Protein AF-A0A1F5AUA2-F1 (afdb_monomer_lite)

Structure (mmCIF, N/CA/C/O backbone):
data_AF-A0A1F5AUA2-F1
#
_entry.id   AF-A0A1F5AUA2-F1
#
loop_
_atom_site.group_PDB
_atom_site.id
_atom_site.type_symbol
_atom_site.label_atom_id
_atom_site.label_alt_id
_atom_site.label_comp_id
_atom_site.label_asym_id
_atom_site.label_entity_id
_atom_site.label_seq_id
_atom_site.pdbx_PDB_ins_code
_atom_site.Cartn_x
_atom_site.Cartn_y
_atom_site.Cartn_z
_atom_site.occupancy
_atom_site.B_iso_or_equiv
_atom_site.auth_seq_id
_atom_site.auth_comp_id
_atom_site.auth_asym_id
_atom_site.auth_atom_id
_atom_site.pdbx_PDB_model_num
ATOM 1 N N . MET A 1 1 ? 42.251 37.501 -3.255 1.00 80.81 1 MET A N 1
ATOM 2 C CA . MET A 1 1 ? 42.251 37.998 -4.651 1.00 80.81 1 MET A CA 1
ATOM 3 C C . MET A 1 1 ? 41.923 39.483 -4.639 1.00 80.81 1 MET A C 1
ATOM 5 O O . MET A 1 1 ? 41.474 39.973 -3.613 1.00 80.81 1 MET A O 1
ATOM 9 N N . LEU A 1 2 ? 42.186 40.210 -5.724 1.00 88.56 2 LEU A N 1
ATOM 10 C CA . LEU A 1 2 ? 41.795 41.612 -5.883 1.00 88.56 2 LEU A CA 1
ATOM 11 C C . LEU A 1 2 ? 40.695 41.707 -6.937 1.00 88.56 2 LEU A C 1
ATOM 13 O O . LEU A 1 2 ? 40.944 41.380 -8.094 1.00 88.56 2 LEU A O 1
ATOM 17 N N . TRP A 1 3 ? 39.508 42.157 -6.540 1.00 92.81 3 TRP A N 1
ATOM 18 C CA . TRP A 1 3 ? 38.341 42.216 -7.418 1.00 92.81 3 TRP A CA 1
ATOM 19 C C . TRP A 1 3 ? 38.076 43.631 -7.929 1.00 92.81 3 TRP A C 1
ATOM 21 O O . TRP A 1 3 ? 38.153 44.607 -7.174 1.00 92.81 3 TRP A O 1
ATOM 31 N N . SER A 1 4 ? 37.754 43.749 -9.215 1.00 92.50 4 SER A N 1
ATOM 32 C CA . SER A 1 4 ? 37.324 45.004 -9.831 1.00 92.50 4 SER A CA 1
ATOM 33 C C . SER A 1 4 ? 36.180 44.798 -10.820 1.00 92.50 4 SER A C 1
ATOM 35 O O . SER A 1 4 ? 36.029 43.722 -11.394 1.00 92.50 4 SER A O 1
ATOM 37 N N . VAL A 1 5 ? 35.380 45.845 -11.024 1.00 92.25 5 VAL A N 1
ATOM 38 C CA . VAL A 1 5 ? 34.318 45.902 -12.039 1.00 92.25 5 VAL A CA 1
ATOM 39 C C . VAL A 1 5 ? 34.643 47.042 -12.996 1.00 92.25 5 VAL A C 1
ATOM 41 O O . VAL A 1 5 ? 34.848 48.172 -12.553 1.00 92.25 5 VAL A O 1
ATOM 44 N N . ASN A 1 6 ? 34.745 46.756 -14.295 1.00 91.94 6 ASN A N 1
ATOM 45 C CA . ASN A 1 6 ? 35.204 47.695 -15.327 1.00 91.94 6 ASN A CA 1
ATOM 46 C C . ASN A 1 6 ? 36.505 48.425 -14.932 1.00 91.94 6 ASN A C 1
ATOM 48 O O . ASN A 1 6 ? 36.668 49.618 -15.175 1.00 91.94 6 ASN A O 1
ATOM 52 N N . GLY A 1 7 ? 37.424 47.711 -14.272 1.00 88.31 7 GLY A N 1
ATOM 53 C CA . GLY A 1 7 ? 38.703 48.255 -13.804 1.00 88.31 7 GLY A CA 1
ATOM 54 C C . GLY A 1 7 ? 38.651 49.019 -12.472 1.00 88.31 7 GLY A C 1
ATOM 55 O O . GLY A 1 7 ? 39.705 49.369 -11.947 1.00 88.31 7 GLY A O 1
ATOM 56 N N . VAL A 1 8 ? 37.473 49.231 -11.872 1.00 92.31 8 VAL A N 1
ATOM 57 C CA . VAL A 1 8 ? 37.324 49.897 -10.565 1.00 92.31 8 VAL A CA 1
ATOM 58 C C . VAL A 1 8 ? 37.374 48.865 -9.439 1.00 92.31 8 VAL A C 1
ATOM 60 O O . VAL A 1 8 ? 36.506 47.994 -9.359 1.00 92.31 8 VAL A O 1
ATOM 63 N N . ARG A 1 9 ? 38.389 48.933 -8.565 1.00 91.25 9 ARG A N 1
ATOM 64 C CA . ARG A 1 9 ? 38.535 48.016 -7.415 1.00 91.25 9 ARG A CA 1
ATOM 65 C C . ARG A 1 9 ? 37.310 48.112 -6.499 1.00 91.25 9 ARG A C 1
ATOM 67 O O . ARG A 1 9 ? 36.939 49.212 -6.109 1.00 91.25 9 ARG A O 1
ATOM 74 N N . GLY A 1 10 ? 36.702 46.974 -6.166 1.00 89.94 10 GLY A N 1
ATOM 75 C CA . GLY A 1 10 ? 35.463 46.914 -5.376 1.00 89.94 10 GLY A CA 1
ATOM 76 C C . GLY A 1 10 ? 34.195 47.358 -6.124 1.00 89.94 10 GLY A C 1
ATOM 77 O O . GLY A 1 10 ? 33.097 47.243 -5.588 1.00 89.94 10 GLY A O 1
ATOM 78 N N . GLY A 1 11 ? 34.323 47.812 -7.375 1.00 92.38 11 GLY A N 1
ATOM 79 C CA . GLY A 1 11 ? 33.215 48.280 -8.205 1.00 92.38 11 GLY A CA 1
ATOM 80 C C . GLY A 1 11 ? 32.732 49.698 -7.877 1.00 92.38 11 GLY A C 1
ATOM 81 O O . GLY A 1 11 ? 33.409 50.470 -7.201 1.00 92.38 11 GLY A O 1
ATOM 82 N N . SER A 1 12 ? 31.564 50.071 -8.404 1.00 91.69 12 SER A N 1
ATOM 83 C CA . SER A 1 12 ? 30.929 51.373 -8.158 1.00 91.69 12 SER A CA 1
ATOM 84 C C . SER A 1 12 ? 29.406 51.256 -8.127 1.00 91.69 12 SER A C 1
ATOM 86 O O . SER A 1 12 ? 28.837 50.314 -8.667 1.00 91.69 12 SER A O 1
ATOM 88 N N . ALA A 1 13 ? 28.714 52.256 -7.578 1.00 86.69 13 ALA A N 1
ATOM 89 C CA . ALA A 1 13 ? 27.248 52.295 -7.608 1.00 86.69 13 ALA A CA 1
ATOM 90 C C . ALA A 1 13 ? 26.651 52.345 -9.035 1.00 86.69 13 ALA A C 1
ATOM 92 O O . ALA A 1 13 ? 25.474 52.058 -9.207 1.00 86.69 13 ALA A O 1
ATOM 93 N N . VAL A 1 14 ? 27.451 52.698 -10.052 1.00 86.50 14 VAL A N 1
ATOM 94 C CA . VAL A 1 14 ? 27.019 52.797 -11.459 1.00 86.50 14 VAL A CA 1
ATOM 95 C C . VAL A 1 14 ? 27.190 51.472 -12.203 1.00 86.50 14 VAL A C 1
ATOM 97 O O . VAL A 1 14 ? 26.359 51.125 -13.032 1.00 86.50 14 VAL A O 1
ATOM 100 N N . PHE A 1 15 ? 28.265 50.731 -11.924 1.00 88.38 15 PHE A N 1
ATOM 101 C CA . PHE A 1 15 ? 28.592 49.480 -12.623 1.00 88.38 15 PHE A CA 1
ATOM 102 C C . PHE A 1 15 ? 28.365 48.230 -11.764 1.00 88.38 15 PHE A C 1
ATOM 104 O O . PHE A 1 15 ? 28.582 47.120 -12.240 1.00 88.38 15 PHE A O 1
ATOM 111 N N . GLY A 1 16 ? 27.924 48.398 -10.519 1.00 88.81 16 GLY A N 1
ATOM 112 C CA . GLY A 1 16 ? 27.803 47.349 -9.511 1.00 88.81 16 GLY A CA 1
ATOM 113 C C . GLY A 1 16 ? 29.046 47.234 -8.629 1.00 88.81 16 GLY A C 1
ATOM 114 O O . GLY A 1 16 ? 30.152 47.624 -9.017 1.00 88.81 16 GLY A O 1
ATOM 115 N N . LEU A 1 17 ? 28.847 46.724 -7.417 1.00 93.69 17 LEU A N 1
ATOM 116 C CA . LEU A 1 17 ? 29.881 46.533 -6.397 1.00 93.69 17 LEU A CA 1
ATOM 117 C C . LEU A 1 17 ? 30.350 45.077 -6.395 1.00 93.69 17 LEU A C 1
ATOM 119 O O . LEU A 1 17 ? 29.574 44.187 -6.722 1.00 93.69 17 LEU A O 1
ATOM 123 N N . ILE A 1 18 ? 31.598 44.815 -6.014 1.00 94.38 18 ILE A N 1
ATOM 124 C CA . ILE A 1 18 ? 32.111 43.448 -5.854 1.00 94.38 18 ILE A CA 1
ATOM 125 C C . ILE A 1 18 ? 32.890 43.298 -4.548 1.00 94.38 18 ILE A C 1
ATOM 127 O O . ILE A 1 18 ? 33.755 44.119 -4.240 1.00 94.38 18 ILE A O 1
ATOM 131 N N . SER A 1 19 ? 32.569 42.264 -3.769 1.00 92.56 19 SER A N 1
ATOM 132 C CA . SER A 1 19 ? 33.233 41.987 -2.491 1.00 92.56 19 SER A CA 1
ATOM 133 C C . SER A 1 19 ? 34.636 41.391 -2.674 1.00 92.56 19 SER A C 1
ATOM 135 O O . SER A 1 19 ? 35.008 40.944 -3.760 1.00 92.56 19 SER A O 1
ATOM 137 N N . GLU A 1 20 ? 35.424 41.338 -1.595 1.00 89.19 20 GLU A N 1
ATOM 138 C CA . GLU A 1 20 ? 36.750 40.693 -1.603 1.00 89.19 20 GLU A CA 1
ATOM 139 C C . GLU A 1 20 ? 36.684 39.168 -1.833 1.00 89.19 20 GLU A C 1
ATOM 141 O O . GLU A 1 20 ? 37.652 38.577 -2.324 1.00 89.19 20 GLU A O 1
ATOM 146 N N . ASP A 1 21 ? 35.519 38.562 -1.583 1.00 89.31 21 ASP A N 1
ATOM 147 C CA . ASP A 1 21 ? 35.213 37.152 -1.859 1.00 89.31 21 ASP A CA 1
ATOM 148 C C . ASP A 1 21 ? 34.656 36.920 -3.278 1.00 89.31 21 ASP A C 1
ATOM 150 O O . ASP A 1 21 ? 34.401 35.782 -3.664 1.00 89.31 21 ASP A O 1
ATOM 154 N N . GLY A 1 22 ? 34.487 37.980 -4.081 1.00 88.12 22 GLY A N 1
ATOM 155 C CA . GLY A 1 22 ? 34.029 37.887 -5.472 1.00 88.12 22 GLY A CA 1
ATOM 156 C C . GLY A 1 22 ? 32.515 37.905 -5.667 1.00 88.12 22 GLY A C 1
ATOM 157 O O . GLY A 1 22 ? 32.034 37.545 -6.740 1.00 88.12 22 GLY A O 1
ATOM 158 N N . VAL A 1 23 ? 31.748 38.339 -4.665 1.00 91.81 23 VAL A N 1
ATOM 159 C CA . VAL A 1 23 ? 30.290 38.486 -4.781 1.00 91.81 23 VAL A CA 1
ATOM 160 C C . VAL A 1 23 ? 29.973 39.824 -5.443 1.00 91.81 23 VAL A C 1
ATOM 162 O O . VAL A 1 23 ? 30.232 40.876 -4.860 1.00 91.81 23 VAL A O 1
ATOM 165 N N . TYR A 1 24 ? 29.427 39.786 -6.659 1.00 92.00 24 TYR A N 1
ATOM 166 C CA . TYR A 1 24 ? 28.992 40.970 -7.404 1.00 92.00 24 TYR A CA 1
ATOM 167 C C . TYR A 1 24 ? 27.538 41.343 -7.071 1.00 92.00 24 TYR A C 1
ATOM 169 O O . TYR A 1 24 ? 26.657 40.486 -7.072 1.00 92.00 24 TYR A O 1
ATOM 177 N N . ILE A 1 25 ? 27.286 42.629 -6.831 1.00 89.88 25 ILE A N 1
ATOM 178 C CA . ILE A 1 25 ? 25.969 43.225 -6.594 1.00 89.88 25 ILE A CA 1
ATOM 179 C C . ILE A 1 25 ? 25.693 44.205 -7.736 1.00 89.88 25 ILE A C 1
ATOM 181 O O . ILE A 1 25 ? 26.402 45.205 -7.882 1.00 89.88 25 ILE A O 1
ATOM 185 N N . ALA A 1 26 ? 24.668 43.920 -8.542 1.00 87.31 26 ALA A N 1
ATOM 186 C CA . ALA A 1 26 ? 24.268 44.761 -9.668 1.00 87.31 26 ALA A CA 1
ATOM 187 C C . ALA A 1 26 ? 23.794 46.159 -9.206 1.00 87.31 26 ALA A C 1
ATOM 189 O O . ALA A 1 26 ? 23.254 46.297 -8.106 1.00 87.31 26 ALA A O 1
ATOM 190 N N . PRO A 1 27 ? 23.993 47.211 -10.020 1.00 86.62 27 PRO A N 1
ATOM 191 C CA . PRO A 1 27 ? 23.507 48.554 -9.712 1.00 86.62 27 PRO A CA 1
ATOM 192 C C . PRO A 1 27 ? 21.972 48.625 -9.787 1.00 86.62 27 PRO A C 1
ATOM 194 O O . PRO A 1 27 ? 21.338 47.864 -10.514 1.00 86.62 27 PRO A O 1
ATOM 197 N N . THR A 1 28 ? 21.366 49.579 -9.074 1.00 77.00 28 THR A N 1
ATOM 198 C CA . THR A 1 28 ? 19.902 49.787 -9.051 1.00 77.00 28 THR A CA 1
ATOM 199 C C . THR A 1 28 ? 19.350 50.458 -10.313 1.00 77.00 28 THR A C 1
ATOM 201 O O . THR A 1 28 ? 18.140 50.499 -10.511 1.00 77.00 28 THR A O 1
ATOM 204 N N . ILE A 1 29 ? 20.225 50.990 -11.170 1.00 78.19 29 ILE A N 1
ATOM 205 C CA . ILE A 1 29 ? 19.897 51.579 -12.471 1.00 78.19 29 ILE A CA 1
ATOM 206 C C . ILE A 1 29 ? 20.771 50.883 -13.509 1.00 78.19 29 ILE A C 1
ATOM 208 O O . ILE A 1 29 ? 21.979 50.766 -13.307 1.00 78.19 29 ILE A O 1
ATOM 212 N N . ILE A 1 30 ? 20.182 50.452 -14.627 1.00 79.38 30 ILE A N 1
ATOM 213 C CA . ILE A 1 30 ? 20.933 49.831 -15.723 1.00 79.38 30 ILE A CA 1
ATOM 214 C C . ILE A 1 30 ? 21.895 50.874 -16.318 1.00 79.38 30 ILE A C 1
ATOM 216 O O . ILE A 1 30 ? 21.435 51.907 -16.815 1.00 79.38 30 ILE A O 1
ATOM 220 N N . PRO A 1 31 ? 23.220 50.644 -16.291 1.00 79.62 31 PRO A N 1
ATOM 221 C CA . PRO A 1 31 ? 24.169 51.552 -16.920 1.00 79.62 31 PRO A CA 1
ATOM 222 C C . PRO A 1 31 ? 23.995 51.566 -18.445 1.00 79.62 31 PRO A C 1
ATOM 224 O O . PRO A 1 31 ? 23.599 50.574 -19.051 1.00 79.62 31 PRO A O 1
ATOM 227 N N . GLY A 1 32 ? 24.342 52.690 -19.088 1.00 76.06 32 GLY A N 1
ATOM 228 C CA . GLY A 1 32 ? 24.172 52.871 -20.541 1.00 76.06 32 GLY A CA 1
ATOM 229 C C . GLY A 1 32 ? 24.875 51.810 -21.403 1.00 76.06 32 GLY A C 1
ATOM 230 O O . GLY A 1 32 ? 24.438 51.544 -22.519 1.00 76.06 32 GLY A O 1
ATOM 231 N N . ALA A 1 33 ? 25.918 51.167 -20.868 1.00 80.56 33 ALA A N 1
ATOM 232 C CA . ALA A 1 33 ? 26.417 49.883 -21.347 1.00 80.56 33 ALA A CA 1
ATOM 233 C C . ALA A 1 33 ? 25.982 48.794 -20.359 1.00 80.56 33 ALA A C 1
ATOM 235 O O . ALA A 1 33 ? 26.507 48.716 -19.249 1.00 80.56 33 ALA A O 1
ATOM 236 N N . SER A 1 34 ? 25.045 47.942 -20.772 1.00 82.06 34 SER A N 1
ATOM 237 C CA . SER A 1 34 ? 24.467 46.896 -19.922 1.00 82.06 34 SER A CA 1
ATOM 238 C C . SER A 1 34 ? 25.418 45.736 -19.644 1.00 82.06 34 SER A C 1
ATOM 240 O O . SER A 1 34 ? 25.040 44.811 -18.949 1.00 82.06 34 SER A O 1
ATOM 242 N N . THR A 1 35 ? 26.645 45.740 -20.165 1.00 88.62 35 THR A N 1
ATOM 243 C CA . THR A 1 35 ? 27.643 44.704 -19.871 1.00 88.62 35 THR A CA 1
ATOM 244 C C . THR A 1 35 ? 28.830 45.310 -19.135 1.00 88.62 35 THR A C 1
ATOM 246 O O . THR A 1 35 ? 29.420 46.289 -19.591 1.00 88.62 35 THR A O 1
ATOM 249 N N . VAL A 1 36 ? 29.193 44.712 -18.002 1.00 91.62 36 VAL A N 1
ATOM 250 C CA . VAL A 1 36 ? 30.363 45.072 -17.196 1.00 91.62 36 VAL A CA 1
ATOM 251 C C . VAL A 1 36 ? 31.360 43.918 -17.170 1.00 91.62 36 VAL A C 1
ATOM 253 O O . VAL A 1 36 ? 30.991 42.756 -17.294 1.00 91.62 36 VAL A O 1
ATOM 256 N N . THR A 1 37 ? 32.643 44.223 -17.023 1.00 93.81 37 THR A N 1
ATOM 257 C CA . THR A 1 37 ? 33.722 43.234 -16.944 1.00 93.81 37 THR A CA 1
ATOM 258 C C . THR A 1 37 ? 34.199 43.123 -15.504 1.00 93.81 37 THR A C 1
ATOM 260 O O . THR A 1 37 ? 34.767 44.068 -14.960 1.00 93.81 37 THR A O 1
ATOM 263 N N . VAL A 1 38 ? 33.992 41.969 -14.884 1.00 94.31 38 VAL A N 1
ATOM 264 C CA . VAL A 1 38 ? 34.541 41.627 -13.573 1.00 94.31 38 VAL A CA 1
ATOM 265 C C . VAL A 1 38 ? 35.941 41.052 -13.760 1.00 94.31 38 VAL A C 1
ATOM 267 O O . VAL A 1 38 ? 36.136 40.155 -14.573 1.00 94.31 38 VAL A O 1
ATOM 270 N N . THR A 1 39 ? 36.922 41.559 -13.016 1.00 92.88 39 THR A N 1
ATOM 271 C CA . THR A 1 39 ? 38.310 41.076 -13.046 1.00 92.88 39 THR A CA 1
ATOM 272 C C . THR A 1 39 ? 38.721 40.566 -11.670 1.00 92.88 39 THR A C 1
ATOM 274 O O . THR A 1 39 ? 38.598 41.288 -10.680 1.00 92.88 39 THR A O 1
ATOM 277 N N . ALA A 1 40 ? 39.245 39.342 -11.618 1.00 92.25 40 ALA A N 1
ATOM 278 C CA . ALA A 1 40 ? 39.860 38.737 -10.443 1.00 92.25 40 ALA A CA 1
ATOM 279 C C . ALA A 1 40 ? 41.383 38.709 -10.623 1.00 92.25 40 ALA A C 1
ATOM 281 O O . ALA A 1 40 ? 41.903 37.946 -11.435 1.00 92.25 40 ALA A O 1
ATOM 282 N N . GLY A 1 41 ? 42.111 39.545 -9.886 1.00 89.75 41 GLY A N 1
ATOM 283 C CA . GLY A 1 41 ? 43.576 39.562 -9.869 1.00 89.75 41 GLY A CA 1
ATOM 284 C C . GLY A 1 41 ? 44.159 38.719 -8.732 1.00 89.75 41 GLY A C 1
ATOM 285 O O . GLY A 1 41 ? 43.653 38.738 -7.604 1.00 89.75 41 GLY A O 1
ATOM 286 N N . ALA A 1 42 ? 45.260 38.011 -8.985 1.00 85.62 42 ALA A N 1
ATOM 287 C CA . ALA A 1 42 ? 46.003 37.329 -7.930 1.00 85.62 42 ALA A CA 1
ATOM 288 C C . ALA A 1 42 ? 46.687 38.363 -7.017 1.00 85.62 42 ALA A C 1
ATOM 290 O O . ALA A 1 42 ? 47.490 39.181 -7.458 1.00 85.62 42 ALA A O 1
ATOM 291 N N . SER A 1 43 ? 46.397 38.322 -5.714 1.00 80.44 43 SER A N 1
ATOM 292 C CA . SER A 1 43 ? 46.939 39.283 -4.738 1.00 80.44 43 SER A CA 1
ATOM 293 C C . SER A 1 43 ? 48.459 39.178 -4.561 1.00 80.44 43 SER A C 1
ATOM 295 O O . SER A 1 43 ? 49.095 40.159 -4.190 1.00 80.44 43 SER A O 1
ATOM 297 N N . SER A 1 44 ? 49.040 38.011 -4.851 1.00 82.00 44 SER A N 1
ATOM 298 C CA . SER A 1 44 ? 50.484 37.748 -4.818 1.00 82.00 44 SER A CA 1
ATOM 299 C C . SER A 1 44 ? 51.206 38.057 -6.135 1.00 82.00 44 SER A C 1
ATOM 301 O O . SER A 1 44 ? 52.431 38.126 -6.145 1.00 82.00 44 SER A O 1
ATOM 303 N N . SER A 1 45 ? 50.476 38.239 -7.241 1.00 80.56 45 SER A N 1
ATOM 304 C CA . SER A 1 45 ? 51.038 38.565 -8.556 1.00 80.56 45 SER A CA 1
ATOM 305 C C . SER A 1 45 ? 50.015 39.358 -9.380 1.00 80.56 45 SER A C 1
ATOM 307 O O . SER A 1 45 ? 49.197 38.764 -10.086 1.00 80.56 45 SER A O 1
ATOM 309 N N . PRO A 1 46 ? 50.030 40.703 -9.300 1.00 66.94 46 PRO A N 1
ATOM 310 C CA . PRO A 1 46 ? 48.997 41.553 -9.902 1.00 66.94 46 PRO A CA 1
ATOM 311 C C . PRO A 1 46 ? 48.914 41.481 -11.435 1.00 66.94 46 PRO A C 1
ATOM 313 O O . PRO A 1 46 ? 47.963 41.992 -12.017 1.00 66.94 46 PRO A O 1
ATOM 316 N N . THR A 1 47 ? 49.904 40.867 -12.093 1.00 80.75 47 THR A N 1
ATOM 317 C CA . THR A 1 47 ? 49.926 40.634 -13.545 1.00 80.75 47 THR A CA 1
ATOM 318 C C . THR A 1 47 ? 49.140 39.391 -13.968 1.00 80.75 47 THR A C 1
ATOM 320 O O . THR A 1 47 ? 48.879 39.215 -15.155 1.00 80.75 47 THR A O 1
ATOM 323 N N . VAL A 1 48 ? 48.740 38.536 -13.021 1.00 84.69 48 VAL A N 1
ATOM 324 C CA . VAL A 1 48 ? 47.914 37.351 -13.273 1.00 84.69 48 VAL A CA 1
ATOM 325 C C . VAL A 1 48 ? 46.471 37.679 -12.904 1.00 84.69 48 VAL A C 1
ATOM 327 O O . VAL A 1 48 ? 46.168 37.953 -11.741 1.00 84.69 48 VAL A O 1
ATOM 330 N N . SER A 1 49 ? 45.571 37.654 -13.889 1.00 90.00 49 SER A N 1
ATOM 331 C CA . SER A 1 49 ? 44.144 37.908 -13.676 1.00 90.00 49 SER A CA 1
ATOM 332 C C . SER A 1 49 ? 43.254 37.029 -14.554 1.00 90.00 49 SER A C 1
ATOM 334 O O . SER A 1 49 ? 43.671 36.577 -15.619 1.00 90.00 49 SER A O 1
ATOM 336 N N . GLY A 1 50 ? 42.031 36.787 -14.087 1.00 91.88 50 GLY A N 1
ATOM 337 C CA . GLY A 1 50 ? 40.925 36.243 -14.874 1.00 91.88 50 GLY A CA 1
ATOM 338 C C . GLY A 1 50 ? 39.827 37.293 -15.023 1.00 91.88 50 GLY A C 1
ATOM 339 O O . GLY A 1 50 ? 39.658 38.136 -14.140 1.00 91.88 50 GLY A O 1
ATOM 340 N N . THR A 1 51 ? 39.081 37.259 -16.126 1.00 93.00 51 THR A N 1
ATOM 341 C CA . THR A 1 51 ? 37.963 38.184 -16.366 1.00 93.00 51 THR A CA 1
ATOM 342 C C . THR A 1 51 ? 36.680 37.429 -16.697 1.00 93.00 51 THR A C 1
ATOM 344 O O . THR A 1 51 ? 36.728 36.324 -17.235 1.00 93.00 51 THR A O 1
ATOM 347 N N . ALA A 1 52 ? 35.538 38.029 -16.365 1.00 92.44 52 ALA A N 1
ATOM 348 C CA . ALA A 1 52 ? 34.203 37.566 -16.724 1.00 92.44 52 ALA A CA 1
ATOM 349 C C . ALA A 1 52 ? 33.341 38.764 -17.142 1.00 92.44 52 ALA A C 1
ATOM 351 O O . ALA A 1 52 ? 33.418 39.829 -16.530 1.00 92.44 52 ALA A O 1
ATOM 352 N N . SER A 1 53 ? 32.511 38.604 -18.169 1.00 91.75 53 SER A N 1
ATOM 353 C CA . SER A 1 53 ? 31.524 39.618 -18.551 1.00 91.75 53 SER A CA 1
ATOM 354 C C . SER A 1 53 ? 30.188 39.333 -17.866 1.00 91.75 53 SER A C 1
ATOM 356 O O . SER A 1 53 ? 29.724 38.197 -17.863 1.00 91.75 53 SER A O 1
ATOM 358 N N . VAL A 1 54 ? 29.571 40.368 -17.299 1.00 88.19 54 VAL A N 1
ATOM 359 C CA . VAL A 1 54 ? 28.274 40.325 -16.616 1.00 88.19 54 VAL A CA 1
ATOM 360 C C . VAL A 1 54 ? 27.325 41.276 -17.333 1.00 88.19 54 VAL A C 1
ATOM 362 O O . VAL A 1 54 ? 27.594 42.475 -17.402 1.00 88.19 54 VAL A O 1
ATOM 365 N N . THR A 1 55 ? 26.219 40.760 -17.862 1.00 86.88 55 THR A N 1
ATOM 366 C CA . THR A 1 55 ? 25.163 41.580 -18.469 1.00 86.88 55 THR A CA 1
ATOM 367 C C . THR A 1 55 ? 24.078 41.884 -17.434 1.00 86.88 55 THR A C 1
ATOM 369 O O . THR A 1 55 ? 23.478 40.978 -16.869 1.00 86.88 55 THR A O 1
ATOM 372 N N . ILE A 1 56 ? 23.842 43.169 -17.180 1.00 83.19 56 ILE A N 1
ATOM 373 C CA . ILE A 1 56 ? 22.846 43.733 -16.271 1.00 83.19 56 ILE A CA 1
ATOM 374 C C . ILE A 1 56 ? 21.558 43.977 -17.062 1.00 83.19 56 ILE A C 1
ATOM 376 O O . ILE A 1 56 ? 21.556 44.700 -18.059 1.00 83.19 56 ILE A O 1
ATOM 380 N N . GLN A 1 57 ? 20.456 43.396 -16.604 1.00 73.75 57 GLN A N 1
ATOM 381 C CA . GLN A 1 57 ? 19.120 43.582 -17.171 1.00 73.75 57 GLN A CA 1
ATOM 382 C C . GLN A 1 57 ? 18.207 44.246 -16.133 1.00 73.75 57 GLN A C 1
ATOM 384 O O . GLN A 1 57 ? 18.518 44.229 -14.941 1.00 73.75 57 GLN A O 1
ATOM 389 N N . ALA A 1 58 ? 17.103 44.855 -16.580 1.00 67.94 58 ALA A N 1
ATOM 390 C CA . ALA A 1 58 ? 16.066 45.319 -15.660 1.00 67.94 58 ALA A CA 1
ATOM 391 C C . ALA A 1 58 ? 15.559 44.115 -14.861 1.00 67.94 58 ALA A C 1
ATOM 393 O O . ALA A 1 58 ? 15.305 43.065 -15.453 1.00 67.94 58 ALA A O 1
ATOM 394 N N . GLY A 1 59 ? 15.393 44.269 -13.547 1.00 63.53 59 GLY A N 1
ATOM 395 C CA . GLY A 1 59 ? 14.512 43.363 -12.817 1.00 63.53 59 GLY A CA 1
ATOM 396 C C . GLY A 1 59 ? 13.114 43.463 -13.425 1.00 63.53 59 GLY A C 1
ATOM 397 O O . GLY A 1 59 ? 12.693 44.547 -13.828 1.00 63.53 59 GLY A O 1
ATOM 398 N N . SER A 1 60 ? 12.429 42.338 -13.560 1.00 68.38 60 SER A N 1
ATOM 399 C CA . SER A 1 60 ? 11.038 42.342 -13.986 1.00 68.38 60 SER A CA 1
ATOM 400 C C . SER A 1 60 ? 10.167 42.906 -12.868 1.00 68.38 60 SER A C 1
ATOM 402 O O . SER A 1 60 ? 10.236 42.430 -11.737 1.00 68.38 60 SER A O 1
ATOM 404 N N . ASP A 1 61 ? 9.341 43.905 -13.182 1.00 80.38 61 ASP A N 1
ATOM 405 C CA . ASP A 1 61 ? 8.304 44.404 -12.267 1.00 80.38 61 ASP A CA 1
ATOM 406 C C . ASP A 1 61 ? 7.066 43.483 -12.259 1.00 80.38 61 ASP A C 1
ATOM 408 O O . ASP A 1 61 ? 6.052 43.797 -11.629 1.00 80.38 61 ASP A O 1
ATOM 412 N N . VAL A 1 62 ? 7.116 42.358 -12.990 1.00 89.12 62 VAL A N 1
ATOM 413 C CA . VAL A 1 62 ? 6.017 41.399 -13.066 1.00 89.12 62 VAL A CA 1
ATOM 414 C C . VAL A 1 62 ? 5.907 40.643 -11.751 1.00 89.12 62 VAL A C 1
ATOM 416 O O . VAL A 1 62 ? 6.829 39.954 -11.325 1.00 89.12 62 VAL A O 1
ATOM 419 N N . VAL A 1 63 ? 4.739 40.738 -11.128 1.00 91.44 63 VAL A N 1
ATOM 420 C CA . VAL A 1 63 ? 4.414 40.026 -9.890 1.00 91.44 63 VAL A CA 1
ATOM 421 C C . VAL A 1 63 ? 3.190 39.163 -10.142 1.00 91.44 63 VAL A C 1
ATOM 423 O O . VAL A 1 63 ? 2.215 39.626 -10.735 1.00 91.44 63 VAL A O 1
ATOM 426 N N . VAL A 1 64 ? 3.255 37.911 -9.695 1.00 93.56 64 VAL A N 1
ATOM 427 C CA . VAL A 1 64 ? 2.126 36.978 -9.672 1.00 93.56 64 VAL A CA 1
ATOM 428 C C . VAL A 1 64 ? 1.688 36.813 -8.226 1.00 93.56 64 VAL A C 1
ATOM 430 O O . VAL A 1 64 ? 2.533 36.681 -7.348 1.00 93.56 64 VAL A O 1
ATOM 433 N N . GLU A 1 65 ? 0.383 36.805 -7.983 1.00 94.88 65 GLU A N 1
ATOM 434 C CA . GLU A 1 65 ? -0.188 36.519 -6.666 1.00 94.88 65 GLU A CA 1
ATOM 435 C C . GLU A 1 65 ? -1.376 35.569 -6.818 1.00 94.88 65 GLU A C 1
ATOM 437 O O . GLU A 1 65 ? -2.319 35.857 -7.558 1.00 94.88 65 GLU A O 1
ATOM 442 N N . ILE A 1 66 ? -1.340 34.429 -6.128 1.00 94.12 66 ILE A N 1
ATOM 443 C CA . ILE A 1 66 ? -2.478 33.519 -5.987 1.00 94.12 66 ILE A CA 1
ATOM 444 C C . ILE A 1 66 ? -3.323 33.983 -4.800 1.00 94.12 66 ILE A C 1
ATOM 446 O O . ILE A 1 66 ? -2.819 34.188 -3.698 1.00 94.12 66 ILE A O 1
ATOM 450 N N . ALA A 1 67 ? -4.642 34.074 -4.986 1.00 89.12 67 ALA A N 1
ATOM 451 C CA . ALA A 1 67 ? -5.554 34.441 -3.905 1.00 89.12 67 ALA A CA 1
ATOM 452 C C . ALA A 1 67 ? -5.444 33.461 -2.715 1.00 89.12 67 ALA A C 1
ATOM 454 O O . ALA A 1 67 ? -5.821 32.291 -2.821 1.00 89.12 67 ALA A O 1
ATOM 455 N N . GLY A 1 68 ? -4.961 33.956 -1.570 1.00 73.31 68 GLY A N 1
ATOM 456 C CA . GLY A 1 68 ? -4.722 33.143 -0.371 1.00 73.31 68 GLY A CA 1
ATOM 457 C C . GLY A 1 68 ? -3.416 32.344 -0.400 1.00 73.31 68 GLY A C 1
ATOM 458 O O . GLY A 1 68 ? -3.346 31.288 0.235 1.00 73.31 68 GLY A O 1
ATOM 459 N N . SER A 1 69 ? -2.405 32.814 -1.136 1.00 76.94 69 SER A N 1
ATOM 460 C CA . SER A 1 69 ? -1.064 32.227 -1.141 1.00 76.94 69 SER A CA 1
ATOM 461 C C . SER A 1 69 ? -0.475 32.112 0.272 1.00 76.94 69 SER A C 1
ATOM 463 O O . SER A 1 69 ? -0.832 32.841 1.201 1.00 76.94 69 SER A O 1
ATOM 465 N N . GLY A 1 70 ? 0.359 31.090 0.479 1.00 69.81 70 GLY A N 1
ATOM 466 C CA . GLY A 1 70 ? 0.891 30.721 1.798 1.00 69.81 70 GLY A CA 1
ATOM 467 C C . GLY A 1 70 ? -0.075 29.956 2.721 1.00 69.81 70 GLY A C 1
ATOM 468 O O . GLY A 1 70 ? 0.364 29.417 3.738 1.00 69.81 70 GLY A O 1
ATOM 469 N N . ALA A 1 71 ? -1.366 29.839 2.384 1.00 77.31 71 ALA A N 1
ATOM 470 C CA . ALA A 1 71 ? -2.296 28.983 3.123 1.00 77.31 71 ALA A CA 1
ATOM 471 C C . ALA A 1 71 ? -2.151 27.498 2.738 1.00 77.31 71 ALA A C 1
ATOM 473 O O . ALA A 1 71 ? -1.898 27.156 1.582 1.00 77.31 71 ALA A O 1
ATOM 474 N N . ARG A 1 72 ? -2.389 26.603 3.708 1.00 87.81 72 ARG A N 1
ATOM 475 C CA . ARG A 1 72 ? -2.566 25.160 3.466 1.00 87.81 72 ARG A CA 1
ATOM 476 C C . ARG A 1 72 ? -4.048 24.889 3.229 1.00 87.81 72 ARG A C 1
ATOM 478 O O . ARG A 1 72 ? -4.861 25.028 4.142 1.00 87.81 72 ARG A O 1
ATOM 485 N N . ILE A 1 73 ? -4.402 24.531 2.001 1.00 91.19 73 ILE A N 1
ATOM 486 C CA . ILE A 1 73 ? -5.789 24.398 1.553 1.00 91.19 73 ILE A CA 1
ATOM 487 C C . ILE A 1 73 ? -6.157 22.919 1.508 1.00 91.19 73 ILE A C 1
ATOM 489 O O . ILE A 1 73 ? -5.648 22.165 0.681 1.00 91.19 73 ILE A O 1
ATOM 493 N N . ALA A 1 74 ? -7.064 22.504 2.391 1.00 91.62 74 ALA A N 1
ATOM 494 C CA . ALA A 1 74 ? -7.608 21.154 2.371 1.00 91.62 74 ALA A CA 1
ATOM 495 C C . ALA A 1 74 ? -8.588 20.990 1.199 1.00 91.62 74 ALA A C 1
ATOM 497 O O . ALA A 1 74 ? -9.555 21.748 1.082 1.00 91.62 74 ALA A O 1
ATOM 498 N N . VAL A 1 75 ? -8.360 19.986 0.352 1.00 93.38 75 VAL A N 1
ATOM 499 C CA . VAL A 1 75 ? -9.260 19.630 -0.755 1.00 93.38 75 VAL A CA 1
ATOM 500 C C . VAL A 1 75 ? -9.630 18.155 -0.610 1.00 93.38 75 VAL A C 1
ATOM 502 O O . VAL A 1 75 ? -8.726 17.325 -0.538 1.00 93.38 75 VAL A O 1
ATOM 505 N N . PRO A 1 76 ? -10.923 17.793 -0.530 1.00 92.75 76 PRO A N 1
ATOM 506 C CA . PRO A 1 76 ? -11.317 16.392 -0.480 1.00 92.75 76 PRO A CA 1
ATOM 507 C C . PRO A 1 76 ? -10.781 15.614 -1.684 1.00 92.75 76 PRO A C 1
ATOM 509 O O . PRO A 1 76 ? -10.791 16.146 -2.794 1.00 92.75 76 PRO A O 1
ATOM 512 N N . THR A 1 77 ? -10.367 14.362 -1.493 1.00 92.00 77 THR A N 1
ATOM 513 C CA . THR A 1 77 ? -10.115 13.434 -2.613 1.00 92.00 77 THR A CA 1
ATOM 514 C C . THR A 1 77 ? -11.318 13.398 -3.560 1.00 92.00 77 THR A C 1
ATOM 516 O O . THR A 1 77 ? -12.458 13.527 -3.101 1.00 92.00 77 THR A O 1
ATOM 519 N N . PHE A 1 78 ? -11.075 13.264 -4.869 1.00 90.31 78 PHE A N 1
ATOM 520 C CA . PHE A 1 78 ? -12.075 13.426 -5.946 1.00 90.31 78 PHE A CA 1
ATOM 521 C C . PHE A 1 78 ? -12.760 14.814 -6.008 1.00 90.31 78 PHE A C 1
ATOM 523 O O . PHE A 1 78 ? -13.671 15.035 -6.807 1.00 90.31 78 PHE A O 1
ATOM 530 N N . GLY A 1 79 ? -12.399 15.751 -5.130 1.00 92.19 79 GLY A N 1
ATOM 531 C CA . GLY A 1 79 ? -12.948 17.102 -5.086 1.00 92.19 79 GLY A CA 1
ATOM 532 C C . GLY A 1 79 ? -12.177 18.072 -5.975 1.00 92.19 79 GLY A C 1
ATOM 533 O O . GLY A 1 79 ? -11.099 17.768 -6.480 1.00 92.19 79 GLY A O 1
ATOM 534 N N . SER A 1 80 ? -12.705 19.285 -6.129 1.00 93.88 80 SER A N 1
ATOM 535 C CA . SER A 1 80 ? -12.055 20.344 -6.904 1.00 93.88 80 SER A CA 1
ATOM 536 C C . SER A 1 80 ? -11.996 21.666 -6.146 1.00 93.88 80 SER A C 1
ATOM 538 O O . SER A 1 80 ? -12.880 21.974 -5.343 1.00 93.88 80 SER A O 1
ATOM 540 N N . ARG A 1 81 ? -10.988 22.486 -6.449 1.00 94.94 81 ARG A N 1
ATOM 541 C CA . ARG A 1 81 ? -10.816 23.842 -5.921 1.00 94.94 81 ARG A CA 1
ATOM 542 C C . ARG A 1 81 ? -10.431 24.794 -7.048 1.00 94.94 81 ARG A C 1
ATOM 544 O O . ARG A 1 81 ? -9.470 24.547 -7.766 1.00 94.94 81 ARG A O 1
ATOM 551 N N . ALA A 1 82 ? -11.161 25.898 -7.175 1.00 95.88 82 ALA A N 1
ATOM 552 C CA . ALA A 1 82 ? -10.768 26.986 -8.061 1.00 95.88 82 ALA A CA 1
ATOM 553 C C . ALA A 1 82 ? -9.696 27.860 -7.395 1.00 95.88 82 ALA A C 1
ATOM 555 O O . ALA A 1 82 ? -9.841 28.258 -6.234 1.00 95.88 82 ALA A O 1
ATOM 556 N N . PHE A 1 83 ? -8.652 28.157 -8.156 1.00 95.06 83 PHE A N 1
ATOM 557 C CA . PHE A 1 83 ? -7.617 29.133 -7.865 1.00 95.06 83 PHE A CA 1
ATOM 558 C C . PHE A 1 83 ? -7.716 30.281 -8.862 1.00 95.06 83 PHE A C 1
ATOM 560 O O . PHE A 1 83 ? -8.059 30.092 -10.027 1.00 95.06 83 PHE A O 1
ATOM 567 N N . SER A 1 84 ? -7.386 31.477 -8.395 1.00 94.38 84 SER A N 1
ATOM 568 C CA . SER A 1 84 ? -7.246 32.663 -9.229 1.00 94.38 84 SER A CA 1
ATOM 569 C C . SER A 1 84 ? -5.888 33.284 -8.954 1.00 94.38 84 SER A C 1
ATOM 571 O O . SER A 1 84 ? -5.516 33.428 -7.787 1.00 94.38 84 SER A O 1
ATOM 573 N N . ALA A 1 85 ? -5.186 33.661 -10.016 1.00 95.00 85 ALA A N 1
ATOM 574 C CA . ALA A 1 85 ? -3.944 34.410 -9.938 1.00 95.00 85 ALA A CA 1
ATOM 575 C C . ALA A 1 85 ? -4.138 35.794 -10.566 1.00 95.00 85 ALA A C 1
ATOM 577 O O . ALA A 1 85 ? -4.829 35.921 -11.579 1.00 95.00 85 ALA A O 1
ATOM 578 N N . SER A 1 86 ? -3.531 36.817 -9.974 1.00 94.50 86 SER A N 1
ATOM 579 C CA . SER A 1 86 ? -3.392 38.143 -10.576 1.00 94.50 86 SER A CA 1
ATOM 580 C C . SER A 1 86 ? -1.952 38.369 -11.010 1.00 94.50 86 SER A C 1
ATOM 582 O O . SER A 1 86 ? -1.030 38.053 -10.263 1.00 94.50 86 SER A O 1
ATOM 584 N N . VAL A 1 87 ? -1.773 38.941 -12.202 1.00 94.94 87 VAL A N 1
ATOM 585 C CA . VAL A 1 87 ? -0.474 39.386 -12.717 1.00 94.94 87 VAL A CA 1
ATOM 586 C C . VAL A 1 87 ? -0.473 40.912 -12.742 1.00 94.94 87 VAL A C 1
ATOM 588 O O . VAL A 1 87 ? -1.339 41.524 -13.369 1.00 94.94 87 VAL A O 1
ATOM 591 N N . THR A 1 88 ? 0.482 41.534 -12.059 1.00 93.06 88 THR A N 1
ATOM 592 C CA . THR A 1 88 ? 0.714 42.988 -12.095 1.00 93.06 88 THR A CA 1
ATOM 593 C C . THR A 1 88 ? 2.069 43.291 -12.723 1.00 93.06 88 THR A C 1
ATOM 595 O O . THR A 1 88 ? 2.910 42.405 -12.797 1.00 93.06 88 THR A O 1
ATOM 598 N N . GLY A 1 89 ? 2.292 44.521 -13.194 1.00 87.62 89 GLY A N 1
ATOM 599 C CA . GLY A 1 89 ? 3.551 44.904 -13.856 1.00 87.62 89 GLY A CA 1
ATOM 600 C C . GLY A 1 89 ? 3.648 44.512 -15.339 1.00 87.62 89 GLY A C 1
ATOM 601 O O . GLY A 1 89 ? 4.655 44.796 -15.978 1.00 87.62 89 GLY A O 1
ATOM 602 N N . SER A 1 90 ? 2.594 43.917 -15.914 1.00 87.38 90 SER A N 1
ATOM 603 C CA . SER A 1 90 ? 2.471 43.596 -17.344 1.00 87.38 90 SER A CA 1
ATOM 604 C C . SER A 1 90 ? 1.034 43.796 -17.844 1.00 87.38 90 SER A C 1
ATOM 606 O O . SER A 1 90 ? 0.086 43.760 -17.062 1.00 87.38 90 SER A O 1
ATOM 608 N N . ALA A 1 91 ? 0.870 44.001 -19.155 1.00 87.62 91 ALA A N 1
ATOM 609 C CA . ALA A 1 91 ? -0.432 43.970 -19.831 1.00 87.62 91 ALA A CA 1
ATOM 610 C C . ALA A 1 91 ? -0.876 42.540 -20.201 1.00 87.62 91 ALA A C 1
ATOM 612 O O . ALA A 1 91 ? -2.062 42.307 -20.435 1.00 87.62 91 ALA A O 1
ATOM 613 N N . ASP A 1 92 ? 0.064 41.593 -20.260 1.00 91.12 92 ASP A N 1
ATOM 614 C CA . ASP A 1 92 ? -0.236 40.170 -20.397 1.00 91.12 92 ASP A CA 1
ATOM 615 C C . ASP A 1 92 ? -0.532 39.583 -19.012 1.00 91.12 92 ASP A C 1
ATOM 617 O O . ASP A 1 92 ? 0.362 39.437 -18.177 1.00 91.12 92 ASP A O 1
ATOM 621 N N . ALA A 1 93 ? -1.812 39.289 -18.780 1.00 92.62 93 ALA A N 1
ATOM 622 C CA . ALA A 1 93 ? -2.325 38.727 -17.535 1.00 92.62 93 ALA A CA 1
ATOM 623 C C . ALA A 1 93 ? -2.442 37.193 -17.560 1.00 92.62 93 ALA A C 1
ATOM 625 O O . ALA A 1 93 ? -3.076 36.608 -16.679 1.00 92.62 93 ALA A O 1
ATOM 626 N N . SER A 1 94 ? -1.903 36.531 -18.588 1.00 94.56 94 SER A N 1
ATOM 627 C CA . SER A 1 94 ? -1.967 35.077 -18.695 1.00 94.56 94 SER A CA 1
ATOM 628 C C . SER A 1 94 ? -1.063 34.394 -17.667 1.00 94.56 94 SER A C 1
ATOM 630 O O . SER A 1 94 ? 0.005 34.892 -17.302 1.00 94.56 94 SER A O 1
ATOM 632 N N . VAL A 1 95 ? -1.497 33.221 -17.203 1.00 97.19 95 VAL A N 1
ATOM 633 C CA . VAL A 1 95 ? -0.704 32.352 -16.332 1.00 97.19 95 VAL A CA 1
ATOM 634 C C . VAL A 1 95 ? -0.707 30.923 -16.855 1.00 97.19 95 VAL A C 1
ATOM 636 O O . VAL A 1 95 ? -1.711 30.431 -17.373 1.00 97.19 95 VAL A O 1
ATOM 639 N N . THR A 1 96 ? 0.420 30.241 -16.684 1.00 97.75 96 THR A N 1
ATOM 640 C CA . THR A 1 96 ? 0.532 28.792 -16.840 1.00 97.75 96 THR A CA 1
ATOM 641 C C . THR A 1 96 ? 0.449 28.145 -15.467 1.00 97.75 96 THR A C 1
ATOM 643 O O . THR A 1 96 ? 1.215 28.486 -14.567 1.00 97.75 96 THR A O 1
ATOM 646 N N . TRP A 1 97 ? -0.473 27.199 -15.310 1.00 97.69 97 TRP A N 1
ATOM 647 C CA . TRP A 1 97 ? -0.656 26.467 -14.063 1.00 97.69 97 TRP A CA 1
ATOM 648 C C . TRP A 1 97 ? 0.141 25.166 -14.049 1.00 97.69 97 TRP A C 1
ATOM 650 O O . TRP A 1 97 ? 0.089 24.374 -14.996 1.00 97.69 97 TRP A O 1
ATOM 660 N N . GLN A 1 98 ? 0.829 24.919 -12.939 1.00 97.31 98 GLN A N 1
ATOM 661 C CA . GLN A 1 98 ? 1.534 23.672 -12.669 1.00 97.31 98 GLN A CA 1
ATOM 662 C C . GLN A 1 98 ? 1.062 23.048 -11.355 1.00 97.31 98 GLN A C 1
ATOM 664 O O . GLN A 1 98 ? 0.686 23.756 -10.422 1.00 97.31 98 GLN A O 1
ATOM 669 N N . VAL A 1 99 ? 1.123 21.719 -11.275 1.00 94.56 99 VAL A N 1
ATOM 670 C CA . VAL A 1 99 ? 1.003 20.960 -10.023 1.00 94.56 99 VAL A CA 1
ATOM 671 C C . VAL A 1 99 ? 2.295 20.179 -9.830 1.00 94.56 99 VAL A C 1
ATOM 673 O O . VAL A 1 99 ? 2.690 19.426 -10.720 1.00 94.56 99 VAL A O 1
ATOM 676 N N . ASN A 1 100 ? 2.969 20.369 -8.696 1.00 91.88 100 ASN A N 1
ATOM 677 C CA . ASN A 1 100 ? 4.280 19.781 -8.394 1.00 91.88 100 ASN A CA 1
ATOM 678 C C . ASN A 1 100 ? 5.299 19.966 -9.540 1.00 91.88 100 ASN A C 1
ATOM 680 O O . ASN A 1 100 ? 6.028 19.042 -9.895 1.00 91.88 100 ASN A O 1
ATOM 684 N N . GLY A 1 101 ? 5.317 21.155 -10.154 1.00 91.38 101 GLY A N 1
ATOM 685 C CA . GLY A 1 101 ? 6.219 21.493 -11.264 1.00 91.38 101 GLY A CA 1
ATOM 686 C C . GLY A 1 101 ? 5.825 20.920 -12.633 1.00 91.38 101 GLY A C 1
ATOM 687 O O . GLY A 1 101 ? 6.524 21.155 -13.616 1.00 91.38 101 GLY A O 1
ATOM 688 N N . VAL A 1 102 ? 4.710 20.188 -12.733 1.00 94.31 102 VAL A N 1
ATOM 689 C CA . VAL A 1 102 ? 4.192 19.651 -13.999 1.00 94.31 102 VAL A CA 1
ATOM 690 C C . VAL A 1 102 ? 3.053 20.534 -14.499 1.00 94.31 102 VAL A C 1
ATOM 692 O O . VAL A 1 102 ? 2.035 20.680 -13.821 1.00 94.31 102 VAL A O 1
ATOM 695 N N . THR A 1 103 ? 3.193 21.115 -15.694 1.00 95.81 103 THR A N 1
ATOM 696 C CA . THR A 1 103 ? 2.121 21.887 -16.348 1.00 95.81 103 THR A CA 1
ATOM 697 C C . THR A 1 103 ? 0.859 21.044 -16.498 1.00 95.81 103 THR A C 1
ATOM 699 O O . THR A 1 103 ? 0.901 19.959 -17.067 1.00 95.81 103 THR A O 1
ATOM 702 N N . GLY A 1 104 ? -0.263 21.536 -15.966 1.00 93.75 104 GLY A N 1
ATOM 703 C CA . GLY A 1 104 ? -1.534 20.802 -15.924 1.00 93.75 104 GLY A CA 1
ATOM 704 C C . GLY A 1 104 ? -1.613 19.679 -14.877 1.00 93.75 104 GLY A C 1
ATOM 705 O O . GLY A 1 104 ? -2.707 19.203 -14.586 1.00 93.75 104 GLY A O 1
ATOM 706 N N . GLY A 1 105 ? -0.495 19.307 -14.252 1.00 93.25 105 GLY A N 1
ATOM 707 C CA . GLY A 1 105 ? -0.409 18.303 -13.192 1.00 93.25 105 GLY A CA 1
ATOM 708 C C . GLY A 1 105 ? -0.341 16.850 -13.665 1.00 93.25 105 GLY A C 1
ATOM 709 O O . GLY A 1 105 ? 0.048 16.560 -14.793 1.00 93.25 105 GLY A O 1
ATOM 710 N N . SER A 1 106 ? -0.665 15.923 -12.762 1.00 87.75 106 SER A N 1
ATOM 711 C CA . SER A 1 106 ? -0.620 14.471 -12.996 1.00 87.75 106 SER A CA 1
ATOM 712 C C . SER A 1 106 ? -1.751 13.772 -12.245 1.00 87.75 106 SER A C 1
ATOM 714 O O . SER A 1 106 ? -2.286 14.325 -11.290 1.00 87.75 106 SER A O 1
ATOM 716 N N . SER A 1 107 ? -2.093 12.537 -12.605 1.00 83.19 107 SER A N 1
ATOM 717 C CA . SER A 1 107 ? -3.114 11.778 -11.871 1.00 83.19 107 SER A CA 1
ATOM 718 C C . SER A 1 107 ? -2.726 11.455 -10.426 1.00 83.19 107 SER A C 1
ATOM 720 O O . SER A 1 107 ? -3.600 11.370 -9.568 1.00 83.19 107 SER A O 1
ATOM 722 N N . VAL A 1 108 ? -1.426 11.358 -10.122 1.00 83.12 108 VAL A N 1
ATOM 723 C CA . VAL A 1 108 ? -0.931 11.100 -8.760 1.00 83.12 108 VAL A CA 1
ATOM 724 C C . VAL A 1 108 ? -1.075 12.330 -7.864 1.00 83.12 108 VAL A C 1
ATOM 726 O O . VAL A 1 108 ? -1.522 12.199 -6.735 1.00 83.12 108 VAL A O 1
ATOM 729 N N . ALA A 1 109 ? -0.711 13.527 -8.338 1.00 87.75 109 ALA A N 1
ATOM 730 C CA . ALA A 1 109 ? -0.751 14.756 -7.527 1.00 87.75 109 ALA A CA 1
ATOM 731 C C . ALA A 1 109 ? -2.041 15.585 -7.706 1.00 87.75 109 ALA A C 1
ATOM 733 O O . ALA A 1 109 ? -2.270 16.556 -6.980 1.00 87.75 109 ALA A O 1
ATOM 734 N N . GLY A 1 110 ? -2.886 15.217 -8.668 1.00 91.62 110 GLY A N 1
ATOM 735 C CA . GLY A 1 110 ? -4.022 16.005 -9.135 1.00 91.62 110 GLY A CA 1
ATOM 736 C C . GLY A 1 110 ? -3.687 16.856 -10.363 1.00 91.62 110 GLY A C 1
ATOM 737 O O . GLY A 1 110 ? -2.526 17.153 -10.665 1.00 91.62 110 GLY A O 1
ATOM 738 N N . THR A 1 111 ? -4.734 17.258 -11.078 1.00 94.38 111 THR A N 1
ATOM 739 C CA . THR A 1 111 ? -4.640 18.030 -12.325 1.00 94.38 111 THR A CA 1
ATOM 740 C C . THR A 1 111 ? -5.194 19.432 -12.145 1.00 94.38 111 THR A C 1
ATOM 742 O O . THR A 1 111 ? -6.141 19.627 -11.386 1.00 94.38 111 THR A O 1
ATOM 745 N N . ILE A 1 112 ? -4.675 20.405 -12.887 1.00 96.38 112 ILE A N 1
ATOM 746 C CA . ILE A 1 112 ? -5.184 21.777 -12.899 1.00 96.38 112 ILE A CA 1
ATOM 747 C C . ILE A 1 112 ? -5.473 22.239 -14.324 1.00 96.38 112 ILE A C 1
ATOM 749 O O . ILE A 1 112 ? -4.672 22.054 -15.238 1.00 96.38 112 ILE A O 1
ATOM 753 N N . THR A 1 113 ? -6.644 22.835 -14.526 1.00 97.44 113 THR A N 1
ATOM 754 C CA . THR A 1 113 ? -7.030 23.388 -15.830 1.00 97.44 113 THR A CA 1
ATOM 755 C C . THR A 1 113 ? -6.351 24.740 -16.083 1.00 97.44 113 THR A C 1
ATOM 757 O O . THR A 1 113 ? -5.994 25.432 -15.128 1.00 97.44 113 THR A O 1
ATOM 760 N N . PRO A 1 114 ? -6.250 25.204 -17.345 1.00 96.19 114 PRO A N 1
ATOM 761 C CA . PRO A 1 114 ? -5.790 26.564 -17.647 1.00 96.19 114 PRO A CA 1
ATOM 762 C C . PRO A 1 114 ? -6.611 27.669 -16.958 1.00 96.19 114 PRO A C 1
ATOM 764 O O . PRO A 1 114 ? -6.100 28.756 -16.716 1.00 96.19 114 PRO A O 1
ATOM 767 N N . ALA A 1 115 ? -7.868 27.384 -16.598 1.00 95.88 115 ALA A N 1
ATOM 768 C CA . ALA A 1 115 ? -8.738 28.288 -15.845 1.00 95.88 115 ALA A CA 1
ATOM 769 C C . ALA A 1 115 ? -8.468 28.294 -14.323 1.00 95.88 115 ALA A C 1
ATOM 771 O O . ALA A 1 115 ? -9.218 28.921 -13.581 1.00 95.88 115 ALA A O 1
ATOM 772 N N . GLY A 1 116 ? -7.446 27.579 -13.839 1.00 95.50 116 GLY A N 1
ATOM 773 C CA . GLY A 1 116 ? -7.089 27.520 -12.419 1.00 95.50 116 GLY A CA 1
ATOM 774 C C . GLY A 1 116 ? -7.957 26.576 -11.583 1.00 95.50 116 GLY A C 1
ATOM 775 O O . GLY A 1 116 ? -7.915 26.622 -10.358 1.00 95.50 116 GLY A O 1
ATOM 776 N N . VAL A 1 117 ? -8.755 25.700 -12.200 1.00 96.38 117 VAL A N 1
ATOM 777 C CA . VAL A 1 117 ? -9.530 24.690 -11.455 1.00 96.38 117 VAL A CA 1
ATOM 778 C C . VAL A 1 117 ? -8.664 23.460 -11.215 1.00 96.38 117 VAL A C 1
ATOM 780 O O . VAL A 1 117 ? -8.403 22.704 -12.151 1.00 96.38 117 VAL A O 1
ATOM 783 N N . TYR A 1 118 ? -8.224 23.276 -9.971 1.00 95.44 118 TYR A N 1
ATOM 784 C CA . TYR A 1 118 ? -7.530 22.082 -9.494 1.00 95.44 118 TYR A CA 1
ATOM 785 C C . TYR A 1 118 ? -8.537 20.976 -9.168 1.00 95.44 118 TYR A C 1
ATOM 787 O O . TYR A 1 118 ? -9.541 21.234 -8.505 1.00 95.44 118 TYR A O 1
ATOM 795 N N . SER A 1 119 ? -8.248 19.751 -9.593 1.00 94.00 119 SER A N 1
ATOM 796 C CA . SER A 1 119 ? -8.970 18.528 -9.235 1.00 94.00 119 SER A CA 1
ATOM 797 C C . SER A 1 119 ? -8.029 17.622 -8.448 1.00 94.00 119 SER A C 1
ATOM 799 O O . SER A 1 119 ? -6.958 17.259 -8.940 1.00 94.00 119 SER A O 1
ATOM 801 N N . ALA A 1 120 ? -8.417 17.301 -7.216 1.00 92.44 120 ALA A N 1
ATOM 802 C CA . ALA A 1 120 ? -7.647 16.450 -6.325 1.00 92.44 120 ALA A CA 1
ATOM 803 C C . ALA A 1 120 ? -7.607 15.003 -6.842 1.00 92.44 120 ALA A C 1
ATOM 805 O O . ALA A 1 120 ? -8.581 14.543 -7.445 1.00 92.44 120 ALA A O 1
ATOM 806 N N . PRO A 1 121 ? -6.515 14.268 -6.569 1.00 89.56 121 PRO A N 1
ATOM 807 C CA . PRO A 1 121 ? -6.429 12.851 -6.891 1.00 89.56 121 PRO A CA 1
ATOM 808 C C . PRO A 1 121 ? -7.460 12.026 -6.101 1.00 89.56 121 PRO A C 1
ATOM 810 O O . PRO A 1 121 ? -8.106 12.500 -5.157 1.00 89.56 121 PRO A O 1
ATOM 813 N N . HIS A 1 122 ? -7.612 10.765 -6.499 1.00 85.31 122 HIS A N 1
ATOM 814 C CA . HIS A 1 122 ? -8.536 9.817 -5.870 1.00 85.31 122 HIS A CA 1
ATOM 815 C C . HIS A 1 122 ? -8.097 9.378 -4.465 1.00 85.31 122 HIS A C 1
ATOM 817 O O . HIS A 1 122 ? -8.932 9.034 -3.632 1.00 85.31 122 HIS A O 1
ATOM 823 N N . SER A 1 123 ? -6.793 9.408 -4.194 1.00 88.44 123 SER A N 1
ATOM 824 C CA . SER A 1 123 ? -6.191 9.063 -2.910 1.00 88.44 123 SER A CA 1
ATOM 825 C C . SER A 1 123 ? -5.206 10.135 -2.476 1.00 88.44 123 SER A C 1
ATOM 827 O O . SER A 1 123 ? -4.701 10.905 -3.295 1.00 88.44 123 SER A O 1
ATOM 829 N N . VAL A 1 124 ? -4.896 10.177 -1.183 1.00 90.75 124 VAL A N 1
ATOM 830 C CA . VAL A 1 124 ? -3.834 11.059 -0.689 1.00 90.75 124 VAL A CA 1
ATOM 831 C C . VAL A 1 124 ? -2.493 10.571 -1.241 1.00 90.75 124 VAL A C 1
ATOM 833 O O . VAL A 1 124 ? -2.161 9.401 -1.039 1.00 90.75 124 VAL A O 1
ATOM 836 N N . PRO A 1 125 ? -1.713 11.426 -1.922 1.00 87.38 125 PRO A N 1
ATOM 837 C CA . PRO A 1 125 ? -0.408 11.030 -2.430 1.00 87.38 125 PRO A CA 1
ATOM 838 C C . PRO A 1 125 ? 0.542 10.771 -1.262 1.00 87.38 125 PRO A C 1
ATOM 840 O O . PRO A 1 125 ? 0.563 11.532 -0.292 1.00 87.38 125 PRO A O 1
ATOM 843 N N . VAL A 1 126 ? 1.319 9.694 -1.342 1.00 81.94 126 VAL A N 1
ATOM 844 C CA . VAL A 1 126 ? 2.237 9.278 -0.276 1.00 81.94 126 VAL A CA 1
ATOM 845 C C . VAL A 1 126 ? 3.653 9.158 -0.807 1.00 81.94 126 VAL A C 1
ATOM 847 O O . VAL A 1 126 ? 3.883 8.763 -1.950 1.00 81.94 126 VAL A O 1
ATOM 850 N N . SER A 1 127 ? 4.613 9.524 0.033 1.00 72.69 127 SER A N 1
ATOM 851 C CA . SER A 1 127 ? 6.024 9.479 -0.311 1.00 72.69 127 SER A CA 1
ATOM 852 C C . SER A 1 127 ? 6.509 8.033 -0.347 1.00 72.69 127 SER A C 1
ATOM 854 O O . SER A 1 127 ? 6.336 7.284 0.611 1.00 72.69 127 SER A O 1
ATOM 856 N N . THR A 1 128 ? 7.191 7.683 -1.434 1.00 67.25 128 THR A N 1
ATOM 857 C CA . THR A 1 128 ? 7.936 6.426 -1.600 1.00 67.25 128 THR A CA 1
ATOM 858 C C . THR A 1 128 ? 9.426 6.596 -1.280 1.00 67.25 128 THR A C 1
ATOM 860 O O . THR A 1 128 ? 10.233 5.698 -1.509 1.00 67.25 128 THR A O 1
ATOM 863 N N . LEU A 1 129 ? 9.837 7.766 -0.768 1.00 65.81 129 LEU A N 1
ATOM 864 C CA . LEU A 1 129 ? 11.230 8.008 -0.405 1.00 65.81 129 LEU A CA 1
ATOM 865 C C . LEU A 1 129 ? 11.589 7.252 0.887 1.00 65.81 129 LEU A C 1
ATOM 867 O O . LEU A 1 129 ? 10.834 7.344 1.854 1.00 65.81 129 LEU A O 1
ATOM 871 N N . PRO A 1 130 ? 12.775 6.615 0.975 1.00 52.38 130 PRO A N 1
ATOM 872 C CA . PRO A 1 130 ? 13.139 5.726 2.087 1.00 52.38 130 PRO A CA 1
ATOM 873 C C . PRO A 1 130 ? 13.028 6.316 3.502 1.00 52.38 130 PRO A C 1
ATOM 875 O O . PRO A 1 130 ? 12.833 5.567 4.455 1.00 52.38 130 PRO A O 1
ATOM 878 N N . ASN A 1 131 ? 13.167 7.639 3.654 1.00 54.25 131 ASN A N 1
ATOM 879 C CA . ASN A 1 131 ? 13.167 8.315 4.959 1.00 54.25 131 ASN A CA 1
ATOM 880 C C . ASN A 1 131 ? 11.810 8.932 5.343 1.00 54.25 131 ASN A C 1
ATOM 882 O O . ASN A 1 131 ? 11.625 9.282 6.502 1.00 54.25 131 ASN A O 1
ATOM 886 N N . ASN A 1 132 ? 10.879 9.055 4.391 1.00 56.22 132 ASN A N 1
ATOM 887 C CA . ASN A 1 132 ? 9.539 9.637 4.577 1.00 56.22 132 ASN A CA 1
ATOM 888 C C . ASN A 1 132 ? 8.462 8.664 4.074 1.00 56.22 132 ASN A C 1
ATOM 890 O O . ASN A 1 132 ? 7.421 9.062 3.553 1.00 56.22 132 ASN A O 1
ATOM 894 N N . ASP A 1 133 ? 8.781 7.378 4.124 1.00 55.41 133 ASP A N 1
ATOM 895 C CA . ASP A 1 133 ? 8.021 6.311 3.505 1.00 55.41 133 ASP A CA 1
ATOM 896 C C . ASP A 1 133 ? 6.608 6.222 4.104 1.00 55.41 133 ASP A C 1
ATOM 898 O O . ASP A 1 133 ? 6.442 6.058 5.314 1.00 55.41 133 ASP A O 1
ATOM 902 N N . GLY A 1 134 ? 5.584 6.309 3.252 1.00 57.56 134 GLY A N 1
ATOM 903 C CA . GLY A 1 134 ? 4.177 6.220 3.641 1.00 57.56 134 GLY A CA 1
ATOM 904 C C . GLY A 1 134 ? 3.688 7.419 4.449 1.00 57.56 134 GLY A C 1
ATOM 905 O O . GLY A 1 134 ? 2.703 7.301 5.173 1.00 57.56 134 GLY A O 1
ATOM 906 N N . GLN A 1 135 ? 4.357 8.569 4.343 1.00 68.06 135 GLN A N 1
ATOM 907 C CA . GLN A 1 135 ? 3.811 9.851 4.785 1.00 68.06 135 GLN A CA 1
ATOM 908 C C . GLN A 1 135 ? 3.096 10.553 3.631 1.00 68.06 135 GLN A C 1
ATOM 910 O O . GLN A 1 135 ? 3.560 10.509 2.491 1.00 68.06 135 GLN A O 1
ATOM 915 N N . ALA A 1 136 ? 1.982 11.224 3.929 1.00 75.88 136 ALA A N 1
ATOM 916 C CA . ALA A 1 136 ? 1.275 12.051 2.958 1.00 75.88 136 ALA A CA 1
ATOM 917 C C . ALA A 1 136 ? 2.184 13.177 2.438 1.00 75.88 136 ALA A C 1
ATOM 919 O O . ALA A 1 136 ? 2.818 13.881 3.227 1.00 75.88 136 ALA A O 1
ATOM 920 N N . THR A 1 137 ? 2.234 13.366 1.122 1.00 79.62 137 THR A N 1
ATOM 921 C CA . THR A 1 137 ? 2.981 14.463 0.495 1.00 79.62 137 THR A CA 1
ATOM 922 C C . THR A 1 137 ? 2.071 15.656 0.246 1.00 79.62 137 THR A C 1
ATOM 924 O O . THR A 1 137 ? 0.946 15.499 -0.231 1.00 79.62 137 THR A O 1
ATOM 927 N N . GLU A 1 138 ? 2.575 16.856 0.524 1.00 84.75 138 GLU A N 1
ATOM 928 C CA . GLU A 1 138 ? 1.913 18.093 0.115 1.00 84.75 138 GLU A CA 1
ATOM 929 C C . GLU A 1 138 ? 1.912 18.235 -1.413 1.00 84.75 138 GLU A C 1
ATOM 931 O O . GLU A 1 138 ? 2.849 17.818 -2.097 1.00 84.75 138 GLU A O 1
ATOM 936 N N . VAL A 1 139 ? 0.854 18.848 -1.942 1.00 91.00 139 VAL A N 1
ATOM 937 C CA . VAL A 1 139 ? 0.731 19.192 -3.357 1.00 91.00 139 VAL A CA 1
ATOM 938 C C . VAL A 1 139 ? 0.948 20.692 -3.509 1.00 91.00 139 VAL A C 1
ATOM 940 O O . VAL A 1 139 ? 0.330 21.487 -2.809 1.00 91.00 139 VAL A O 1
ATOM 943 N N . ILE A 1 140 ? 1.811 21.096 -4.431 1.00 92.00 140 ILE A N 1
ATOM 944 C CA . ILE A 1 140 ? 2.118 22.498 -4.708 1.00 92.00 140 ILE A CA 1
ATOM 945 C C . ILE A 1 140 ? 1.445 22.884 -6.020 1.00 92.00 140 ILE A C 1
ATOM 947 O O . ILE A 1 140 ? 1.731 22.297 -7.062 1.00 92.00 140 ILE A O 1
ATOM 951 N N . VAL A 1 141 ? 0.556 23.872 -5.968 1.00 94.75 141 VAL A N 1
ATOM 952 C CA . VAL A 1 141 ? -0.046 24.491 -7.152 1.00 94.75 141 VAL A CA 1
ATOM 953 C C . VAL A 1 141 ? 0.673 25.804 -7.419 1.00 94.75 141 VAL A C 1
ATOM 955 O O . VAL A 1 141 ? 0.676 26.678 -6.557 1.00 94.75 141 VAL A O 1
ATOM 958 N N . THR A 1 142 ? 1.252 25.950 -8.608 1.00 95.06 142 THR A N 1
ATOM 959 C CA . THR A 1 142 ? 2.049 27.122 -8.993 1.00 95.06 142 THR A CA 1
ATOM 960 C C . THR A 1 142 ? 1.414 27.825 -10.187 1.00 95.06 142 THR A C 1
ATOM 962 O O . THR A 1 142 ? 1.083 27.181 -11.185 1.00 95.06 142 THR A O 1
ATOM 965 N N . ALA A 1 143 ? 1.267 29.145 -10.093 1.00 96.56 143 ALA A N 1
ATOM 966 C CA . ALA A 1 143 ? 0.936 30.014 -11.216 1.00 96.56 143 ALA A CA 1
ATOM 967 C C . ALA A 1 143 ? 2.219 30.692 -11.704 1.00 96.56 143 ALA A C 1
ATOM 969 O O . ALA A 1 143 ? 2.900 31.350 -10.921 1.00 96.56 143 ALA A O 1
ATOM 970 N N . ILE A 1 144 ? 2.541 30.537 -12.987 1.00 95.94 144 ILE A N 1
ATOM 971 C CA . ILE A 1 144 ? 3.712 31.146 -13.633 1.00 95.94 144 ILE A CA 1
ATOM 972 C C . ILE A 1 144 ? 3.220 32.179 -14.641 1.00 95.94 144 ILE A C 1
ATOM 974 O O . ILE A 1 144 ? 2.348 31.859 -15.450 1.00 95.94 144 ILE A O 1
ATOM 978 N N . SER A 1 145 ? 3.757 33.398 -14.614 1.00 96.25 145 SER A N 1
ATOM 979 C CA . SER A 1 145 ? 3.353 34.451 -15.553 1.00 96.25 145 SER A CA 1
ATOM 980 C C . SER A 1 145 ? 3.709 34.090 -16.998 1.00 96.25 145 SER A C 1
ATOM 982 O O . SER A 1 145 ? 4.812 33.620 -17.282 1.00 96.25 145 SER A O 1
ATOM 984 N N . GLY A 1 146 ? 2.783 34.342 -17.928 1.00 92.75 146 GLY A N 1
ATOM 985 C CA . GLY A 1 146 ? 3.057 34.267 -19.366 1.00 92.75 146 GLY A CA 1
ATOM 986 C C . GLY A 1 146 ? 3.969 35.394 -19.862 1.00 92.75 146 GLY A C 1
ATOM 987 O O . GLY A 1 146 ? 4.725 35.196 -20.812 1.00 92.75 146 GLY A O 1
ATOM 988 N N . ALA A 1 147 ? 3.959 36.541 -19.173 1.00 90.81 147 ALA A N 1
ATOM 989 C CA . ALA A 1 147 ? 4.781 37.702 -19.506 1.00 90.81 147 ALA A CA 1
ATOM 990 C C . ALA A 1 147 ? 6.248 37.539 -19.077 1.00 90.81 147 ALA A C 1
ATOM 992 O O . ALA A 1 147 ? 7.153 38.021 -19.757 1.00 90.81 147 ALA A O 1
ATOM 993 N N . ASP A 1 148 ? 6.472 36.879 -17.939 1.00 89.94 148 ASP A N 1
ATOM 994 C CA . ASP A 1 148 ? 7.795 36.603 -17.383 1.00 89.94 148 ASP A CA 1
ATOM 995 C C . ASP A 1 148 ? 7.787 35.278 -16.601 1.00 89.94 148 ASP A C 1
ATOM 997 O O . ASP A 1 148 ? 7.326 35.241 -15.459 1.00 89.94 148 ASP A O 1
ATOM 1001 N N . PRO A 1 149 ? 8.349 34.195 -17.163 1.00 90.31 149 PRO A N 1
ATOM 1002 C CA . PRO A 1 149 ? 8.393 32.895 -16.499 1.00 90.31 149 PRO A CA 1
ATOM 1003 C C . PRO A 1 149 ? 9.205 32.847 -15.195 1.00 90.31 149 PRO A C 1
ATOM 1005 O O . PRO A 1 149 ? 9.139 31.841 -14.490 1.00 90.31 149 PRO A O 1
ATOM 1008 N N . SER A 1 150 ? 9.986 33.887 -14.871 1.00 86.56 150 SER A N 1
ATOM 1009 C CA . SER A 1 150 ? 10.668 33.999 -13.576 1.00 86.56 150 SER A CA 1
ATOM 1010 C C . SER A 1 150 ? 9.750 34.504 -12.453 1.00 86.56 150 SER A C 1
ATOM 1012 O O . SER A 1 150 ? 10.035 34.262 -11.279 1.00 86.56 150 SER A O 1
ATOM 1014 N N . ALA A 1 151 ? 8.617 35.124 -12.800 1.00 91.62 151 ALA A N 1
ATOM 1015 C CA . ALA A 1 151 ? 7.589 35.552 -11.861 1.00 91.62 151 ALA A CA 1
ATOM 1016 C C . ALA A 1 151 ? 6.556 34.433 -11.642 1.00 91.62 151 ALA A C 1
ATOM 1018 O O . ALA A 1 151 ? 5.857 34.002 -12.566 1.00 91.62 151 ALA A O 1
ATOM 1019 N N . SER A 1 152 ? 6.440 33.967 -10.398 1.00 94.00 152 SER A N 1
ATOM 1020 C CA . SER A 1 152 ? 5.481 32.931 -10.009 1.00 94.00 152 SER A CA 1
ATOM 1021 C C . SER A 1 152 ? 5.047 33.071 -8.553 1.00 94.00 152 SER A C 1
ATOM 1023 O O . SER A 1 152 ? 5.741 33.692 -7.750 1.00 94.00 152 SER A O 1
ATOM 1025 N N . ASP A 1 153 ? 3.911 32.464 -8.224 1.00 94.69 153 ASP A N 1
ATOM 1026 C CA . ASP A 1 153 ? 3.442 32.289 -6.849 1.00 94.69 153 ASP A CA 1
ATOM 1027 C C . ASP A 1 153 ? 2.874 30.876 -6.672 1.00 94.69 153 ASP A C 1
ATOM 1029 O O . ASP A 1 153 ? 2.523 30.206 -7.650 1.00 94.69 153 ASP A O 1
ATOM 1033 N N . SER A 1 154 ? 2.838 30.382 -5.435 1.00 93.38 154 SER A N 1
ATOM 1034 C CA . SER A 1 154 ? 2.445 29.009 -5.119 1.00 93.38 154 SER A CA 1
ATOM 1035 C C . SER A 1 154 ? 1.506 28.903 -3.918 1.00 93.38 154 SER A C 1
ATOM 1037 O O . SER A 1 154 ? 1.619 29.621 -2.925 1.00 93.38 154 SER A O 1
ATOM 1039 N N . ALA A 1 155 ? 0.600 27.929 -3.988 1.00 92.75 155 ALA A N 1
ATOM 1040 C CA . ALA A 1 155 ? -0.282 27.531 -2.899 1.00 92.75 155 ALA A CA 1
ATOM 1041 C C . ALA A 1 155 ? -0.054 26.060 -2.527 1.00 92.75 155 ALA A C 1
ATOM 1043 O O . ALA A 1 155 ? 0.175 25.215 -3.397 1.00 92.75 155 ALA A O 1
ATOM 1044 N N . ILE A 1 156 ? -0.156 25.751 -1.231 1.00 92.25 156 ILE A N 1
ATOM 1045 C CA . ILE A 1 156 ? -0.062 24.379 -0.728 1.00 92.25 156 ILE A CA 1
ATOM 1046 C C . ILE A 1 156 ? -1.467 23.789 -0.658 1.00 92.25 156 ILE A C 1
ATOM 1048 O O . ILE A 1 156 ? -2.331 24.264 0.082 1.00 92.25 156 ILE A O 1
ATOM 1052 N N . VAL A 1 157 ? -1.682 22.714 -1.403 1.00 92.75 157 VAL A N 1
ATOM 1053 C CA . VAL A 1 157 ? -2.877 21.881 -1.360 1.00 92.75 157 VAL A CA 1
ATOM 1054 C C . VAL A 1 157 ? -2.588 20.622 -0.556 1.00 92.75 157 VAL A C 1
ATOM 1056 O O . VAL A 1 157 ? -1.579 19.944 -0.745 1.00 92.75 157 VAL A O 1
ATOM 1059 N N . VAL A 1 158 ? -3.509 20.293 0.344 1.00 91.25 158 VAL A N 1
ATOM 1060 C CA . VAL A 1 158 ? -3.479 19.064 1.135 1.00 91.25 158 VAL A CA 1
ATOM 1061 C C . VAL A 1 158 ? -4.706 18.238 0.752 1.00 91.25 158 VAL A C 1
ATOM 1063 O O . VAL A 1 158 ? -5.810 18.544 1.218 1.00 91.25 158 VAL A O 1
ATOM 1066 N N . PRO A 1 159 ? -4.556 17.219 -0.113 1.00 92.44 159 PRO A N 1
ATOM 1067 C CA . PRO A 1 159 ? -5.617 16.253 -0.350 1.00 92.44 159 PRO A CA 1
ATOM 1068 C C . PRO A 1 159 ? -6.027 15.592 0.969 1.00 92.44 159 PRO A C 1
ATOM 1070 O O . PRO A 1 159 ? -5.174 15.110 1.715 1.00 92.44 159 PRO A O 1
ATOM 1073 N N . VAL A 1 160 ? -7.324 15.592 1.280 1.00 91.81 160 VAL A N 1
ATOM 1074 C CA . VAL A 1 160 ? -7.862 15.000 2.512 1.00 91.81 160 VAL A CA 1
ATOM 1075 C C . VAL A 1 160 ? -8.927 13.950 2.193 1.00 91.81 160 VAL A C 1
ATOM 1077 O O . VAL A 1 160 ? -9.885 14.246 1.477 1.00 91.81 160 VAL A O 1
ATOM 1080 N N . PRO A 1 161 ? -8.814 12.730 2.729 1.00 94.06 161 PRO A N 1
ATOM 1081 C CA . PRO A 1 161 ? -9.793 11.688 2.485 1.00 94.06 161 PRO A CA 1
ATOM 1082 C C . PRO A 1 161 ? -10.988 11.898 3.446 1.00 94.06 161 PRO A C 1
ATOM 1084 O O . PRO A 1 161 ? -10.789 12.310 4.600 1.00 94.06 161 PRO A O 1
ATOM 1087 N N . PRO A 1 162 ? -12.251 11.677 3.026 1.00 95.38 162 PRO A N 1
ATOM 1088 C CA . PRO A 1 162 ? -13.420 11.829 3.905 1.00 95.38 162 PRO A CA 1
ATOM 1089 C C . PRO A 1 162 ? -13.376 10.936 5.158 1.00 95.38 162 PRO A C 1
ATOM 1091 O O . PRO A 1 162 ? -14.036 11.236 6.152 1.00 95.38 162 PRO A O 1
ATOM 1094 N N . GLN A 1 163 ? -12.557 9.889 5.150 1.00 96.62 163 GLN A N 1
ATOM 1095 C CA . GLN A 1 163 ? -12.326 8.920 6.217 1.00 96.62 163 GLN A CA 1
ATOM 1096 C C . GLN A 1 163 ? -11.799 9.569 7.513 1.00 96.62 163 GLN A C 1
ATOM 1098 O O . GLN A 1 163 ? -12.010 9.025 8.594 1.00 96.62 163 GLN A O 1
ATOM 1103 N N . ARG A 1 164 ? -11.159 10.747 7.447 1.00 94.12 164 ARG A N 1
ATOM 1104 C CA . ARG A 1 164 ? -10.648 11.475 8.632 1.00 94.12 164 ARG A CA 1
ATOM 1105 C C . ARG A 1 164 ? -11.672 12.379 9.320 1.00 94.12 164 ARG A C 1
ATOM 1107 O O . ARG A 1 164 ? -11.370 13.001 10.334 1.00 94.12 164 ARG A O 1
ATOM 1114 N N . ARG A 1 165 ? -12.871 12.531 8.761 1.00 93.62 165 ARG A N 1
ATOM 1115 C CA . ARG A 1 165 ? -13.892 13.423 9.331 1.00 93.62 165 ARG A CA 1
ATOM 1116 C C . ARG A 1 165 ? -14.472 12.825 10.612 1.00 93.62 165 ARG A C 1
ATOM 1118 O O . ARG A 1 165 ? -14.540 11.610 10.753 1.00 93.62 165 ARG A O 1
ATOM 1125 N N . ALA A 1 166 ? -14.952 13.668 11.522 1.00 95.62 166 ALA A N 1
ATOM 1126 C CA . ALA A 1 166 ? -15.855 13.216 12.578 1.00 95.62 166 ALA A CA 1
ATOM 1127 C C . ALA A 1 166 ? -17.228 12.912 11.956 1.00 95.62 166 ALA A C 1
ATOM 1129 O O . ALA A 1 166 ? -17.783 13.775 11.271 1.00 95.62 166 ALA A O 1
ATOM 1130 N N . TYR A 1 167 ? -17.757 11.706 12.168 1.00 96.62 167 TYR A N 1
ATOM 1131 C CA . TYR A 1 167 ? -19.067 11.307 11.650 1.00 96.62 167 TYR A CA 1
ATOM 1132 C C . TYR A 1 167 ? -20.124 11.422 12.747 1.00 96.62 167 TYR A C 1
ATOM 1134 O O . TYR A 1 167 ? -19.830 11.298 13.934 1.00 96.62 167 TYR A O 1
ATOM 1142 N N . ALA A 1 168 ? -21.370 11.678 12.356 1.00 95.81 168 ALA A N 1
ATOM 1143 C CA . ALA A 1 168 ? -22.493 11.483 13.263 1.00 95.81 168 ALA A CA 1
ATOM 1144 C C . ALA A 1 168 ? -22.762 9.979 13.423 1.00 95.81 168 ALA A C 1
ATOM 1146 O O . ALA A 1 168 ? -22.483 9.198 12.518 1.00 95.81 168 ALA A O 1
ATOM 1147 N N . VAL A 1 169 ? -23.322 9.582 14.563 1.00 95.75 169 VAL A N 1
ATOM 1148 C CA . VAL A 1 169 ? -23.803 8.213 14.787 1.00 95.75 169 VAL A CA 1
ATOM 1149 C C . VAL A 1 169 ? -25.075 7.959 13.952 1.00 95.75 169 VAL A C 1
ATOM 1151 O O . VAL A 1 169 ? -25.959 8.822 13.961 1.00 95.75 169 VAL A O 1
ATOM 1154 N N . PRO A 1 170 ? -25.223 6.794 13.286 1.00 97.31 170 PRO A N 1
ATOM 1155 C CA . PRO A 1 170 ? -24.270 5.681 13.215 1.00 97.31 170 PRO A CA 1
ATOM 1156 C C . PRO A 1 170 ? -23.057 5.985 12.327 1.00 97.31 170 PRO A C 1
ATOM 1158 O O . PRO A 1 170 ? -23.184 6.490 11.216 1.00 97.31 170 PRO A O 1
ATOM 1161 N N . VAL A 1 171 ? -21.875 5.649 12.839 1.00 98.00 171 VAL A N 1
ATOM 1162 C CA . VAL A 1 171 ? -20.586 5.875 12.185 1.00 98.00 171 VAL A CA 1
ATOM 1163 C C . VAL A 1 171 ? -20.319 4.761 11.158 1.00 98.00 171 VAL A C 1
ATOM 1165 O O . VAL A 1 171 ? -20.423 3.585 11.521 1.00 98.00 171 VAL A O 1
ATOM 1168 N N . PRO A 1 172 ? -19.959 5.085 9.901 1.00 98.19 172 PRO A N 1
ATOM 1169 C CA . PRO A 1 172 ? -19.517 4.089 8.926 1.00 98.19 172 PRO A CA 1
ATOM 1170 C C . PRO A 1 172 ? -18.096 3.589 9.233 1.00 98.19 172 PRO A C 1
ATOM 1172 O O . PRO A 1 172 ? -17.327 4.225 9.950 1.00 98.19 172 PRO A O 1
ATOM 1175 N N . LEU A 1 173 ? -17.729 2.446 8.664 1.00 98.62 173 LEU A N 1
ATOM 1176 C CA . LEU A 1 173 ? -16.397 1.852 8.760 1.00 98.62 173 LEU A CA 1
ATOM 1177 C C . LEU A 1 173 ? -15.469 2.454 7.683 1.00 98.62 173 LEU A C 1
ATOM 1179 O O . LEU A 1 173 ? -15.873 3.272 6.855 1.00 98.62 173 LEU A O 1
ATOM 1183 N N . GLY A 1 174 ? -14.187 2.097 7.707 1.00 98.25 174 GLY A N 1
ATOM 1184 C CA . GLY A 1 174 ? -13.144 2.725 6.888 1.00 98.25 174 GLY A CA 1
ATOM 1185 C C . GLY A 1 174 ? -12.706 4.106 7.391 1.00 98.25 174 GLY A C 1
ATOM 1186 O O . GLY A 1 174 ? -11.860 4.745 6.773 1.00 98.25 174 GLY A O 1
ATOM 1187 N N . THR A 1 175 ? -13.257 4.590 8.508 1.00 98.25 175 THR A N 1
ATOM 1188 C CA . THR A 1 175 ? -12.918 5.897 9.092 1.00 98.25 175 THR A CA 1
ATOM 1189 C C . THR A 1 175 ? -11.722 5.823 10.040 1.00 98.25 175 THR A C 1
ATOM 1191 O O . THR A 1 175 ? -11.437 4.763 10.602 1.00 98.25 175 THR A O 1
ATOM 1194 N N . SER A 1 176 ? -11.087 6.971 10.307 1.00 98.00 176 SER A N 1
ATOM 1195 C CA . SER A 1 176 ? -10.115 7.111 11.399 1.00 98.00 176 SER A CA 1
ATOM 1196 C C . SER A 1 176 ? -10.744 6.718 12.732 1.00 98.00 176 SER A C 1
ATOM 1198 O O . SER A 1 176 ? -11.825 7.196 13.077 1.00 98.00 176 SER A O 1
ATOM 1200 N N . GLY A 1 177 ? -10.043 5.897 13.500 1.00 98.19 177 GLY A N 1
ATOM 1201 C CA . GLY A 1 177 ? -10.412 5.548 14.861 1.00 98.19 177 GLY A CA 1
ATOM 1202 C C . GLY A 1 177 ? -9.309 4.763 15.549 1.00 98.19 177 GLY A C 1
ATOM 1203 O O . GLY A 1 177 ? -8.274 4.443 14.966 1.00 98.19 177 GLY A O 1
ATOM 1204 N N . GLY A 1 178 ? -9.519 4.467 16.821 1.00 98.06 178 GLY A N 1
ATOM 1205 C CA . GLY A 1 178 ? -8.534 3.738 17.604 1.00 98.06 178 GLY A CA 1
ATOM 1206 C C . GLY A 1 178 ? -8.862 3.748 19.081 1.00 98.06 178 GLY A C 1
ATOM 1207 O O . GLY A 1 178 ? -9.917 4.229 19.507 1.00 98.06 178 GLY A O 1
ATOM 1208 N N . ASN A 1 179 ? -7.948 3.200 19.867 1.00 98.38 179 ASN A N 1
ATOM 1209 C CA . ASN A 1 179 ? -8.082 3.184 21.311 1.00 98.38 179 ASN A CA 1
ATOM 1210 C C . ASN A 1 179 ? -7.959 4.604 21.898 1.00 98.38 179 ASN A C 1
ATOM 1212 O O . ASN A 1 179 ? -7.005 5.330 21.622 1.00 98.38 179 ASN A O 1
ATOM 1216 N N . ALA A 1 180 ? -8.907 4.989 22.753 1.00 97.69 180 ALA A N 1
ATOM 1217 C CA . ALA A 1 180 ? -8.968 6.307 23.387 1.00 97.69 180 ALA A CA 1
ATOM 1218 C C . ALA A 1 180 ? -7.785 6.616 24.326 1.00 97.69 180 ALA A C 1
ATOM 1220 O O . ALA A 1 180 ? -7.649 7.750 24.785 1.00 97.69 180 ALA A O 1
ATOM 1221 N N . GLN A 1 181 ? -6.961 5.614 24.636 1.00 96.19 181 GLN A N 1
ATOM 1222 C CA . GLN A 1 181 ? -5.784 5.697 25.494 1.00 96.19 181 GLN A CA 1
ATOM 1223 C C . GLN A 1 181 ? -4.470 5.501 24.724 1.00 96.19 181 GLN A C 1
ATOM 1225 O O . GLN A 1 181 ? -3.432 5.287 25.357 1.00 96.19 181 GLN A O 1
ATOM 1230 N N . ASP A 1 182 ? -4.482 5.514 23.386 1.00 95.19 182 ASP A N 1
ATOM 1231 C CA . ASP A 1 182 ? -3.264 5.360 22.582 1.00 95.19 182 ASP A CA 1
ATOM 1232 C C . ASP A 1 182 ? -2.480 6.675 22.465 1.00 95.19 182 ASP A C 1
ATOM 1234 O O . ASP A 1 182 ? -2.340 7.289 21.403 1.00 95.19 182 ASP A O 1
ATOM 1238 N N . THR A 1 183 ? -2.013 7.139 23.622 1.00 93.62 183 THR A N 1
ATOM 1239 C CA . THR A 1 183 ? -1.204 8.344 23.778 1.00 93.62 183 THR A CA 1
ATOM 1240 C C . THR A 1 183 ? 0.074 8.034 24.539 1.00 93.62 183 THR A C 1
ATOM 1242 O O . THR A 1 183 ? 0.039 7.324 25.544 1.00 93.62 183 THR A O 1
ATOM 1245 N N . SER A 1 184 ? 1.174 8.657 24.134 1.00 91.44 184 SER A N 1
ATOM 1246 C CA . SER A 1 184 ? 2.454 8.620 24.840 1.00 91.44 184 SER A CA 1
ATOM 1247 C C . SER A 1 184 ? 2.959 10.034 25.090 1.00 91.44 184 SER A C 1
ATOM 1249 O O . SER A 1 184 ? 2.741 10.933 24.281 1.00 91.44 184 SER A O 1
ATOM 1251 N N . VAL A 1 185 ? 3.702 10.237 26.177 1.00 89.69 185 VAL A N 1
ATOM 1252 C CA . VAL A 1 185 ? 4.362 11.517 26.470 1.00 89.69 185 VAL A CA 1
ATOM 1253 C C . VAL A 1 185 ? 5.873 11.314 26.471 1.00 89.69 185 VAL A C 1
ATOM 1255 O O . VAL A 1 185 ? 6.378 10.411 27.136 1.00 89.69 185 VAL A O 1
ATOM 1258 N N . SER A 1 186 ? 6.602 12.159 25.740 1.00 87.06 186 SER A N 1
ATOM 1259 C CA . SER A 1 186 ? 8.063 12.263 25.832 1.00 87.06 186 SER A CA 1
ATOM 1260 C C . SER A 1 186 ? 8.455 13.726 26.009 1.00 87.06 186 SER A C 1
ATOM 1262 O O . SER A 1 186 ? 8.204 14.574 25.149 1.00 87.06 186 SER A O 1
ATOM 1264 N N . GLY A 1 187 ? 9.028 14.043 27.171 1.00 87.50 187 GLY A N 1
ATOM 1265 C CA . GLY A 1 187 ? 9.271 15.424 27.579 1.00 87.50 187 GLY A CA 1
ATOM 1266 C C . GLY A 1 187 ? 7.963 16.215 27.673 1.00 87.50 187 GLY A C 1
ATOM 1267 O O . GLY A 1 187 ? 7.091 15.880 28.467 1.00 87.50 187 GLY A O 1
ATOM 1268 N N . GLN A 1 188 ? 7.838 17.268 26.863 1.00 88.19 188 GLN A N 1
ATOM 1269 C CA . GLN A 1 188 ? 6.635 18.110 26.775 1.00 88.19 188 GLN A CA 1
ATOM 1270 C C . GLN A 1 188 ? 5.730 17.757 25.584 1.00 88.19 188 GLN A C 1
ATOM 1272 O O . GLN A 1 188 ? 4.685 18.380 25.404 1.00 88.19 188 GLN A O 1
ATOM 1277 N N . GLN A 1 189 ? 6.125 16.792 24.748 1.00 87.94 189 GLN A N 1
ATOM 1278 C CA . GLN A 1 189 ? 5.366 16.406 23.562 1.00 87.94 189 GLN A CA 1
ATOM 1279 C C . GLN A 1 189 ? 4.444 15.232 23.884 1.00 87.94 189 GLN A C 1
ATOM 1281 O O . GLN A 1 189 ? 4.872 14.234 24.467 1.00 87.94 189 GLN A O 1
ATOM 1286 N N . THR A 1 190 ? 3.177 15.367 23.490 1.00 91.44 190 THR A N 1
ATOM 1287 C CA . THR A 1 190 ? 2.199 14.275 23.502 1.00 91.44 190 THR A CA 1
ATOM 1288 C C . THR A 1 190 ? 2.074 13.728 22.090 1.00 91.44 190 THR A C 1
ATOM 1290 O O . THR A 1 190 ? 1.780 14.474 21.158 1.00 91.44 190 THR A O 1
ATOM 1293 N N . PHE A 1 191 ? 2.298 12.430 21.951 1.00 91.94 191 PHE A N 1
ATOM 1294 C CA . PHE A 1 191 ? 2.091 11.664 20.734 1.00 91.94 191 PHE A CA 1
ATOM 1295 C C . PHE A 1 191 ? 0.796 10.879 20.881 1.00 91.94 191 PHE A C 1
ATOM 1297 O O . PHE A 1 191 ? 0.498 10.376 21.964 1.00 91.94 191 PHE A O 1
ATOM 1304 N N . CYS A 1 192 ? 0.038 10.755 19.803 1.00 93.94 192 CYS A N 1
ATOM 1305 C CA . CYS A 1 192 ? -1.146 9.915 19.767 1.00 93.94 192 CYS A CA 1
ATOM 1306 C C . CYS A 1 192 ? -1.247 9.194 18.438 1.00 93.94 192 CYS A C 1
ATOM 1308 O O . CYS A 1 192 ? -0.820 9.717 17.406 1.00 93.94 192 CYS A O 1
ATOM 1310 N N . CYS A 1 193 ? -1.777 7.981 18.502 1.00 93.69 193 CYS A N 1
ATOM 1311 C CA . CYS A 1 193 ? -1.873 7.085 17.370 1.00 93.69 193 CYS A CA 1
ATOM 1312 C C . CYS A 1 193 ? -3.341 6.805 17.068 1.00 93.69 193 CYS A C 1
ATOM 1314 O O . CYS A 1 193 ? -4.223 6.897 17.925 1.00 93.69 193 CYS A O 1
ATOM 1316 N N . ALA A 1 194 ? -3.596 6.519 15.803 1.00 94.88 194 ALA A N 1
ATOM 1317 C CA . ALA A 1 194 ? -4.870 6.046 15.311 1.00 94.88 194 ALA A CA 1
ATOM 1318 C C . ALA A 1 194 ? -4.610 5.208 14.064 1.00 94.88 194 ALA A C 1
ATOM 1320 O O . ALA A 1 194 ? -3.540 5.284 13.456 1.00 94.88 194 ALA A O 1
ATOM 1321 N N . GLY A 1 195 ? -5.616 4.444 13.676 1.00 97.00 195 GLY A N 1
ATOM 1322 C CA . GLY A 1 195 ? -5.636 3.739 12.411 1.00 97.00 195 GLY A CA 1
ATOM 1323 C C . GLY A 1 195 ? -7.027 3.808 11.817 1.00 97.00 195 GLY A C 1
ATOM 1324 O O . GLY A 1 195 ? -7.748 4.797 11.962 1.00 97.00 195 GLY A O 1
ATOM 1325 N N . THR A 1 196 ? -7.420 2.730 11.162 1.00 98.69 196 THR A N 1
ATOM 1326 C CA . THR A 1 196 ? -8.714 2.609 10.505 1.00 98.69 196 THR A CA 1
ATOM 1327 C C . THR A 1 196 ? -9.612 1.645 11.274 1.00 98.69 196 THR A C 1
ATOM 1329 O O . THR A 1 196 ? -9.202 0.539 11.636 1.00 98.69 196 THR A O 1
ATOM 1332 N N . LEU A 1 197 ? -10.865 2.040 11.506 1.00 98.81 197 LEU A N 1
ATOM 1333 C CA . LEU A 1 197 ? -11.927 1.126 11.933 1.00 98.81 197 LEU A CA 1
ATOM 1334 C C . LEU A 1 197 ? -12.350 0.305 10.711 1.00 98.81 197 LEU A C 1
ATOM 1336 O O . LEU A 1 197 ? -13.123 0.778 9.887 1.00 98.81 197 LEU A O 1
ATOM 1340 N N . GLY A 1 198 ? -11.775 -0.884 10.550 1.00 98.62 198 GLY A N 1
ATOM 1341 C CA . GLY A 1 198 ? -11.727 -1.603 9.279 1.00 98.62 198 GLY A CA 1
ATOM 1342 C C . GLY A 1 198 ? -13.061 -2.063 8.730 1.00 98.62 198 GLY A C 1
ATOM 1343 O O . GLY A 1 198 ? -13.473 -1.655 7.649 1.00 98.62 198 GLY A O 1
ATOM 1344 N N . ALA A 1 199 ? -13.703 -2.964 9.463 1.00 98.81 199 ALA A N 1
ATOM 1345 C CA . ALA A 1 199 ? -14.929 -3.618 9.035 1.00 98.81 199 ALA A CA 1
ATOM 1346 C C . ALA A 1 199 ? -15.800 -3.979 10.231 1.00 98.81 199 ALA A C 1
ATOM 1348 O O . ALA A 1 199 ? -15.330 -4.049 11.368 1.00 98.81 199 ALA A O 1
ATOM 1349 N N . LEU A 1 200 ? -17.067 -4.256 9.954 1.00 98.75 200 LEU A N 1
ATOM 1350 C CA . LEU A 1 200 ? -17.979 -4.819 10.930 1.00 98.75 200 LEU A CA 1
ATOM 1351 C C . LEU A 1 200 ? -17.995 -6.342 10.787 1.00 98.75 200 LEU A C 1
ATOM 1353 O 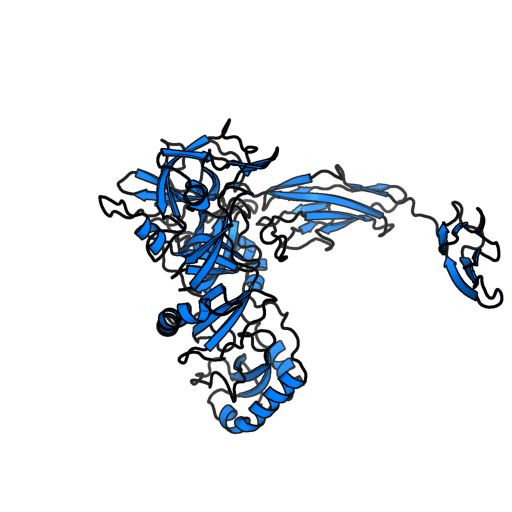O . LEU A 1 200 ? -18.120 -6.875 9.684 1.00 98.75 200 LEU A O 1
ATOM 1357 N N . VAL A 1 201 ? -17.884 -7.046 11.908 1.00 98.81 201 VAL A N 1
ATOM 1358 C CA . VAL A 1 201 ? -18.017 -8.503 11.965 1.00 98.81 201 VAL A CA 1
ATOM 1359 C C . VAL A 1 201 ? -19.070 -8.905 12.990 1.00 98.81 201 VAL A C 1
ATOM 1361 O O . VAL A 1 201 ? -19.249 -8.240 14.010 1.00 98.81 201 VAL A O 1
ATOM 1364 N N . SER A 1 202 ? -19.770 -10.008 12.734 1.00 98.25 202 SER A N 1
ATOM 1365 C CA . SER A 1 202 ? -20.724 -10.600 13.670 1.00 98.25 202 SER A CA 1
ATOM 1366 C C . SER A 1 202 ? -20.153 -11.870 14.282 1.00 98.25 202 SER A C 1
ATOM 1368 O O . SER A 1 202 ? -19.635 -12.722 13.563 1.00 98.25 202 SER A O 1
ATOM 1370 N N . ARG A 1 203 ? -20.268 -12.014 15.604 1.00 97.81 203 ARG A N 1
ATOM 1371 C CA . ARG A 1 203 ? -19.885 -13.225 16.341 1.00 97.81 203 ARG A CA 1
ATOM 1372 C C . ARG A 1 203 ? -20.873 -13.473 17.472 1.00 97.81 203 ARG A C 1
ATOM 1374 O O . ARG A 1 203 ? -21.087 -12.600 18.308 1.00 97.81 203 ARG A O 1
ATOM 1381 N N . GLY A 1 204 ? -21.499 -14.649 17.495 1.00 94.25 204 GLY A N 1
ATOM 1382 C CA . GLY A 1 204 ? -22.468 -15.004 18.541 1.00 94.25 204 GLY A CA 1
ATOM 1383 C C . GLY A 1 204 ? -23.670 -14.051 18.640 1.00 94.25 204 GLY A C 1
ATOM 1384 O O . GLY A 1 204 ? -24.210 -13.871 19.725 1.00 94.25 204 GLY A O 1
ATOM 1385 N N . GLY A 1 205 ? -24.062 -13.407 17.533 1.00 92.75 205 GLY A N 1
ATOM 1386 C CA . GLY A 1 205 ? -25.163 -12.435 17.490 1.00 92.75 205 GLY A CA 1
ATOM 1387 C C . GLY A 1 205 ? -24.791 -11.005 17.900 1.00 92.75 205 GLY A C 1
ATOM 1388 O O . GLY A 1 205 ? -25.635 -10.118 17.812 1.00 92.75 205 GLY A O 1
ATOM 1389 N N . PHE A 1 206 ? -23.541 -10.753 18.299 1.00 96.75 206 PHE A N 1
ATOM 1390 C CA . PHE A 1 206 ? -23.039 -9.412 18.596 1.00 96.75 206 PHE A CA 1
ATOM 1391 C C . PHE A 1 206 ? -22.221 -8.857 17.433 1.00 96.75 206 PHE A C 1
ATOM 1393 O O . PHE A 1 206 ? -21.578 -9.610 16.700 1.00 96.75 206 PHE A O 1
ATOM 1400 N N . LEU A 1 207 ? -22.245 -7.534 17.284 1.00 98.44 207 LEU A N 1
ATOM 1401 C CA . LEU A 1 207 ? -21.473 -6.806 16.283 1.00 98.44 207 LEU A CA 1
ATOM 1402 C C . LEU A 1 207 ? -20.179 -6.277 16.899 1.00 98.44 207 LEU A C 1
ATOM 1404 O O . LEU A 1 207 ? -20.179 -5.745 18.012 1.00 98.44 207 LEU A O 1
ATOM 1408 N N . TYR A 1 208 ? -19.090 -6.399 16.151 1.00 98.81 208 TYR A N 1
ATOM 1409 C CA . TYR A 1 208 ? -17.770 -5.936 16.545 1.00 98.81 208 TYR A CA 1
ATOM 1410 C C . TYR A 1 208 ? -17.121 -5.158 15.408 1.00 98.81 208 TYR A C 1
ATOM 1412 O O . TYR A 1 208 ? -17.200 -5.559 14.249 1.00 98.81 208 TYR A O 1
ATOM 1420 N N . ILE A 1 209 ? -16.422 -4.082 15.751 1.00 98.88 209 ILE A N 1
ATOM 1421 C CA . ILE A 1 209 ? -15.474 -3.437 14.851 1.00 98.88 209 ILE A CA 1
ATOM 1422 C C . ILE A 1 209 ? -14.205 -4.289 14.821 1.00 98.88 209 ILE A C 1
ATOM 1424 O O . ILE A 1 209 ? -13.616 -4.545 15.871 1.00 98.88 209 ILE A O 1
ATOM 1428 N N . LEU A 1 210 ? -13.787 -4.700 13.627 1.00 98.94 210 LEU A N 1
ATOM 1429 C CA . LEU A 1 210 ? -12.505 -5.338 13.345 1.00 98.94 210 LEU A CA 1
ATOM 1430 C C . LEU A 1 210 ? -11.478 -4.279 12.926 1.00 98.94 210 LEU A C 1
ATOM 1432 O O . LEU A 1 210 ? -11.753 -3.443 12.067 1.00 98.94 210 LEU A O 1
ATOM 1436 N N . SER A 1 211 ? -10.284 -4.342 13.508 1.00 98.88 211 SER A N 1
ATOM 1437 C CA . SER A 1 211 ? -9.102 -3.581 13.089 1.00 98.88 211 SER A CA 1
ATOM 1438 C C . SER A 1 211 ? -7.841 -4.303 13.590 1.00 98.88 211 SER A C 1
ATOM 1440 O O . SER A 1 211 ? -7.915 -5.451 14.032 1.00 98.88 211 SER A O 1
ATOM 1442 N N . ASN A 1 212 ? -6.671 -3.677 13.510 1.00 98.75 212 ASN A N 1
ATOM 1443 C CA . ASN A 1 212 ? -5.428 -4.269 13.989 1.00 98.75 212 ASN A CA 1
ATOM 1444 C C . ASN A 1 212 ? -5.311 -4.243 15.516 1.00 98.75 212 ASN A C 1
ATOM 1446 O O . ASN A 1 212 ? -5.870 -3.375 16.196 1.00 98.75 212 ASN A O 1
ATOM 1450 N N . ASN A 1 213 ? -4.499 -5.156 16.057 1.00 98.44 213 ASN A N 1
ATOM 1451 C CA . ASN A 1 213 ? -4.053 -5.074 17.445 1.00 98.44 213 ASN A CA 1
ATOM 1452 C C . ASN A 1 213 ? -3.348 -3.744 17.682 1.00 98.44 213 ASN A C 1
ATOM 1454 O O . ASN A 1 213 ? -3.678 -3.043 18.635 1.00 98.44 213 ASN A O 1
ATOM 1458 N N . HIS A 1 214 ? -2.418 -3.352 16.816 1.00 96.94 214 HIS A N 1
ATOM 1459 C CA . HIS A 1 214 ? -1.670 -2.127 17.073 1.00 96.94 214 HIS A CA 1
ATOM 1460 C C . HIS A 1 214 ? -2.527 -0.847 16.982 1.00 96.94 214 HIS A C 1
ATOM 1462 O O . HIS A 1 214 ? -2.067 0.198 17.425 1.00 96.94 214 HIS A O 1
ATOM 1468 N N . VAL A 1 215 ? -3.777 -0.939 16.500 1.00 98.00 215 VAL A N 1
ATOM 1469 C CA . VAL A 1 215 ? -4.755 0.165 16.441 1.00 98.00 215 VAL A CA 1
ATOM 1470 C C . VAL A 1 215 ? -5.739 0.147 17.622 1.00 98.00 215 VAL A C 1
ATOM 1472 O O . VAL A 1 215 ? -6.007 1.186 18.227 1.00 98.00 215 VAL A O 1
ATOM 1475 N N . LEU A 1 216 ? -6.302 -1.017 17.980 1.00 98.62 216 LEU A N 1
ATOM 1476 C CA . LEU A 1 216 ? -7.309 -1.116 19.058 1.00 98.62 216 LEU A CA 1
ATOM 1477 C C . LEU A 1 216 ? -6.726 -1.561 20.400 1.00 98.62 216 LEU A C 1
ATOM 1479 O O . LEU A 1 216 ? -7.271 -1.235 21.454 1.00 98.62 216 LEU A O 1
ATOM 1483 N N . ALA A 1 217 ? -5.628 -2.311 20.366 1.00 97.75 217 ALA A N 1
ATOM 1484 C CA . ALA A 1 217 ? -4.979 -2.918 21.521 1.00 97.75 217 ALA A CA 1
ATOM 1485 C C . ALA A 1 217 ? -3.602 -2.310 21.858 1.00 97.75 217 ALA A C 1
ATOM 1487 O O . ALA A 1 217 ? -2.885 -2.836 22.713 1.00 97.75 217 ALA A O 1
ATOM 1488 N N . ARG A 1 218 ? -3.245 -1.177 21.233 1.00 95.44 218 ARG A N 1
ATOM 1489 C CA . ARG A 1 218 ? -2.041 -0.378 21.532 1.00 95.44 218 ARG A CA 1
ATOM 1490 C C . ARG A 1 218 ? -0.741 -1.191 21.484 1.00 95.44 218 ARG A C 1
ATOM 1492 O O . ARG A 1 218 ? 0.135 -1.043 22.341 1.00 95.44 218 ARG A O 1
ATOM 1499 N N . SER A 1 219 ? -0.622 -2.086 20.505 1.00 94.62 219 SER A N 1
ATOM 1500 C CA . SER A 1 219 ? 0.515 -3.011 20.359 1.00 94.62 219 SER A CA 1
ATOM 1501 C C . SER A 1 219 ? 0.713 -3.886 21.605 1.00 94.62 219 SER A C 1
ATOM 1503 O O . SER A 1 219 ? 1.782 -3.879 22.221 1.00 94.62 219 SER A O 1
ATOM 1505 N N . ASP A 1 220 ? -0.336 -4.623 21.977 1.00 95.38 220 ASP A N 1
ATOM 1506 C CA . ASP A 1 220 ? -0.449 -5.507 23.153 1.00 95.38 220 ASP A CA 1
ATOM 1507 C C . ASP A 1 220 ? -0.554 -4.828 24.528 1.00 95.38 220 ASP A C 1
ATOM 1509 O O . ASP A 1 220 ? -0.481 -5.506 25.553 1.00 95.38 220 ASP A O 1
ATOM 1513 N N . GLN A 1 221 ? -0.697 -3.504 24.587 1.00 94.50 221 GLN A N 1
ATOM 1514 C CA . GLN A 1 221 ? -0.699 -2.764 25.856 1.00 94.50 221 GLN A CA 1
ATOM 1515 C C . GLN A 1 221 ? -2.100 -2.504 26.419 1.00 94.50 221 GLN A C 1
ATOM 1517 O O . GLN A 1 221 ? -2.219 -1.977 27.525 1.00 94.50 221 GLN A O 1
ATOM 1522 N N . ALA A 1 222 ? -3.163 -2.781 25.668 1.00 96.62 222 ALA A N 1
ATOM 1523 C CA . ALA A 1 222 ? -4.529 -2.511 26.107 1.00 96.62 222 ALA A CA 1
ATOM 1524 C C . ALA A 1 222 ? -5.153 -3.675 26.889 1.00 96.62 222 ALA A C 1
ATOM 1526 O O . ALA A 1 222 ? -4.758 -4.834 26.764 1.00 96.62 222 ALA A O 1
ATOM 1527 N N . SER A 1 223 ? -6.186 -3.351 27.657 1.00 97.44 223 SER A N 1
ATOM 1528 C CA . SER A 1 223 ? -7.054 -4.286 28.367 1.00 97.44 223 SER A CA 1
ATOM 1529 C C . SER A 1 223 ? -8.444 -4.340 27.733 1.00 97.44 223 SER A C 1
ATOM 1531 O O . SER A 1 223 ? -8.944 -3.350 27.195 1.00 97.44 223 SER A O 1
ATOM 1533 N N . ALA A 1 224 ? -9.108 -5.495 27.828 1.00 97.69 224 ALA A N 1
ATOM 1534 C CA . ALA A 1 224 ? -10.511 -5.605 27.436 1.00 97.69 224 ALA A CA 1
ATOM 1535 C C . ALA A 1 224 ? -11.375 -4.582 28.202 1.00 97.69 224 ALA A C 1
ATOM 1537 O O . ALA A 1 224 ? -11.159 -4.329 29.388 1.00 97.69 224 ALA A O 1
ATOM 1538 N N . GLY A 1 225 ? -12.352 -3.995 27.513 1.00 98.25 225 GLY A N 1
ATOM 1539 C CA . GLY A 1 225 ? -13.218 -2.931 28.017 1.00 98.25 225 GLY A CA 1
ATOM 1540 C C . GLY A 1 225 ? -12.733 -1.511 27.716 1.00 98.25 225 GLY A C 1
ATOM 1541 O O . GLY A 1 225 ? -13.507 -0.573 27.901 1.00 98.25 225 GLY A O 1
ATOM 1542 N N . GLU A 1 226 ? -11.503 -1.322 27.227 1.00 98.69 226 GLU A N 1
ATOM 1543 C CA . GLU A 1 226 ? -11.026 0.007 26.828 1.00 98.69 226 GLU A CA 1
ATOM 1544 C C . GLU A 1 226 ? -11.859 0.602 25.681 1.00 98.69 226 GLU A C 1
ATOM 1546 O O . GLU A 1 226 ? -12.318 -0.100 24.777 1.00 98.69 226 GLU A O 1
ATOM 1551 N N . ALA A 1 227 ? -12.071 1.917 25.741 1.00 98.56 227 ALA A N 1
ATOM 1552 C CA . ALA A 1 227 ? -12.901 2.656 24.799 1.00 98.56 227 ALA A CA 1
ATOM 1553 C C . ALA A 1 227 ? -12.231 2.789 23.426 1.00 98.56 227 ALA A C 1
ATOM 1555 O O . ALA A 1 227 ? -11.078 3.210 23.329 1.00 98.56 227 ALA A O 1
ATOM 1556 N N . ILE A 1 228 ? -12.993 2.515 22.369 1.00 98.81 228 ILE A N 1
ATOM 1557 C CA . ILE A 1 228 ? -12.621 2.783 20.980 1.00 98.81 228 ILE A CA 1
ATOM 1558 C C . ILE A 1 228 ? -13.432 3.974 20.480 1.00 98.81 228 ILE A C 1
ATOM 1560 O O . ILE A 1 228 ? -14.657 4.006 20.641 1.00 98.81 228 ILE A O 1
ATOM 1564 N N . VAL A 1 229 ? -12.750 4.952 19.885 1.00 98.62 229 VAL A N 1
ATOM 1565 C CA . VAL A 1 229 ? -13.336 6.249 19.528 1.00 98.62 229 VAL A CA 1
ATOM 1566 C C . VAL A 1 229 ? -13.251 6.573 18.041 1.00 98.62 229 VAL A C 1
ATOM 1568 O O . VAL A 1 229 ? -12.340 6.119 17.345 1.00 98.62 229 VAL A O 1
ATOM 1571 N N . GLN A 1 230 ? -14.210 7.380 17.579 1.00 98.38 230 GLN A N 1
ATOM 1572 C CA . GLN A 1 230 ? -14.247 7.978 16.247 1.00 98.38 230 GLN A CA 1
ATOM 1573 C C . GLN A 1 230 ? -14.535 9.492 16.347 1.00 98.38 230 GLN A C 1
ATOM 1575 O O . GLN A 1 230 ? -15.497 9.878 17.015 1.00 98.38 230 GLN A O 1
ATOM 1580 N N . PRO A 1 231 ? -13.750 10.368 15.694 1.00 97.88 231 PRO A N 1
ATOM 1581 C CA . PRO A 1 231 ? -12.524 10.053 14.961 1.00 97.88 231 PRO A CA 1
ATOM 1582 C C . PRO A 1 231 ? -11.394 9.606 15.907 1.00 97.88 231 PRO A C 1
ATOM 1584 O O . PRO A 1 231 ? -11.513 9.722 17.128 1.00 97.88 231 PRO A O 1
ATOM 1587 N N . GLY A 1 232 ? -10.309 9.075 15.343 1.00 96.56 232 GLY A N 1
ATOM 1588 C CA . GLY A 1 232 ? -9.126 8.679 16.100 1.00 96.56 232 GLY A CA 1
ATOM 1589 C C . GLY A 1 232 ? -8.380 9.864 16.718 1.00 96.56 232 GLY A C 1
ATOM 1590 O O . GLY A 1 232 ? -8.599 11.028 16.370 1.00 96.56 232 GLY A O 1
ATOM 1591 N N . LEU A 1 233 ? -7.461 9.561 17.638 1.00 95.94 233 LEU A N 1
ATOM 1592 C CA . LEU A 1 233 ? -6.783 10.577 18.446 1.00 95.94 233 LEU A CA 1
ATOM 1593 C C . LEU A 1 233 ? -5.920 11.550 17.628 1.00 95.94 233 LEU A C 1
ATOM 1595 O O . LEU A 1 233 ? -5.757 12.709 18.020 1.00 95.94 233 LEU A O 1
ATOM 1599 N N . THR A 1 234 ? -5.409 11.115 16.474 1.00 92.44 234 THR A N 1
ATOM 1600 C CA . THR A 1 234 ? -4.657 11.957 15.530 1.00 92.44 234 THR A CA 1
ATOM 1601 C C . THR A 1 234 ? -5.496 13.098 14.957 1.00 92.44 234 THR A C 1
ATOM 1603 O O . THR A 1 234 ? -4.980 14.189 14.722 1.00 92.44 234 THR A O 1
ATOM 1606 N N . GLU A 1 235 ? -6.801 12.890 14.790 1.00 93.56 235 GLU A N 1
ATOM 1607 C CA . GLU A 1 235 ? -7.748 13.895 14.300 1.00 93.56 235 GLU A CA 1
ATOM 1608 C C . GLU A 1 235 ? -8.347 14.735 15.439 1.00 93.56 235 GLU A C 1
ATOM 1610 O O . GLU A 1 235 ? -8.805 15.856 15.209 1.00 93.56 235 GLU A O 1
ATOM 1615 N N . SER A 1 236 ? -8.308 14.240 16.678 1.00 91.94 236 SER A N 1
ATOM 1616 C CA . SER A 1 236 ? -8.880 14.901 17.856 1.00 91.94 236 SER A CA 1
ATOM 1617 C C . SER A 1 236 ? -7.835 15.548 18.776 1.00 91.94 236 SER A C 1
ATOM 1619 O O . SER A 1 236 ? -8.091 15.787 19.958 1.00 91.94 236 SER A O 1
ATOM 1621 N N . ARG A 1 237 ? -6.653 15.881 18.236 1.00 91.44 237 ARG A N 1
ATOM 1622 C CA . ARG A 1 237 ? -5.554 16.559 18.959 1.00 91.44 237 ARG A CA 1
ATOM 1623 C C . ARG A 1 237 ? -5.135 15.807 20.228 1.00 91.44 237 ARG A C 1
ATOM 1625 O O . ARG A 1 237 ? -4.939 16.413 21.280 1.00 91.44 237 ARG A O 1
ATOM 1632 N N . CYS A 1 238 ? -5.026 14.486 20.121 1.00 93.94 238 CYS A N 1
ATOM 1633 C CA . CYS A 1 238 ? -4.669 13.582 21.211 1.00 93.94 238 CYS A CA 1
ATOM 1634 C C . CYS A 1 238 ? -5.633 13.624 22.411 1.00 93.94 238 CYS A C 1
ATOM 1636 O O . CYS A 1 238 ? -5.227 13.367 23.543 1.00 93.94 238 CYS A O 1
ATOM 1638 N N . SER A 1 239 ? -6.911 13.945 22.176 1.00 94.12 239 SER A N 1
ATOM 1639 C CA . SER A 1 239 ? -7.956 13.987 23.201 1.00 94.12 239 SER A CA 1
ATOM 1640 C C . SER A 1 239 ? -9.169 13.167 22.783 1.00 94.12 239 SER A C 1
ATOM 1642 O O . SER A 1 239 ? -9.667 13.304 21.671 1.00 94.12 239 SER A O 1
ATOM 1644 N N . SER A 1 240 ? -9.704 12.348 23.684 1.00 93.81 240 SER A N 1
ATOM 1645 C CA . SER A 1 240 ? -10.976 11.647 23.464 1.00 93.81 240 SER A CA 1
ATOM 1646 C C . SER A 1 240 ? -12.200 12.541 23.707 1.00 93.81 240 SER A C 1
ATOM 1648 O O . SER A 1 240 ? -13.329 12.153 23.404 1.00 93.81 240 SER A O 1
ATOM 1650 N N . SER A 1 241 ? -12.007 13.757 24.225 1.00 93.38 241 SER A N 1
ATOM 1651 C CA . SER A 1 241 ? -13.102 14.704 24.443 1.00 93.38 241 SER A CA 1
ATOM 1652 C C . SER A 1 241 ? -13.722 15.141 23.114 1.00 93.38 241 SER A C 1
ATOM 1654 O O . SER A 1 241 ? -13.020 15.608 22.219 1.00 93.38 241 SER A O 1
ATOM 1656 N N . GLY A 1 242 ? -15.044 15.000 22.991 1.00 89.75 242 GLY A N 1
ATOM 1657 C CA . GLY A 1 242 ? -15.783 15.333 21.767 1.00 89.75 242 GLY A CA 1
ATOM 1658 C C . GLY A 1 242 ? -15.716 14.268 20.667 1.00 89.75 242 GLY A C 1
ATOM 1659 O O . GLY A 1 242 ? -16.212 14.515 19.571 1.00 89.75 242 GLY A O 1
ATOM 1660 N N . THR A 1 243 ? -15.131 13.100 20.948 1.00 95.94 243 THR A N 1
ATOM 1661 C CA . THR A 1 243 ? -15.196 11.927 20.063 1.00 95.94 243 THR A CA 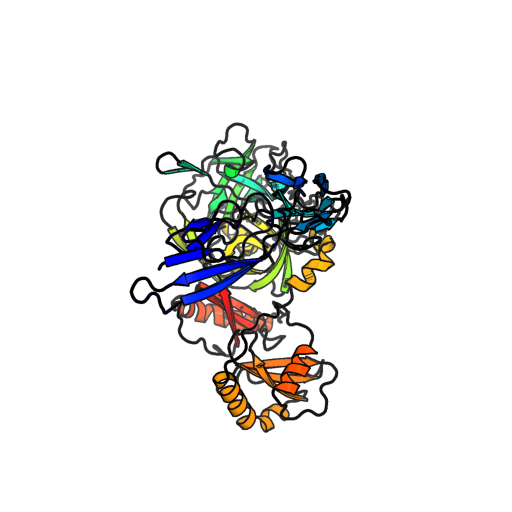1
ATOM 1662 C C . THR A 1 243 ? -16.419 11.064 20.385 1.00 95.94 243 THR A C 1
ATOM 1664 O O . THR A 1 243 ? -16.941 11.092 21.503 1.00 95.94 243 THR A O 1
ATOM 1667 N N . ASN A 1 244 ? -16.879 10.279 19.413 1.00 96.75 244 ASN A N 1
ATOM 1668 C CA . ASN A 1 244 ? -17.901 9.261 19.619 1.00 96.75 244 ASN A CA 1
ATOM 1669 C C . ASN A 1 244 ? -17.261 8.003 20.208 1.00 96.75 244 ASN A C 1
ATOM 1671 O O . ASN A 1 244 ? -16.326 7.459 19.620 1.00 96.75 244 ASN A O 1
ATOM 1675 N N . LEU A 1 245 ? -17.803 7.488 21.314 1.00 98.00 245 LEU A N 1
ATOM 1676 C CA . LEU A 1 245 ? -17.533 6.116 21.743 1.00 98.00 245 LEU A CA 1
ATOM 1677 C C . LEU A 1 245 ? -18.256 5.163 20.787 1.00 98.00 245 LEU A C 1
ATOM 1679 O O . LEU A 1 245 ? -19.485 5.109 20.792 1.00 98.00 245 LEU A O 1
ATOM 1683 N N . VAL A 1 246 ? -17.502 4.416 19.983 1.00 98.56 246 VAL A N 1
ATOM 1684 C CA . VAL A 1 246 ? -18.072 3.528 18.957 1.00 98.56 246 VAL A CA 1
ATOM 1685 C C . VAL A 1 246 ? -18.024 2.055 19.338 1.00 98.56 246 VAL A C 1
ATOM 1687 O O . VAL A 1 246 ? -18.874 1.285 18.896 1.00 98.56 246 VAL A O 1
ATOM 1690 N N . ALA A 1 247 ? -17.072 1.653 20.181 1.00 98.69 247 ALA A N 1
ATOM 1691 C CA . ALA A 1 247 ? -16.943 0.276 20.645 1.00 98.69 247 ALA A CA 1
ATOM 1692 C C . ALA A 1 247 ? -16.122 0.171 21.941 1.00 98.69 247 ALA A C 1
ATOM 1694 O O . ALA A 1 247 ? -15.476 1.132 22.362 1.00 98.69 247 ALA A O 1
ATOM 1695 N N . THR A 1 248 ? -16.110 -1.012 22.554 1.00 98.75 248 THR A N 1
ATOM 1696 C CA . THR A 1 248 ? -15.200 -1.371 23.654 1.00 98.75 248 THR A CA 1
ATOM 1697 C C . THR A 1 248 ? -14.368 -2.597 23.288 1.00 98.75 248 THR A C 1
ATOM 1699 O O . THR A 1 248 ? -14.894 -3.599 22.797 1.00 98.75 248 THR A O 1
ATOM 1702 N N . LEU A 1 249 ? -13.049 -2.533 23.496 1.00 98.88 249 LEU A N 1
ATOM 1703 C CA . LEU A 1 249 ? -12.123 -3.607 23.127 1.00 98.88 249 LEU A CA 1
ATOM 1704 C C . LEU A 1 249 ? -12.551 -4.936 23.762 1.00 98.88 249 LEU A C 1
ATOM 1706 O O . LEU A 1 249 ? -12.801 -5.001 24.962 1.00 98.88 249 LEU A O 1
ATOM 1710 N N . SER A 1 250 ? -12.635 -6.002 22.968 1.00 98.38 250 SER A N 1
ATOM 1711 C CA . SER A 1 250 ? -13.118 -7.311 23.429 1.00 98.38 250 SER A CA 1
ATOM 1712 C C . SER A 1 250 ? -12.043 -8.388 23.373 1.00 98.38 250 SER A C 1
ATOM 1714 O O . SER A 1 250 ? -11.880 -9.143 24.326 1.00 98.38 250 SER A O 1
ATOM 1716 N N . GLN A 1 251 ? -11.309 -8.470 22.263 1.00 98.38 251 GLN A N 1
ATOM 1717 C CA . GLN A 1 251 ? -10.285 -9.490 22.043 1.00 98.38 251 GLN A CA 1
ATOM 1718 C C . GLN A 1 251 ? -9.239 -8.972 21.064 1.00 98.38 251 GLN A C 1
ATOM 1720 O O . GLN A 1 251 ? -9.559 -8.213 20.154 1.00 98.38 251 GLN A O 1
ATOM 1725 N N . PHE A 1 252 ? -7.998 -9.413 21.227 1.00 98.19 252 PHE A N 1
ATOM 1726 C CA . PHE A 1 252 ? -6.914 -9.168 20.287 1.00 98.19 252 PHE A CA 1
ATOM 1727 C C . PHE A 1 252 ? -5.919 -10.322 20.316 1.00 98.19 252 PHE A C 1
ATOM 1729 O O . PHE A 1 252 ? -5.853 -11.068 21.294 1.00 98.19 252 PHE A O 1
ATOM 1736 N N . GLN A 1 253 ? -5.141 -10.454 19.247 1.00 97.56 253 GLN A N 1
ATOM 1737 C CA . GLN A 1 253 ? -4.036 -11.404 19.186 1.00 97.56 253 GLN A CA 1
ATOM 1738 C C . GLN A 1 253 ? -2.724 -10.742 19.554 1.00 97.56 253 GLN A C 1
ATOM 1740 O O . GLN A 1 253 ? -2.400 -9.688 19.015 1.00 97.56 253 GLN A O 1
ATOM 1745 N N . ASN A 1 254 ? -1.984 -11.352 20.482 1.00 96.44 254 ASN A N 1
ATOM 1746 C CA . ASN A 1 254 ? -0.741 -10.774 20.973 1.00 96.44 254 ASN A CA 1
ATOM 1747 C C . ASN A 1 254 ? 0.370 -10.863 19.912 1.00 96.44 254 ASN A C 1
ATOM 1749 O O . ASN A 1 254 ? 0.678 -11.953 19.422 1.00 96.44 254 ASN A O 1
ATOM 1753 N N . LEU A 1 255 ? 1.002 -9.738 19.582 1.00 95.62 255 LEU A N 1
ATOM 1754 C CA . LEU A 1 255 ? 1.970 -9.656 18.487 1.00 95.62 255 LEU A CA 1
ATOM 1755 C C . LEU A 1 255 ? 3.262 -10.424 18.795 1.00 95.62 255 LEU A C 1
ATOM 1757 O O . LEU A 1 255 ? 3.805 -11.087 17.913 1.00 95.62 255 LEU A O 1
ATOM 1761 N N . GLU A 1 256 ? 3.746 -10.389 20.037 1.00 91.25 256 GLU A N 1
ATOM 1762 C CA . GLU A 1 256 ? 5.022 -11.012 20.436 1.00 91.25 256 GLU A CA 1
ATOM 1763 C C . GLU A 1 256 ? 4.865 -12.471 20.893 1.00 91.25 256 GLU A C 1
ATOM 1765 O O . GLU A 1 256 ? 5.686 -13.338 20.589 1.00 91.25 256 GLU A O 1
ATOM 1770 N N . SER A 1 257 ? 3.757 -12.792 21.560 1.00 91.81 257 SER A N 1
ATOM 1771 C CA . SER A 1 257 ? 3.533 -14.077 22.245 1.00 91.81 257 SER A CA 1
ATOM 1772 C C . SER A 1 257 ? 2.340 -14.890 21.732 1.00 91.81 257 SER A C 1
ATOM 1774 O O . SER A 1 257 ? 2.173 -16.032 22.149 1.00 91.81 257 SER A O 1
ATOM 1776 N N . GLY A 1 258 ? 1.548 -14.351 20.799 1.00 88.69 258 GLY A N 1
ATOM 1777 C CA . GLY A 1 258 ? 0.430 -15.059 20.172 1.00 88.69 258 GLY A CA 1
ATOM 1778 C C . GLY A 1 258 ? 0.822 -16.320 19.380 1.00 88.69 258 GLY A C 1
ATOM 1779 O O . GLY A 1 258 ? 1.985 -16.501 19.000 1.00 88.69 258 GLY A O 1
ATOM 1780 N N . PRO A 1 259 ? -0.148 -17.216 19.128 1.00 89.00 259 PRO A N 1
ATOM 1781 C CA . PRO A 1 259 ? 0.079 -18.449 18.382 1.00 89.00 259 PRO A CA 1
ATOM 1782 C C . PRO A 1 259 ? 0.353 -18.183 16.893 1.00 89.00 259 PRO A C 1
ATOM 1784 O O . PRO A 1 259 ? 0.008 -17.135 16.352 1.00 89.00 259 PRO A O 1
ATOM 1787 N N . MET A 1 260 ? 0.962 -19.161 16.217 1.00 86.38 260 MET A N 1
ATOM 1788 C CA . MET A 1 260 ? 1.089 -19.165 14.755 1.00 86.38 260 MET A CA 1
ATOM 1789 C C . MET A 1 260 ? -0.160 -19.792 14.089 1.00 86.38 260 MET A C 1
ATOM 1791 O O . MET A 1 260 ? -0.725 -20.719 14.672 1.00 86.38 260 MET A O 1
ATOM 1795 N N . PRO A 1 261 ? -0.562 -19.357 12.876 1.00 88.62 261 PRO A N 1
ATOM 1796 C CA . PRO A 1 261 ? -0.079 -18.155 12.200 1.00 88.62 261 PRO A CA 1
ATOM 1797 C C . PRO A 1 261 ? -0.518 -16.911 12.981 1.00 88.62 261 PRO A C 1
ATOM 1799 O O . PRO A 1 261 ? -1.674 -16.797 13.389 1.00 88.62 261 PRO A O 1
ATOM 1802 N N . ARG A 1 262 ? 0.427 -15.995 13.219 1.00 94.69 262 ARG A N 1
ATOM 1803 C CA . ARG A 1 262 ? 0.135 -14.736 13.907 1.00 94.69 262 ARG A CA 1
ATOM 1804 C C . ARG A 1 262 ? -0.704 -13.855 12.997 1.00 94.69 262 ARG A C 1
ATOM 1806 O O . ARG A 1 262 ? -0.482 -13.826 11.789 1.00 94.69 262 ARG A O 1
ATOM 1813 N N . VAL A 1 263 ? -1.607 -13.096 13.601 1.00 97.88 263 VAL A N 1
ATOM 1814 C CA . VAL A 1 263 ? -2.337 -12.017 12.938 1.00 97.88 263 VAL A CA 1
ATOM 1815 C C . VAL A 1 263 ? -2.244 -10.764 13.784 1.00 97.88 263 VAL A C 1
ATOM 1817 O O . VAL A 1 263 ? -2.199 -10.834 15.013 1.00 97.88 263 VAL A O 1
ATOM 1820 N N . ASP A 1 264 ? -2.220 -9.618 13.125 1.00 98.50 264 ASP A N 1
ATOM 1821 C CA . ASP A 1 264 ? -2.324 -8.329 13.781 1.00 98.50 264 ASP A CA 1
ATOM 1822 C C . ASP A 1 264 ? -3.788 -7.909 13.744 1.00 98.50 264 ASP A C 1
ATOM 1824 O O . ASP A 1 264 ? -4.242 -7.210 12.842 1.00 98.50 264 ASP A O 1
ATOM 1828 N N . ALA A 1 265 ? -4.567 -8.420 14.692 1.00 98.62 265 ALA A N 1
ATOM 1829 C CA . ALA A 1 265 ? -6.008 -8.239 14.679 1.00 98.62 265 ALA A CA 1
ATOM 1830 C C . ALA A 1 265 ? -6.581 -8.079 16.084 1.00 98.62 265 ALA A C 1
ATOM 1832 O O . ALA A 1 265 ? -6.122 -8.691 17.054 1.00 98.62 265 ALA A O 1
ATOM 1833 N N . ALA A 1 266 ? -7.627 -7.267 16.162 1.00 98.88 266 ALA A N 1
ATOM 1834 C CA . ALA A 1 266 ? -8.421 -7.022 17.345 1.00 98.88 266 ALA A CA 1
ATOM 1835 C C . ALA A 1 266 ? -9.878 -6.757 16.966 1.00 98.88 266 ALA A C 1
ATOM 1837 O O . ALA A 1 266 ? -10.175 -6.199 15.910 1.00 98.88 266 ALA A O 1
ATOM 1838 N N . ILE A 1 267 ? -10.783 -7.131 17.865 1.00 98.88 267 ILE A N 1
ATOM 1839 C CA . ILE A 1 267 ? -12.204 -6.817 17.779 1.00 98.88 267 ILE A CA 1
ATOM 1840 C C . ILE A 1 267 ? -12.659 -6.051 19.012 1.00 98.88 267 ILE A C 1
ATOM 1842 O O . ILE A 1 267 ? -12.284 -6.366 20.146 1.00 98.88 267 ILE A O 1
ATOM 1846 N N . ALA A 1 268 ? -13.509 -5.059 18.781 1.00 98.88 268 ALA A N 1
ATOM 1847 C CA . ALA A 1 268 ? -14.152 -4.264 19.812 1.00 98.88 268 ALA A CA 1
ATOM 1848 C C . ALA A 1 268 ? -15.668 -4.303 19.619 1.00 98.88 268 ALA A C 1
ATOM 1850 O O . ALA A 1 268 ? -16.156 -4.036 18.525 1.00 98.88 268 ALA A O 1
ATOM 1851 N N . GLN A 1 269 ? -16.420 -4.655 20.658 1.00 98.75 269 GLN A N 1
ATOM 1852 C CA . GLN A 1 269 ? -17.872 -4.785 20.588 1.00 98.75 269 GLN A CA 1
ATOM 1853 C C . GLN A 1 269 ? -18.509 -3.415 20.365 1.00 98.75 269 GLN A C 1
ATOM 1855 O O . GLN A 1 269 ? -18.238 -2.482 21.121 1.00 98.75 269 GLN A O 1
ATOM 1860 N N . ALA A 1 270 ? -19.348 -3.295 19.336 1.00 98.31 270 ALA A N 1
ATOM 1861 C CA . ALA A 1 270 ? -19.993 -2.038 18.980 1.00 98.31 270 ALA A CA 1
ATOM 1862 C C . ALA A 1 270 ? -20.883 -1.522 20.126 1.00 98.31 270 ALA A C 1
ATOM 1864 O O . ALA A 1 270 ? -21.631 -2.278 20.753 1.00 98.31 270 ALA A O 1
ATOM 1865 N N . ALA A 1 271 ? -20.809 -0.220 20.398 1.00 96.19 271 ALA A N 1
ATOM 1866 C CA . ALA A 1 271 ? -21.567 0.425 21.461 1.00 96.19 271 ALA A CA 1
ATOM 1867 C C . ALA A 1 271 ? -22.980 0.791 20.975 1.00 96.19 271 ALA A C 1
ATOM 1869 O O . ALA A 1 271 ? -23.174 1.798 20.300 1.00 96.19 271 ALA A O 1
ATOM 1870 N N . GLY A 1 272 ? -23.992 -0.007 21.325 1.00 91.75 272 GLY A N 1
ATOM 1871 C CA . GLY A 1 272 ? -25.385 0.285 20.962 1.00 91.75 272 GLY A CA 1
ATOM 1872 C C . GLY A 1 272 ? -25.572 0.435 19.446 1.00 91.75 272 GLY A C 1
ATOM 1873 O O . GLY A 1 272 ? -25.264 -0.483 18.695 1.00 91.75 272 GLY A O 1
ATOM 1874 N N . ASN A 1 273 ? -26.067 1.593 19.002 1.00 92.81 273 ASN A N 1
ATOM 1875 C CA . ASN A 1 273 ? -26.236 1.951 17.589 1.00 92.81 273 ASN A CA 1
ATOM 1876 C C . ASN A 1 273 ? -25.117 2.869 17.055 1.00 92.81 273 ASN A C 1
ATOM 1878 O O . ASN A 1 273 ? -25.331 3.568 16.069 1.00 92.81 273 ASN A O 1
ATOM 1882 N N . ALA A 1 274 ? -23.952 2.911 17.713 1.00 97.00 274 ALA A N 1
ATOM 1883 C CA . ALA A 1 274 ? -22.869 3.835 17.371 1.00 97.00 274 ALA A CA 1
ATOM 1884 C C . ALA A 1 274 ? -22.247 3.593 15.986 1.00 97.00 274 ALA A C 1
ATOM 1886 O O . ALA A 1 274 ? -21.633 4.506 15.441 1.00 97.00 274 ALA A O 1
ATOM 1887 N N . VAL A 1 275 ? -22.413 2.397 15.418 1.00 96.88 275 VAL A N 1
ATOM 1888 C CA . VAL A 1 275 ? -21.838 1.977 14.132 1.00 96.88 275 VAL A CA 1
ATOM 1889 C C . VAL A 1 275 ? -22.959 1.568 13.183 1.00 96.88 275 VAL A C 1
ATOM 1891 O O . VAL A 1 275 ? -23.970 1.018 13.627 1.00 96.88 275 VAL A O 1
ATOM 1894 N N . ASP A 1 276 ? -22.788 1.827 11.887 1.00 96.50 276 ASP A N 1
ATOM 1895 C CA . ASP A 1 276 ? -23.737 1.383 10.864 1.00 96.50 276 ASP A CA 1
ATOM 1896 C C . ASP A 1 276 ? -23.831 -0.149 10.840 1.00 96.50 276 ASP A C 1
ATOM 1898 O O . ASP A 1 276 ? -22.856 -0.846 10.557 1.00 96.50 276 ASP A O 1
ATOM 1902 N N . ALA A 1 277 ? -25.025 -0.672 11.126 1.00 96.50 277 ALA A N 1
ATOM 1903 C CA . ALA A 1 277 ? -25.291 -2.101 11.225 1.00 96.50 277 ALA A CA 1
ATOM 1904 C C . ALA A 1 277 ? -25.188 -2.845 9.883 1.00 96.50 277 ALA A C 1
ATOM 1906 O O . ALA A 1 277 ? -25.079 -4.070 9.897 1.00 96.50 277 ALA A O 1
ATOM 1907 N N . LEU A 1 278 ? -25.202 -2.136 8.747 1.00 96.25 278 LEU A N 1
ATOM 1908 C CA . LEU A 1 278 ? -24.974 -2.734 7.428 1.00 96.25 278 LEU A CA 1
ATOM 1909 C C . LEU A 1 278 ? -23.493 -3.025 7.156 1.00 96.25 278 LEU A C 1
ATOM 1911 O O . LEU A 1 278 ? -23.179 -3.722 6.196 1.00 96.25 278 LEU A O 1
ATOM 1915 N N . GLY A 1 279 ? -22.575 -2.523 7.990 1.00 97.06 279 GLY A N 1
ATOM 1916 C CA . GLY A 1 279 ? -21.137 -2.673 7.760 1.00 97.06 279 GLY A CA 1
ATOM 1917 C C . GLY A 1 279 ? -20.608 -1.791 6.628 1.00 97.06 279 GLY A C 1
ATOM 1918 O O . GLY A 1 279 ? -19.564 -2.098 6.059 1.00 97.06 279 GLY A O 1
ATOM 1919 N N . THR A 1 280 ? -21.315 -0.705 6.301 1.00 98.12 280 THR A N 1
ATOM 1920 C CA . THR A 1 280 ? -20.928 0.265 5.271 1.00 98.12 280 THR A CA 1
ATOM 1921 C C . THR A 1 280 ? -19.520 0.802 5.510 1.00 98.12 280 THR A C 1
ATOM 1923 O O . THR A 1 280 ? -19.209 1.277 6.602 1.00 98.12 280 THR A O 1
ATOM 1926 N N . ILE A 1 281 ? -18.684 0.769 4.474 1.00 98.69 281 ILE A N 1
ATOM 1927 C CA . ILE A 1 281 ? -17.335 1.331 4.446 1.00 98.69 281 ILE A CA 1
ATOM 1928 C C . ILE A 1 281 ? -17.330 2.555 3.522 1.00 98.69 281 ILE A C 1
ATOM 1930 O O . ILE A 1 281 ? -17.815 2.506 2.386 1.00 98.69 281 ILE A O 1
ATOM 1934 N N . VAL A 1 282 ? -16.759 3.660 4.010 1.00 98.12 282 VAL A N 1
ATOM 1935 C CA . VAL A 1 282 ? -16.679 4.930 3.271 1.00 98.12 282 VAL A CA 1
ATOM 1936 C C . VAL A 1 282 ? -16.013 4.725 1.903 1.00 98.12 282 VAL A C 1
ATOM 1938 O O . VAL A 1 282 ? -14.935 4.140 1.829 1.00 98.12 282 VAL A O 1
ATOM 1941 N N . GLN A 1 283 ? -16.625 5.225 0.826 1.00 96.56 283 GLN A N 1
ATOM 1942 C CA . GLN A 1 283 ? -16.162 5.160 -0.573 1.00 96.56 283 GLN A CA 1
ATOM 1943 C C . GLN A 1 283 ? -15.933 3.753 -1.170 1.00 96.56 283 GLN A C 1
ATOM 1945 O O . GLN A 1 283 ? -15.295 3.638 -2.220 1.00 96.56 283 GLN A O 1
ATOM 1950 N N . LEU A 1 284 ? -16.420 2.680 -0.537 1.00 97.25 284 LEU A N 1
ATOM 1951 C CA . LEU A 1 284 ? -16.240 1.311 -1.045 1.00 97.25 284 LEU A CA 1
ATOM 1952 C C . LEU A 1 284 ? -17.322 0.876 -2.051 1.00 97.25 284 LEU A C 1
ATOM 1954 O O . LEU A 1 284 ? -17.196 -0.185 -2.650 1.00 97.25 284 LEU A O 1
ATOM 1958 N N . GLY A 1 285 ? -18.385 1.659 -2.234 1.00 96.25 285 GLY A N 1
ATOM 1959 C CA . GLY A 1 285 ? -19.583 1.248 -2.962 1.00 96.25 285 GLY A CA 1
ATOM 1960 C C . GLY A 1 285 ? -19.414 1.057 -4.471 1.00 96.25 285 GLY A C 1
ATOM 1961 O O . GLY A 1 285 ? -18.399 1.407 -5.080 1.00 96.25 285 GLY A O 1
ATOM 1962 N N . GLY A 1 286 ? -20.457 0.481 -5.072 1.00 94.50 286 GLY A N 1
ATOM 1963 C CA . GLY A 1 286 ? -20.510 0.135 -6.494 1.00 94.50 286 GLY A CA 1
ATOM 1964 C C . GLY A 1 286 ? -21.001 1.226 -7.432 1.00 94.50 286 GLY A C 1
ATOM 1965 O O . GLY A 1 286 ? -21.026 1.000 -8.637 1.00 94.50 286 GLY A O 1
ATOM 1966 N N . GLU A 1 287 ? -21.318 2.413 -6.917 1.00 93.31 287 GLU A N 1
ATOM 1967 C CA . GLU A 1 287 ? -21.807 3.534 -7.716 1.00 93.31 287 GLU A CA 1
ATOM 1968 C C . GLU A 1 287 ? -20.899 4.760 -7.585 1.00 93.31 287 GLU A C 1
ATOM 1970 O O . GLU A 1 287 ? -20.178 4.935 -6.599 1.00 93.31 287 GLU A O 1
ATOM 1975 N N . ALA A 1 288 ? -20.953 5.647 -8.580 1.00 89.44 288 ALA A N 1
ATOM 1976 C CA . ALA A 1 288 ? -20.279 6.938 -8.534 1.00 89.44 288 ALA A CA 1
ATOM 1977 C C . ALA A 1 288 ? -21.175 8.055 -9.075 1.00 89.44 288 ALA A C 1
ATOM 1979 O O . ALA A 1 288 ? -21.694 7.973 -10.188 1.00 89.44 288 ALA A O 1
ATOM 1980 N N . ALA A 1 289 ? -21.310 9.140 -8.312 1.00 86.00 289 ALA A N 1
ATOM 1981 C CA . ALA A 1 289 ? -22.088 10.314 -8.697 1.00 86.00 289 ALA A CA 1
ATOM 1982 C C . ALA A 1 289 ? -21.198 11.560 -8.690 1.00 86.00 289 ALA A C 1
ATOM 1984 O O . ALA A 1 289 ? -20.518 11.848 -7.708 1.00 86.00 289 ALA A O 1
ATOM 1985 N N . GLY A 1 290 ? -21.172 12.305 -9.800 1.00 81.62 290 GLY A N 1
ATOM 1986 C CA . GLY A 1 290 ? -20.355 13.522 -9.908 1.00 81.62 290 GLY A CA 1
ATOM 1987 C C . GLY A 1 290 ? -18.849 13.286 -9.719 1.00 81.62 290 GLY A C 1
ATOM 1988 O O . GLY A 1 290 ? -18.158 14.173 -9.230 1.00 81.62 290 GLY A O 1
ATOM 1989 N N . GLY A 1 291 ? -18.353 12.089 -10.058 1.00 81.88 291 GLY A N 1
ATOM 1990 C CA . GLY A 1 291 ? -16.951 11.697 -9.870 1.00 81.88 291 GLY A CA 1
ATOM 1991 C C . GLY A 1 291 ? -16.594 11.245 -8.449 1.00 81.88 291 GLY A C 1
ATOM 1992 O O . GLY A 1 291 ? -15.432 10.955 -8.193 1.00 81.88 291 GLY A O 1
ATOM 1993 N N . GLN A 1 292 ? -17.567 11.166 -7.538 1.00 88.19 292 GLN A N 1
ATOM 1994 C CA . GLN A 1 292 ? -17.381 10.703 -6.162 1.00 88.19 292 GLN A CA 1
ATOM 1995 C C . GLN A 1 292 ? -17.946 9.282 -6.004 1.00 88.19 292 GLN A C 1
ATOM 1997 O O . GLN A 1 292 ? -19.125 9.079 -6.312 1.00 88.19 292 GLN A O 1
ATOM 2002 N N . PRO A 1 293 ? -17.151 8.308 -5.528 1.00 92.88 293 PRO A N 1
ATOM 2003 C CA . PRO A 1 293 ? -17.650 6.979 -5.181 1.00 92.88 293 PRO A CA 1
ATOM 2004 C C . PRO A 1 293 ? -18.664 7.041 -4.035 1.00 92.88 293 PRO A C 1
ATOM 2006 O O . PRO A 1 293 ? -18.496 7.832 -3.104 1.00 92.88 293 PRO A O 1
ATOM 2009 N N . SER A 1 294 ? -19.694 6.198 -4.085 1.00 95.06 294 SER A N 1
ATOM 2010 C CA . SER A 1 294 ? -20.609 6.006 -2.962 1.00 95.06 294 SER A CA 1
ATOM 2011 C C . SER A 1 294 ? -19.948 5.205 -1.839 1.00 95.06 294 SER A C 1
ATOM 2013 O O . SER A 1 294 ? -18.986 4.464 -2.052 1.00 95.06 294 SER A O 1
ATOM 2015 N N . ASP A 1 295 ? -20.503 5.297 -0.636 1.00 96.81 295 ASP A N 1
ATOM 2016 C CA . ASP A 1 295 ? -20.192 4.344 0.427 1.00 96.81 295 ASP A CA 1
ATOM 2017 C C . ASP A 1 295 ? -20.846 2.987 0.108 1.00 96.81 295 ASP A C 1
ATOM 2019 O O . ASP A 1 295 ? -21.807 2.918 -0.667 1.00 96.81 295 ASP A O 1
ATOM 2023 N N . GLY A 1 296 ? -20.312 1.898 0.662 1.00 97.44 296 GLY A N 1
ATOM 2024 C CA . GLY A 1 296 ? -20.858 0.557 0.446 1.00 97.44 296 GLY A CA 1
ATOM 2025 C C . GLY A 1 296 ? -20.295 -0.469 1.418 1.00 97.44 296 GLY A C 1
ATOM 2026 O O . GLY A 1 296 ? -19.188 -0.312 1.929 1.00 97.44 296 GLY A O 1
ATOM 2027 N N . ALA A 1 297 ? -21.077 -1.496 1.723 1.00 98.12 297 ALA A N 1
ATOM 2028 C CA . ALA A 1 297 ? -20.669 -2.567 2.622 1.00 98.12 297 ALA A CA 1
ATOM 2029 C C . ALA A 1 297 ? -19.911 -3.668 1.858 1.00 98.12 297 ALA A C 1
ATOM 2031 O O . ALA A 1 297 ? -20.223 -3.903 0.696 1.00 98.12 297 ALA A O 1
ATOM 2032 N N . PRO A 1 298 ? -18.945 -4.374 2.469 1.00 98.25 298 PRO A N 1
ATOM 2033 C CA . PRO A 1 298 ? -18.314 -5.517 1.813 1.00 98.25 298 PRO A CA 1
ATOM 2034 C C . PRO A 1 298 ? -19.323 -6.661 1.622 1.00 98.25 298 PRO A C 1
ATOM 2036 O O . PRO A 1 298 ? -20.352 -6.716 2.300 1.00 98.25 298 PRO A O 1
ATOM 2039 N N . ASN A 1 299 ? -19.009 -7.624 0.752 1.00 97.75 299 ASN A N 1
ATOM 2040 C CA . ASN A 1 299 ? -19.824 -8.833 0.628 1.00 97.75 299 ASN A CA 1
ATOM 2041 C C . ASN A 1 299 ? -19.798 -9.613 1.966 1.00 97.75 299 ASN A C 1
ATOM 2043 O O . ASN A 1 299 ? -18.706 -9.886 2.485 1.00 97.75 299 ASN A O 1
ATOM 2047 N N . PRO A 1 300 ? -20.955 -9.961 2.569 1.00 97.25 300 PRO A N 1
ATOM 2048 C CA . PRO A 1 300 ? -20.982 -10.654 3.855 1.00 97.25 300 PRO A CA 1
ATOM 2049 C C . PRO A 1 300 ? -20.425 -12.080 3.764 1.00 97.25 300 PRO A C 1
ATOM 2051 O O . PRO A 1 300 ? -20.544 -12.754 2.742 1.00 97.25 300 PRO A O 1
ATOM 2054 N N . GLY A 1 301 ? -19.893 -12.589 4.879 1.00 96.69 301 GLY A N 1
ATOM 2055 C CA . GLY A 1 301 ? -19.448 -13.982 4.996 1.00 96.69 301 GLY A CA 1
ATOM 2056 C C . GLY A 1 301 ? -17.998 -14.138 5.466 1.00 96.69 301 GLY A C 1
ATOM 2057 O O . GLY A 1 301 ? -17.479 -13.267 6.161 1.00 96.69 301 GLY A O 1
ATOM 2058 N N . PRO A 1 302 ? -17.335 -15.269 5.158 1.00 97.31 302 PRO A N 1
ATOM 2059 C CA . PRO A 1 302 ? -15.982 -15.555 5.643 1.00 97.31 302 PRO A CA 1
ATOM 2060 C C . PRO A 1 302 ? -14.869 -14.863 4.833 1.00 97.31 302 PRO A C 1
ATOM 2062 O O . PRO A 1 302 ? -13.704 -14.939 5.218 1.00 97.31 302 PRO A O 1
ATOM 2065 N N . GLY A 1 303 ? -15.211 -14.207 3.719 1.00 97.50 303 GLY A N 1
ATOM 2066 C CA . GLY A 1 303 ? -14.248 -13.712 2.738 1.00 97.50 303 GLY A CA 1
ATOM 2067 C C . GLY A 1 303 ? -13.758 -14.792 1.770 1.00 97.50 303 GLY A C 1
ATOM 2068 O O . GLY A 1 303 ? -14.263 -15.916 1.752 1.00 97.50 303 GLY A O 1
ATOM 2069 N N . VAL A 1 304 ? -12.770 -14.436 0.951 1.00 98.19 304 VAL A N 1
ATOM 2070 C CA . VAL A 1 304 ? -12.181 -15.293 -0.086 1.00 98.19 304 VAL A CA 1
ATOM 2071 C C . VAL A 1 304 ? -10.671 -15.418 0.090 1.00 98.19 304 VAL A C 1
ATOM 2073 O O . VAL A 1 304 ? -10.008 -14.544 0.649 1.00 98.19 304 VAL A O 1
ATOM 2076 N N . ALA A 1 305 ? -10.108 -16.520 -0.406 1.00 96.81 305 ALA A N 1
ATOM 2077 C CA . ALA A 1 305 ? -8.670 -16.739 -0.359 1.00 96.81 305 ALA A CA 1
ATOM 2078 C C . ALA A 1 305 ? -7.918 -15.746 -1.274 1.00 96.81 305 ALA A C 1
ATOM 2080 O O . ALA A 1 305 ? -8.356 -15.486 -2.402 1.00 96.81 305 ALA A O 1
ATOM 2081 N N . PRO A 1 306 ? -6.765 -15.214 -0.833 1.00 96.44 306 PRO A N 1
ATOM 2082 C CA . PRO A 1 306 ? -5.919 -14.368 -1.664 1.00 96.44 306 PRO A CA 1
ATOM 2083 C C . PRO A 1 306 ? -5.314 -15.171 -2.823 1.00 96.44 306 PRO A C 1
ATOM 2085 O O . PRO A 1 306 ? -4.902 -16.318 -2.656 1.00 96.44 306 PRO A O 1
ATOM 2088 N N . SER A 1 307 ? -5.213 -14.552 -3.998 1.00 94.38 307 SER A N 1
ATOM 2089 C CA . SER A 1 307 ? -4.602 -15.156 -5.188 1.00 94.38 307 SER A CA 1
ATOM 2090 C C . SER A 1 307 ? -3.713 -14.155 -5.920 1.00 94.38 307 SER A C 1
ATOM 2092 O O . SER A 1 307 ? -4.009 -12.961 -5.976 1.00 94.38 307 SER A O 1
ATOM 2094 N N . ILE A 1 308 ? -2.598 -14.640 -6.470 1.00 95.00 308 ILE A N 1
ATOM 2095 C CA . ILE A 1 308 ? -1.637 -13.816 -7.214 1.00 95.00 308 ILE A CA 1
ATOM 2096 C C . ILE A 1 308 ? -2.328 -13.212 -8.443 1.00 95.00 308 ILE A C 1
ATOM 2098 O O . ILE A 1 308 ? -3.016 -13.906 -9.189 1.00 95.00 308 ILE A O 1
ATOM 2102 N N . GLY A 1 309 ? -2.140 -11.911 -8.649 1.00 89.88 309 GLY A N 1
ATOM 2103 C CA . GLY A 1 309 ? -2.761 -11.133 -9.719 1.00 89.88 309 GLY A CA 1
ATOM 2104 C C . GLY A 1 309 ? -4.182 -10.653 -9.414 1.00 89.88 309 GLY A C 1
ATOM 2105 O O . GLY A 1 309 ? -4.765 -9.955 -10.243 1.00 89.88 309 GLY A O 1
ATOM 2106 N N . ARG A 1 310 ? -4.762 -10.988 -8.250 1.00 91.88 310 ARG A N 1
ATOM 2107 C CA . ARG A 1 310 ? -6.100 -10.514 -7.876 1.00 91.88 310 ARG A CA 1
ATOM 2108 C C . ARG A 1 310 ? -6.079 -9.006 -7.643 1.00 91.88 310 ARG A C 1
ATOM 2110 O O . ARG A 1 310 ? -5.341 -8.513 -6.788 1.00 91.88 310 ARG A O 1
ATOM 2117 N N . ALA A 1 311 ? -6.924 -8.298 -8.387 1.00 92.75 311 ALA A N 1
ATOM 2118 C CA . ALA A 1 311 ? -7.166 -6.877 -8.199 1.00 92.75 311 ALA A CA 1
ATOM 2119 C C . ALA A 1 311 ? -7.945 -6.644 -6.898 1.00 92.75 311 ALA A C 1
ATOM 2121 O O . ALA A 1 311 ? -8.987 -7.265 -6.661 1.00 92.75 311 ALA A O 1
ATOM 2122 N N . VAL A 1 312 ? -7.432 -5.747 -6.060 1.00 95.81 312 VAL A N 1
ATOM 2123 C CA . VAL A 1 312 ? -7.974 -5.456 -4.729 1.00 95.81 312 VAL A CA 1
ATOM 2124 C C . VAL A 1 312 ? -8.132 -3.958 -4.492 1.00 95.81 312 VAL A C 1
ATOM 2126 O O . VAL A 1 312 ? -7.491 -3.145 -5.162 1.00 95.81 312 VAL A O 1
ATOM 2129 N N . ALA A 1 313 ? -8.987 -3.598 -3.544 1.00 96.19 313 ALA A N 1
ATOM 2130 C CA . ALA A 1 313 ? -9.213 -2.237 -3.084 1.00 96.19 313 ALA A CA 1
ATOM 2131 C C . ALA A 1 313 ? -9.224 -2.178 -1.558 1.00 96.19 313 ALA A C 1
ATOM 2133 O O . ALA A 1 313 ? -9.513 -3.176 -0.897 1.00 96.19 313 ALA A O 1
ATOM 2134 N N . LYS A 1 314 ? -8.941 -1.003 -0.998 1.00 96.88 314 LYS A N 1
ATOM 2135 C CA . LYS A 1 314 ? -9.114 -0.740 0.434 1.00 96.88 314 LYS A CA 1
ATOM 2136 C C . LYS A 1 314 ? -9.494 0.712 0.672 1.00 96.88 314 LYS A C 1
ATOM 2138 O O . LYS A 1 314 ? -8.977 1.600 -0.007 1.00 96.88 314 LYS A O 1
ATOM 2143 N N . SER A 1 315 ? -10.335 0.954 1.671 1.00 97.31 315 SER A N 1
ATOM 2144 C CA . SER A 1 315 ? -10.655 2.298 2.158 1.00 97.31 315 SER A CA 1
ATOM 2145 C C . SER A 1 315 ? -10.052 2.492 3.544 1.00 97.31 315 SER A C 1
ATOM 2147 O O . SER A 1 315 ? -10.369 1.731 4.456 1.00 97.31 315 SER A O 1
ATOM 2149 N N . GLY A 1 316 ? -9.154 3.471 3.670 1.00 96.25 316 GLY A N 1
ATOM 2150 C CA . GLY A 1 316 ? -8.387 3.717 4.889 1.00 96.25 316 GLY A CA 1
ATOM 2151 C C . GLY A 1 316 ? -8.285 5.192 5.251 1.00 96.25 316 GLY A C 1
ATOM 2152 O O . GLY A 1 316 ? -8.478 6.079 4.415 1.00 96.25 316 GLY A O 1
ATOM 2153 N N . SER A 1 317 ? -7.990 5.462 6.521 1.00 94.25 317 SER A N 1
ATOM 2154 C CA . SER A 1 317 ? -7.996 6.822 7.063 1.00 94.25 317 SER A CA 1
ATOM 2155 C C . SER A 1 317 ? -6.885 7.721 6.511 1.00 94.25 317 SER A C 1
ATOM 2157 O O . SER A 1 317 ? -7.031 8.945 6.494 1.00 94.25 317 SER A O 1
ATOM 2159 N N . ALA A 1 318 ? -5.780 7.151 6.028 1.00 92.81 318 ALA A N 1
ATOM 2160 C CA . ALA A 1 318 ? -4.629 7.921 5.588 1.00 92.81 318 ALA A CA 1
ATOM 2161 C C . ALA A 1 318 ? -4.661 8.211 4.093 1.00 92.81 318 ALA A C 1
ATOM 2163 O O . ALA A 1 318 ? -4.529 9.373 3.712 1.00 92.81 318 ALA A O 1
ATOM 2164 N N . THR A 1 319 ? -4.860 7.186 3.265 1.00 93.25 319 THR A N 1
ATOM 2165 C CA . THR A 1 319 ? -4.854 7.337 1.801 1.00 93.25 319 THR A CA 1
ATOM 2166 C C . THR A 1 319 ? -6.241 7.459 1.189 1.00 93.25 319 THR A C 1
ATOM 2168 O O . THR A 1 319 ? -6.347 7.873 0.037 1.00 93.25 319 THR A O 1
ATOM 2171 N N . GLY A 1 320 ? -7.308 7.164 1.934 1.00 94.62 320 GLY A N 1
ATOM 2172 C CA . GLY A 1 320 ? -8.656 7.048 1.382 1.00 94.62 320 GLY A CA 1
ATOM 2173 C C . GLY A 1 320 ? -8.851 5.725 0.640 1.00 94.62 320 GLY A C 1
ATOM 2174 O O . GLY A 1 320 ? -8.268 4.699 1.015 1.00 94.62 320 GLY A O 1
ATOM 2175 N N . ILE A 1 321 ? -9.672 5.741 -0.412 1.00 94.25 321 ILE A N 1
ATOM 2176 C CA . ILE A 1 321 ? -9.871 4.586 -1.292 1.00 94.25 321 ILE A CA 1
ATOM 2177 C C . ILE A 1 321 ? -8.676 4.433 -2.249 1.00 94.25 321 ILE A C 1
ATOM 2179 O O . ILE A 1 321 ? -8.322 5.346 -2.997 1.00 94.25 321 ILE A O 1
ATOM 2183 N N . THR A 1 322 ? -8.028 3.271 -2.217 1.00 93.31 322 THR A N 1
ATOM 2184 C CA . THR A 1 322 ? -6.939 2.917 -3.140 1.00 93.31 322 THR A CA 1
ATOM 2185 C C . THR A 1 322 ? -7.187 1.546 -3.744 1.00 93.31 322 THR A C 1
ATOM 2187 O O . THR A 1 322 ? -7.922 0.721 -3.197 1.00 93.31 322 THR A O 1
ATOM 2190 N N . CYS A 1 323 ? -6.549 1.312 -4.884 1.00 91.69 323 CYS A N 1
ATOM 2191 C CA . CYS A 1 323 ? -6.679 0.102 -5.676 1.00 91.69 323 CYS A CA 1
ATOM 2192 C C . CYS A 1 323 ? -5.273 -0.448 -5.940 1.00 91.69 323 CYS A C 1
ATOM 2194 O O . CYS A 1 323 ? -4.328 0.316 -6.140 1.00 91.69 323 CYS A O 1
ATOM 2196 N N . GLY A 1 324 ? -5.119 -1.767 -5.927 1.00 90.81 324 GLY A N 1
ATOM 2197 C CA . GLY A 1 324 ? -3.834 -2.444 -6.085 1.00 90.81 324 GLY A CA 1
ATOM 2198 C C . GLY A 1 324 ? -4.011 -3.882 -6.550 1.00 90.81 324 GLY A C 1
ATOM 2199 O O . GLY A 1 324 ? -5.095 -4.293 -6.971 1.00 90.81 324 GLY A O 1
ATOM 2200 N N . SER A 1 325 ? -2.945 -4.667 -6.496 1.00 91.56 325 SER A N 1
ATOM 2201 C CA . SER A 1 325 ? -2.998 -6.091 -6.826 1.00 91.56 325 SER A CA 1
ATOM 2202 C C . SER A 1 325 ? -2.123 -6.918 -5.913 1.00 91.56 325 SER A C 1
ATOM 2204 O O . SER A 1 325 ? -1.030 -6.504 -5.529 1.00 91.56 325 SER A O 1
ATOM 2206 N N . ILE A 1 326 ? -2.614 -8.112 -5.595 1.00 95.50 326 ILE A N 1
ATOM 2207 C CA . ILE A 1 326 ? -1.851 -9.114 -4.861 1.00 95.50 326 ILE A CA 1
ATOM 2208 C C . ILE A 1 326 ? -0.732 -9.612 -5.772 1.00 95.50 326 ILE A C 1
ATOM 2210 O O . ILE A 1 326 ? -1.004 -10.147 -6.847 1.00 95.50 326 ILE A O 1
ATOM 2214 N N . ILE A 1 327 ? 0.523 -9.459 -5.353 1.00 94.88 327 ILE A N 1
ATOM 2215 C CA . ILE A 1 327 ? 1.678 -9.960 -6.113 1.00 94.88 327 ILE A CA 1
ATOM 2216 C C . ILE A 1 327 ? 2.335 -11.163 -5.456 1.00 94.88 327 ILE A C 1
ATOM 2218 O O . ILE A 1 327 ? 3.031 -11.908 -6.148 1.00 94.88 327 ILE A O 1
ATOM 2222 N N . ALA A 1 328 ? 2.095 -11.395 -4.165 1.00 97.56 328 ALA A N 1
ATOM 2223 C CA . ALA A 1 328 ? 2.554 -12.599 -3.498 1.00 97.56 328 ALA A CA 1
ATOM 2224 C C . ALA A 1 328 ? 1.592 -13.085 -2.412 1.00 97.56 328 ALA A C 1
ATOM 2226 O O . ALA A 1 328 ? 0.866 -12.315 -1.784 1.00 97.56 328 ALA A O 1
ATOM 2227 N N . VAL A 1 329 ? 1.617 -14.394 -2.194 1.00 98.12 329 VAL A N 1
ATOM 2228 C CA . VAL A 1 329 ? 0.852 -15.110 -1.168 1.00 98.12 329 VAL A CA 1
ATOM 2229 C C . VAL A 1 329 ? 1.783 -16.032 -0.386 1.00 98.12 329 VAL A C 1
ATOM 2231 O O . VAL A 1 329 ? 2.930 -16.252 -0.780 1.00 98.12 329 VAL A O 1
ATOM 2234 N N . ASN A 1 330 ? 1.296 -16.587 0.725 1.00 97.56 330 ASN A N 1
ATOM 2235 C CA . ASN A 1 330 ? 2.093 -17.413 1.633 1.00 97.56 330 ASN A CA 1
ATOM 2236 C C . ASN A 1 330 ? 3.404 -16.724 2.063 1.00 97.56 330 ASN A C 1
ATOM 2238 O O . ASN A 1 330 ? 4.466 -17.339 2.149 1.00 97.56 330 ASN A O 1
ATOM 2242 N N . VAL A 1 331 ? 3.346 -15.410 2.274 1.00 98.38 331 VAL A N 1
ATOM 2243 C CA . VAL A 1 331 ? 4.526 -14.616 2.593 1.00 98.38 331 VAL A CA 1
ATOM 2244 C C . VAL A 1 331 ? 4.878 -14.818 4.065 1.00 98.38 331 VAL A C 1
ATOM 2246 O O . VAL A 1 331 ? 4.064 -14.604 4.962 1.00 98.38 331 VAL A O 1
ATOM 2249 N N . THR A 1 332 ? 6.110 -15.239 4.322 1.00 98.19 332 THR A N 1
ATOM 2250 C CA . THR A 1 332 ? 6.761 -15.103 5.622 1.00 98.19 332 THR A CA 1
ATOM 2251 C C . THR A 1 332 ? 7.487 -13.770 5.642 1.00 98.19 332 THR A C 1
ATOM 2253 O O . THR A 1 332 ? 8.373 -13.561 4.821 1.00 98.19 332 THR A O 1
ATOM 2256 N N . VAL A 1 333 ? 7.136 -12.865 6.550 1.00 97.56 333 VAL A N 1
ATOM 2257 C CA . VAL A 1 333 ? 7.699 -11.506 6.595 1.00 97.56 333 VAL A CA 1
ATOM 2258 C C . VAL A 1 333 ? 7.956 -11.067 8.025 1.00 97.56 333 VAL A C 1
ATOM 2260 O O . VAL A 1 333 ? 7.240 -11.451 8.952 1.00 97.56 333 VAL A O 1
ATOM 2263 N N . ARG A 1 334 ? 8.994 -10.253 8.207 1.00 96.62 334 ARG A N 1
ATOM 2264 C CA . ARG A 1 334 ? 9.325 -9.634 9.487 1.00 96.62 334 ARG A CA 1
ATOM 2265 C C . ARG A 1 334 ? 8.899 -8.172 9.491 1.00 96.62 334 ARG A C 1
ATOM 2267 O O . ARG A 1 334 ? 9.392 -7.394 8.683 1.00 96.62 334 ARG A O 1
ATOM 2274 N N . ILE A 1 335 ? 8.023 -7.823 10.428 1.00 96.62 335 ILE A N 1
ATOM 2275 C CA . ILE A 1 335 ? 7.477 -6.476 10.597 1.00 96.62 335 ILE A CA 1
ATOM 2276 C C . ILE A 1 335 ? 8.062 -5.847 11.858 1.00 96.62 335 ILE A C 1
ATOM 2278 O O . ILE A 1 335 ? 8.053 -6.465 12.927 1.00 96.62 335 ILE A O 1
ATOM 2282 N N . GLU A 1 336 ? 8.571 -4.624 11.727 1.00 95.12 336 GLU A N 1
ATOM 2283 C CA . GLU A 1 336 ? 8.992 -3.801 12.859 1.00 95.12 336 GLU A CA 1
ATOM 2284 C C . GLU A 1 336 ? 7.804 -3.008 13.423 1.00 95.12 336 GLU A C 1
ATOM 2286 O O . GLU A 1 336 ? 7.105 -2.302 12.695 1.00 95.12 336 GLU A O 1
ATOM 2291 N N . TYR A 1 337 ? 7.612 -3.110 14.734 1.00 94.50 337 TYR A N 1
ATOM 2292 C CA . TYR A 1 337 ? 6.625 -2.380 15.523 1.00 94.50 337 TYR A CA 1
ATOM 2293 C C . TYR A 1 337 ? 7.311 -1.470 16.529 1.00 94.50 337 TYR A C 1
ATOM 2295 O O . TYR A 1 337 ? 8.487 -1.651 16.858 1.00 94.50 337 TYR A O 1
ATOM 2303 N N . GLN A 1 338 ? 6.540 -0.545 17.092 1.00 89.56 338 GLN A N 1
ATOM 2304 C CA . GLN A 1 338 ? 6.973 0.341 18.159 1.00 89.56 338 GLN A CA 1
ATOM 2305 C C . GLN A 1 338 ? 6.005 0.268 19.343 1.00 89.56 338 GLN A C 1
ATOM 2307 O O . GLN A 1 338 ? 4.790 0.364 19.176 1.00 89.56 338 GLN A O 1
ATOM 2312 N N . LYS A 1 339 ? 6.542 0.071 20.552 1.00 87.00 339 LYS A N 1
ATOM 2313 C CA . LYS A 1 339 ? 5.753 0.120 21.786 1.00 87.00 339 LYS A CA 1
ATOM 2314 C C . LYS A 1 339 ? 5.483 1.569 22.158 1.00 87.00 339 LYS A C 1
ATOM 2316 O O . LYS A 1 339 ? 6.403 2.282 22.535 1.00 87.00 339 LYS A O 1
ATOM 2321 N N . GLY A 1 340 ? 4.211 1.947 22.140 1.00 84.19 340 GLY A N 1
ATOM 2322 C CA . GLY A 1 340 ? 3.778 3.305 22.439 1.00 84.19 340 GLY A CA 1
ATOM 2323 C C . GLY A 1 340 ? 3.882 4.209 21.216 1.00 84.19 340 GLY A C 1
ATOM 2324 O O . GLY A 1 340 ? 4.757 4.065 20.363 1.00 84.19 340 GLY A O 1
ATOM 2325 N N . CYS A 1 341 ? 2.962 5.161 21.128 1.00 85.69 341 CYS A N 1
ATOM 2326 C CA . CYS A 1 341 ? 2.894 6.033 19.974 1.00 85.69 341 CYS A CA 1
ATOM 2327 C C . CYS A 1 341 ? 4.088 6.994 19.909 1.00 85.69 341 CYS A C 1
ATOM 2329 O O . CYS A 1 341 ? 4.312 7.755 20.848 1.00 85.69 341 CYS A O 1
ATOM 2331 N N . GLY A 1 342 ? 4.858 6.975 18.818 1.00 82.12 342 GLY A N 1
ATOM 2332 C CA . GLY A 1 342 ? 5.953 7.926 18.568 1.00 82.12 342 GLY A CA 1
ATOM 2333 C C . GLY A 1 342 ? 7.129 7.879 19.561 1.00 82.12 342 GLY A C 1
ATOM 2334 O O . GLY A 1 342 ? 8.099 8.613 19.392 1.00 82.12 342 GLY A O 1
ATOM 2335 N N . THR A 1 343 ? 7.086 7.010 20.576 1.00 83.44 343 THR A N 1
ATOM 2336 C CA . THR A 1 343 ? 8.119 6.840 21.611 1.00 83.44 343 THR A CA 1
ATOM 2337 C C . THR A 1 343 ? 8.336 5.356 21.940 1.00 83.44 343 THR A C 1
ATOM 2339 O O . THR A 1 343 ? 7.725 4.500 21.315 1.00 83.44 343 THR A O 1
ATOM 2342 N N . GLY A 1 344 ? 9.215 5.034 22.895 1.00 82.62 344 GLY A N 1
ATOM 2343 C CA . GLY A 1 344 ? 9.394 3.665 23.391 1.00 82.62 344 GLY A CA 1
ATOM 2344 C C . GLY A 1 344 ? 10.297 2.773 22.532 1.00 82.62 344 GLY A C 1
ATOM 2345 O O . GLY A 1 344 ? 11.060 3.244 21.691 1.00 82.62 344 GLY A O 1
ATOM 2346 N N . THR A 1 345 ? 10.281 1.471 22.822 1.00 88.81 345 THR A N 1
ATOM 2347 C CA . THR A 1 345 ? 11.159 0.469 22.197 1.00 88.81 345 THR A CA 1
ATOM 2348 C C . THR A 1 345 ? 10.529 -0.142 20.954 1.00 88.81 345 THR A C 1
ATOM 2350 O O . THR A 1 345 ? 9.344 -0.478 20.958 1.00 88.81 345 THR A O 1
ATOM 2353 N N . THR A 1 346 ? 11.333 -0.385 19.923 1.00 92.62 346 THR A N 1
ATOM 2354 C CA . THR A 1 346 ? 10.908 -1.158 18.752 1.00 92.62 346 THR A CA 1
ATOM 2355 C C . THR A 1 346 ? 11.074 -2.657 18.980 1.00 92.62 346 THR A C 1
ATOM 2357 O O . THR A 1 346 ? 12.040 -3.080 19.618 1.00 92.62 346 THR A O 1
ATOM 2360 N N . PHE A 1 347 ? 10.198 -3.470 18.397 1.00 94.12 347 PHE A N 1
ATOM 2361 C CA . PHE A 1 347 ? 10.322 -4.929 18.375 1.00 94.12 347 PHE A CA 1
ATOM 2362 C C . PHE A 1 347 ? 9.994 -5.467 16.982 1.00 94.12 347 PHE A C 1
ATOM 2364 O O . PHE A 1 347 ? 9.399 -4.776 16.161 1.00 94.12 347 PHE A O 1
ATOM 2371 N N . ASN A 1 348 ? 10.428 -6.690 16.688 1.00 94.44 348 ASN A N 1
ATOM 2372 C CA . ASN A 1 348 ? 10.180 -7.334 15.403 1.00 94.44 348 ASN A CA 1
ATOM 2373 C C . ASN A 1 348 ? 9.330 -8.585 15.606 1.00 94.44 348 ASN A C 1
ATOM 2375 O O . ASN A 1 348 ? 9.704 -9.445 16.403 1.00 94.44 348 ASN A O 1
ATOM 2379 N N . THR A 1 349 ? 8.275 -8.732 14.810 1.00 95.62 349 THR A N 1
ATOM 2380 C CA . THR A 1 349 ? 7.454 -9.947 14.775 1.00 95.62 349 THR A CA 1
ATOM 2381 C C . THR A 1 349 ? 7.510 -10.568 13.386 1.00 95.62 349 THR A C 1
ATOM 2383 O O . THR A 1 349 ? 7.420 -9.875 12.374 1.00 95.62 349 THR A O 1
ATOM 2386 N N . THR A 1 350 ? 7.677 -11.891 13.337 1.00 95.81 350 THR A N 1
ATOM 2387 C CA . THR A 1 350 ? 7.579 -12.656 12.088 1.00 95.81 350 THR A CA 1
ATOM 2388 C C . THR A 1 350 ? 6.165 -13.187 11.926 1.00 95.81 350 THR A C 1
ATOM 2390 O O . THR A 1 350 ? 5.645 -13.854 12.820 1.00 95.81 350 THR A O 1
ATOM 2393 N N . PHE A 1 351 ? 5.577 -12.919 10.769 1.00 97.44 351 PHE A N 1
ATOM 2394 C CA . PHE A 1 351 ? 4.289 -13.441 10.340 1.00 97.44 351 PHE A CA 1
ATOM 2395 C C . PHE A 1 351 ? 4.517 -14.452 9.222 1.00 97.44 351 PHE A C 1
ATOM 2397 O O . PHE A 1 351 ? 5.457 -14.309 8.445 1.00 97.44 351 PHE A O 1
ATOM 2404 N N . THR A 1 352 ? 3.668 -15.471 9.151 1.00 96.94 352 THR A N 1
ATOM 2405 C CA . THR A 1 352 ? 3.664 -16.502 8.101 1.00 96.94 352 THR A CA 1
ATOM 2406 C C . THR A 1 352 ? 2.299 -16.518 7.434 1.00 96.94 352 THR A C 1
ATOM 2408 O O . THR A 1 352 ? 1.343 -16.024 8.022 1.00 96.94 352 THR A O 1
ATOM 2411 N N . ASN A 1 353 ? 2.192 -17.066 6.224 1.00 96.88 353 ASN A N 1
ATOM 2412 C CA . ASN A 1 353 ? 0.942 -17.089 5.459 1.00 96.88 353 ASN A CA 1
ATOM 2413 C C . ASN A 1 353 ? 0.365 -15.691 5.148 1.00 96.88 353 ASN A C 1
ATOM 2415 O O . ASN A 1 353 ? -0.841 -15.503 5.125 1.00 96.88 353 ASN A O 1
ATOM 2419 N N . GLN A 1 354 ? 1.207 -14.680 4.933 1.00 98.25 354 GLN A N 1
ATOM 2420 C CA . GLN A 1 354 ? 0.749 -13.314 4.659 1.00 98.25 354 GLN A CA 1
ATOM 2421 C C . GLN A 1 354 ? 0.507 -13.066 3.167 1.00 98.25 354 GLN A C 1
ATOM 2423 O O . GLN A 1 354 ? 0.931 -13.847 2.307 1.00 98.25 354 GLN A O 1
ATOM 2428 N N . VAL A 1 355 ? -0.175 -11.963 2.868 1.00 98.06 355 VAL A N 1
ATOM 2429 C CA . VAL A 1 355 ? -0.448 -11.492 1.506 1.00 98.06 355 VAL A CA 1
ATOM 2430 C C . VAL A 1 355 ? 0.311 -10.199 1.273 1.00 98.06 355 VAL A C 1
ATOM 2432 O O . VAL A 1 355 ? 0.267 -9.308 2.119 1.00 98.06 355 VAL A O 1
ATOM 2435 N N . ASP A 1 356 ? 0.972 -10.098 0.127 1.00 97.75 356 ASP A N 1
ATOM 2436 C CA . ASP A 1 356 ? 1.673 -8.894 -0.305 1.00 97.75 356 ASP A CA 1
ATOM 2437 C C . ASP A 1 356 ? 0.941 -8.251 -1.485 1.00 97.75 356 ASP A C 1
ATOM 2439 O O . ASP A 1 356 ? 0.604 -8.906 -2.482 1.00 97.75 356 ASP A O 1
ATOM 2443 N N . ILE A 1 357 ? 0.665 -6.962 -1.336 1.00 95.44 357 ILE A N 1
ATOM 2444 C CA . ILE A 1 357 ? -0.082 -6.133 -2.266 1.00 95.44 357 ILE A CA 1
ATOM 2445 C C . ILE A 1 357 ? 0.828 -5.003 -2.716 1.00 95.44 357 ILE A C 1
ATOM 2447 O O . ILE A 1 357 ? 1.457 -4.332 -1.902 1.00 95.44 357 ILE A O 1
ATOM 2451 N N . THR A 1 358 ? 0.824 -4.732 -4.015 1.00 88.44 358 THR A N 1
ATOM 2452 C CA . THR A 1 358 ? 1.460 -3.537 -4.561 1.00 88.44 358 THR A CA 1
ATOM 2453 C C . THR A 1 358 ? 0.440 -2.651 -5.268 1.00 88.44 358 THR A C 1
ATOM 2455 O O . THR A 1 358 ? -0.624 -3.092 -5.715 1.00 88.44 358 THR A O 1
ATOM 2458 N N . GLY A 1 359 ? 0.782 -1.376 -5.356 1.00 73.06 359 GLY A N 1
ATOM 2459 C CA . GLY A 1 359 ? 0.007 -0.314 -5.975 1.00 73.06 359 GLY A CA 1
ATOM 2460 C C . GLY A 1 359 ? 0.653 1.013 -5.602 1.00 73.06 359 GLY A C 1
ATOM 2461 O O . GLY A 1 359 ? 1.186 1.153 -4.498 1.00 73.06 359 GLY A O 1
ATOM 2462 N N . VAL A 1 360 ? 0.658 1.979 -6.518 1.00 68.31 360 VAL A N 1
ATOM 2463 C CA . VAL A 1 360 ? 1.266 3.291 -6.257 1.00 68.31 360 VAL A CA 1
ATOM 2464 C C . VAL A 1 360 ? 0.515 3.950 -5.102 1.00 68.31 360 VAL A C 1
ATOM 2466 O O . VAL A 1 360 ? -0.645 4.319 -5.245 1.00 68.31 360 VAL A O 1
ATOM 2469 N N . GLY A 1 361 ? 1.169 4.047 -3.943 1.00 78.94 361 GLY A N 1
ATOM 2470 C CA . GLY A 1 361 ? 0.556 4.595 -2.738 1.00 78.94 361 GLY A CA 1
ATOM 2471 C C . GLY A 1 361 ? -0.639 3.793 -2.221 1.00 78.94 361 GLY A C 1
ATOM 2472 O O . GLY A 1 361 ? -1.572 4.387 -1.686 1.00 78.94 361 GLY A O 1
ATOM 2473 N N . PHE A 1 362 ? -0.632 2.460 -2.379 1.00 89.31 362 PHE A N 1
ATOM 2474 C CA . PHE A 1 362 ? -1.749 1.618 -1.936 1.00 89.31 362 PHE A CA 1
ATOM 2475 C C . PHE A 1 362 ? -2.084 1.822 -0.452 1.00 89.31 362 PHE A C 1
ATOM 2477 O O . PHE A 1 362 ? -3.261 1.816 -0.097 1.00 89.31 362 PHE A O 1
ATOM 2484 N N . SER A 1 363 ? -1.082 2.049 0.402 1.00 91.81 363 SER A N 1
ATOM 2485 C CA . SER A 1 363 ? -1.293 2.353 1.818 1.00 91.81 363 SER A CA 1
ATOM 2486 C C . SER A 1 363 ? -0.226 3.265 2.407 1.00 91.81 363 SER A C 1
ATOM 2488 O O . SER A 1 363 ? 0.922 3.239 1.966 1.00 91.81 363 SER A O 1
ATOM 2490 N N . ALA A 1 364 ? -0.580 3.967 3.477 1.00 90.75 364 ALA A N 1
ATOM 2491 C CA . ALA A 1 364 ? 0.328 4.736 4.321 1.00 90.75 364 ALA A CA 1
ATOM 2492 C C . ALA A 1 364 ? 0.067 4.510 5.811 1.00 90.75 364 ALA A C 1
ATOM 2494 O O . ALA A 1 364 ? -0.857 3.794 6.202 1.00 90.75 364 ALA A O 1
ATOM 2495 N N . ALA A 1 365 ? 0.896 5.150 6.638 1.00 89.12 365 ALA A N 1
ATOM 2496 C CA . ALA A 1 365 ? 0.704 5.153 8.076 1.00 89.12 365 ALA A CA 1
ATOM 2497 C C . ALA A 1 365 ? -0.678 5.706 8.464 1.00 89.12 365 ALA A C 1
ATOM 2499 O O . ALA A 1 365 ? -1.044 6.802 8.030 1.00 89.12 365 ALA A O 1
ATOM 2500 N N . GLY A 1 366 ? -1.442 4.939 9.249 1.00 92.00 366 GLY A N 1
ATOM 2501 C CA . GLY A 1 366 ? -2.848 5.211 9.592 1.00 92.00 366 GLY A CA 1
ATOM 2502 C C . GLY A 1 366 ? -3.893 4.434 8.770 1.00 92.00 366 GLY A C 1
ATOM 2503 O O . GLY A 1 366 ? -5.062 4.371 9.162 1.00 92.00 366 GLY A O 1
ATOM 2504 N N . ASP A 1 367 ? -3.508 3.783 7.665 1.00 96.62 367 ASP A N 1
ATOM 2505 C CA . ASP A 1 367 ? -4.397 2.845 6.957 1.00 96.62 367 ASP A CA 1
ATOM 2506 C C . ASP A 1 367 ? -4.469 1.470 7.631 1.00 96.62 367 ASP A C 1
ATOM 2508 O O . ASP A 1 367 ? -5.316 0.653 7.262 1.00 96.62 367 ASP A O 1
ATOM 2512 N N . SER A 1 368 ? -3.612 1.190 8.612 1.00 97.25 368 SER A N 1
ATOM 2513 C CA . SER A 1 368 ? -3.674 -0.046 9.389 1.00 97.25 368 SER A CA 1
ATOM 2514 C C . SER A 1 368 ? -5.064 -0.297 9.952 1.00 97.25 368 SER A C 1
ATOM 2516 O O . SER A 1 368 ? -5.742 0.607 10.444 1.00 97.25 368 SER A O 1
ATOM 2518 N N . GLY A 1 369 ? -5.512 -1.537 9.817 1.00 98.56 369 GLY A N 1
ATOM 2519 C CA . GLY A 1 369 ? -6.848 -1.979 10.161 1.00 98.56 369 GLY A CA 1
ATOM 2520 C C . GLY A 1 369 ? -7.828 -1.903 9.001 1.00 98.56 369 GLY A C 1
ATOM 2521 O O . GLY A 1 369 ? -8.917 -2.442 9.136 1.00 98.56 369 GLY A O 1
ATOM 2522 N N . SER A 1 370 ? -7.476 -1.295 7.863 1.00 98.69 370 SER A N 1
ATOM 2523 C CA . SER A 1 370 ? -8.353 -1.267 6.685 1.00 98.69 370 SER A CA 1
ATOM 2524 C C . SER A 1 370 ? -8.622 -2.675 6.159 1.00 98.69 370 SER A C 1
ATOM 2526 O O . SER A 1 370 ? -7.699 -3.480 5.986 1.00 98.69 370 SER A O 1
ATOM 2528 N N . LEU A 1 371 ? -9.886 -2.948 5.835 1.00 98.88 371 LEU A N 1
ATOM 2529 C CA . LEU A 1 371 ? -10.256 -4.150 5.104 1.00 98.88 371 LEU A CA 1
ATOM 2530 C C . LEU A 1 371 ? -9.825 -4.020 3.640 1.00 98.88 371 LEU A C 1
ATOM 2532 O O . LEU A 1 371 ? -10.135 -3.030 2.976 1.00 98.88 371 LEU A O 1
ATOM 2536 N N . ILE A 1 372 ? -9.132 -5.038 3.140 1.00 98.88 372 ILE A N 1
ATOM 2537 C CA . ILE A 1 372 ? -8.824 -5.207 1.723 1.00 98.88 372 ILE A CA 1
ATOM 2538 C C . ILE A 1 372 ? -9.870 -6.138 1.120 1.00 98.88 372 ILE A C 1
ATOM 2540 O O . ILE A 1 372 ? -10.051 -7.260 1.602 1.00 98.88 372 ILE A O 1
ATOM 2544 N N . VAL A 1 373 ? -10.517 -5.687 0.047 1.00 98.75 373 VAL A N 1
ATOM 2545 C CA . VAL A 1 373 ? -11.545 -6.434 -0.684 1.00 98.75 373 VAL A CA 1
ATOM 2546 C C . VAL A 1 373 ? -11.164 -6.649 -2.146 1.00 98.75 373 VAL A C 1
ATOM 2548 O O . VAL A 1 373 ? -10.298 -5.955 -2.679 1.00 98.75 373 VAL A O 1
ATOM 2551 N N . THR A 1 374 ? -11.813 -7.591 -2.823 1.00 97.69 374 THR A N 1
ATOM 2552 C CA . THR A 1 374 ? -11.724 -7.728 -4.283 1.00 97.69 374 THR A CA 1
ATOM 2553 C C . THR A 1 374 ? -12.395 -6.543 -4.985 1.00 97.69 374 THR A C 1
ATOM 2555 O O . THR A 1 374 ? -13.395 -6.008 -4.511 1.00 97.69 374 THR A O 1
ATOM 2558 N N . GLN A 1 375 ? -11.857 -6.108 -6.128 1.00 95.38 375 GLN A N 1
ATOM 2559 C CA . GLN A 1 375 ? -12.429 -4.961 -6.855 1.00 95.38 375 GLN A CA 1
ATOM 2560 C C . GLN A 1 375 ? -13.755 -5.262 -7.562 1.00 95.38 375 GLN A C 1
ATOM 2562 O O . GLN A 1 375 ? -14.515 -4.340 -7.829 1.00 95.38 375 GLN A O 1
ATOM 2567 N N . ASP A 1 376 ? -14.011 -6.516 -7.925 1.00 94.69 376 ASP A N 1
ATOM 2568 C CA . ASP A 1 376 ? -15.157 -6.946 -8.734 1.00 94.69 376 ASP A CA 1
ATOM 2569 C C . ASP A 1 376 ? -16.402 -7.270 -7.904 1.00 94.69 376 ASP A C 1
ATOM 2571 O O . ASP A 1 376 ? -17.519 -7.074 -8.378 1.00 94.69 376 ASP A O 1
ATOM 2575 N N . THR A 1 377 ? -16.208 -7.766 -6.684 1.00 96.62 377 THR A N 1
ATOM 2576 C CA . THR A 1 377 ? -17.287 -8.293 -5.836 1.00 96.62 377 THR A CA 1
ATOM 2577 C C . THR A 1 377 ? -17.289 -7.744 -4.412 1.00 96.62 377 THR A C 1
ATOM 2579 O O . THR A 1 377 ? -18.190 -8.086 -3.650 1.00 96.62 377 THR A O 1
ATOM 2582 N N . ALA A 1 378 ? -16.311 -6.908 -4.044 1.00 98.00 378 ALA A N 1
ATOM 2583 C CA . ALA A 1 378 ? -16.112 -6.417 -2.681 1.00 98.00 378 ALA A CA 1
ATOM 2584 C C . ALA A 1 378 ? -16.003 -7.552 -1.641 1.00 98.00 378 ALA A C 1
ATOM 2586 O O . ALA A 1 378 ? -16.367 -7.380 -0.476 1.00 98.00 378 ALA A O 1
ATOM 2587 N N . ASP A 1 379 ? -15.473 -8.714 -2.044 1.00 98.56 379 ASP A N 1
ATOM 2588 C CA . ASP A 1 379 ? -15.229 -9.836 -1.139 1.00 98.56 379 ASP A CA 1
ATOM 2589 C C . ASP A 1 379 ? -14.047 -9.526 -0.212 1.00 98.56 379 ASP A C 1
ATOM 2591 O O . ASP A 1 379 ? -12.975 -9.188 -0.718 1.00 98.56 379 ASP A O 1
ATOM 2595 N N . PRO A 1 380 ? -14.175 -9.689 1.117 1.00 98.81 380 PRO A N 1
ATOM 2596 C CA . PRO A 1 380 ? -13.053 -9.600 2.052 1.00 98.81 380 PRO A CA 1
ATOM 2597 C C . PRO A 1 380 ? -11.894 -10.540 1.678 1.00 98.81 380 PRO A C 1
ATOM 2599 O O . PRO A 1 380 ? -12.113 -11.733 1.481 1.00 98.81 380 PRO A O 1
ATOM 2602 N N . VAL A 1 381 ? -10.656 -10.031 1.623 1.00 98.69 381 VAL A N 1
ATOM 2603 C CA . VAL A 1 381 ? -9.450 -10.816 1.264 1.00 98.69 381 VAL A CA 1
ATOM 2604 C C . VAL A 1 381 ? -8.354 -10.729 2.322 1.00 98.69 381 VAL A C 1
ATOM 2606 O O . VAL A 1 381 ? -7.763 -11.744 2.695 1.00 98.69 381 VAL A O 1
ATOM 2609 N N . GLY A 1 382 ? -8.071 -9.524 2.823 1.00 98.69 382 GLY A N 1
ATOM 2610 C CA . GLY A 1 382 ? -7.009 -9.312 3.806 1.00 98.69 382 GLY A CA 1
ATOM 2611 C C . GLY A 1 382 ? -7.298 -8.179 4.786 1.00 98.69 382 GLY A C 1
ATOM 2612 O O . GLY A 1 382 ? -8.065 -7.269 4.485 1.00 98.69 382 GLY A O 1
ATOM 2613 N N . LEU A 1 383 ? -6.661 -8.223 5.953 1.00 98.88 383 LEU A N 1
ATOM 2614 C CA . LEU A 1 383 ? -6.619 -7.124 6.914 1.00 98.88 383 LEU A CA 1
ATOM 2615 C C . LEU A 1 383 ? -5.239 -6.467 6.848 1.00 98.88 383 LEU A C 1
ATOM 2617 O O . LEU A 1 383 ? -4.233 -7.097 7.184 1.00 98.88 383 LEU A O 1
ATOM 2621 N N . LEU A 1 384 ? -5.189 -5.221 6.380 1.00 98.56 384 LEU A N 1
ATOM 2622 C CA . LEU A 1 384 ? -3.950 -4.456 6.245 1.00 98.56 384 LEU A CA 1
ATOM 2623 C C . LEU A 1 384 ? -3.337 -4.202 7.620 1.00 98.56 384 LEU A C 1
ATOM 2625 O O . LEU A 1 384 ? -4.063 -3.775 8.514 1.00 98.56 384 LEU A O 1
ATOM 2629 N N . TYR A 1 385 ? -2.029 -4.431 7.778 1.00 97.62 385 TYR A N 1
ATOM 2630 C CA . TYR A 1 385 ? -1.348 -4.169 9.056 1.00 97.62 385 TYR A CA 1
ATOM 2631 C C . TYR A 1 385 ? 0.083 -3.621 8.958 1.00 97.62 385 TYR A C 1
ATOM 2633 O O . TYR A 1 385 ? 0.646 -3.168 9.955 1.00 97.62 385 TYR A O 1
ATOM 2641 N N . GLY A 1 386 ? 0.703 -3.654 7.779 1.00 94.44 386 GLY A N 1
ATOM 2642 C CA . GLY A 1 386 ? 2.068 -3.169 7.615 1.00 94.44 386 GLY A CA 1
ATOM 2643 C C . GLY A 1 386 ? 2.459 -2.995 6.157 1.00 94.44 386 GLY A C 1
ATOM 2644 O O . GLY A 1 386 ? 1.671 -3.246 5.249 1.00 94.44 386 GLY A O 1
ATOM 2645 N N . GLY A 1 387 ? 3.687 -2.552 5.915 1.00 93.25 387 GLY A N 1
ATOM 2646 C CA . GLY A 1 387 ? 4.187 -2.339 4.562 1.00 93.25 387 GLY A CA 1
ATOM 2647 C C . GLY A 1 387 ? 5.595 -1.758 4.515 1.00 93.25 387 GLY A C 1
ATOM 2648 O O . GLY A 1 387 ? 6.218 -1.514 5.546 1.00 93.25 387 GLY A O 1
ATOM 2649 N N . SER A 1 388 ? 6.063 -1.538 3.294 1.00 90.81 388 SER A N 1
ATOM 2650 C CA . SER A 1 388 ? 7.281 -0.828 2.901 1.00 90.81 388 SER A CA 1
ATOM 2651 C C . SER A 1 388 ? 6.926 0.265 1.880 1.00 90.81 388 SER A C 1
ATOM 2653 O O . SER A 1 388 ? 5.743 0.512 1.631 1.00 90.81 388 SER A O 1
ATOM 2655 N N . ASP A 1 389 ? 7.918 0.904 1.268 1.00 85.00 389 ASP A N 1
ATOM 2656 C CA . ASP A 1 389 ? 7.744 1.994 0.300 1.00 85.00 389 ASP A CA 1
ATOM 2657 C C . ASP A 1 389 ? 7.050 1.587 -0.994 1.00 85.00 389 ASP A C 1
ATOM 2659 O O . ASP A 1 389 ? 6.478 2.432 -1.684 1.00 85.00 389 ASP A O 1
ATOM 2663 N N . THR A 1 390 ? 7.076 0.298 -1.315 1.00 85.31 390 THR A N 1
ATOM 2664 C CA . THR A 1 390 ? 6.494 -0.248 -2.544 1.00 85.31 390 THR A CA 1
ATOM 2665 C C . THR A 1 390 ? 5.413 -1.296 -2.301 1.00 85.31 390 THR A C 1
ATOM 2667 O O . THR A 1 390 ? 4.774 -1.743 -3.261 1.00 85.31 390 THR A O 1
ATOM 2670 N N . ASP A 1 391 ? 5.214 -1.698 -1.045 1.00 92.12 391 ASP A N 1
ATOM 2671 C CA . ASP A 1 391 ? 4.443 -2.888 -0.693 1.00 92.12 391 ASP A CA 1
ATOM 2672 C C . ASP A 1 391 ? 3.604 -2.705 0.557 1.00 92.12 391 ASP A C 1
ATOM 2674 O O . ASP A 1 391 ? 4.011 -2.078 1.533 1.00 92.12 391 ASP A O 1
ATOM 2678 N N . THR A 1 392 ? 2.454 -3.352 0.546 1.00 95.38 392 THR A N 1
ATOM 2679 C CA . THR A 1 392 ? 1.528 -3.451 1.661 1.00 95.38 392 THR A CA 1
ATOM 2680 C C . THR A 1 392 ? 1.365 -4.916 2.013 1.00 95.38 392 THR A C 1
ATOM 2682 O O . THR A 1 392 ? 1.099 -5.740 1.144 1.00 95.38 392 THR A O 1
ATOM 2685 N N . VAL A 1 393 ? 1.459 -5.237 3.298 1.00 97.44 393 VAL A N 1
ATOM 2686 C CA . VAL A 1 393 ? 1.249 -6.589 3.807 1.00 97.44 393 VAL A CA 1
ATOM 2687 C C . VAL A 1 393 ? -0.068 -6.650 4.573 1.00 97.44 393 VAL A C 1
ATOM 2689 O O . VAL A 1 393 ? -0.400 -5.761 5.367 1.00 97.44 393 VAL A O 1
ATOM 2692 N N . ALA A 1 394 ? -0.816 -7.725 4.338 1.00 98.56 394 ALA A N 1
ATOM 2693 C CA . ALA A 1 394 ? -2.079 -8.007 4.997 1.00 98.56 394 ALA A CA 1
ATOM 2694 C C . ALA A 1 394 ? -2.143 -9.439 5.543 1.00 98.56 394 ALA A C 1
ATOM 2696 O O . ALA A 1 394 ? -1.625 -10.378 4.930 1.00 98.56 394 ALA A O 1
ATOM 2697 N N . ASN A 1 395 ? -2.836 -9.610 6.672 1.00 98.62 395 ASN A N 1
ATOM 2698 C CA . ASN A 1 395 ? -3.224 -10.931 7.158 1.00 98.62 395 ASN A CA 1
ATOM 2699 C C . ASN A 1 395 ? -4.373 -11.461 6.282 1.00 98.62 395 ASN A C 1
ATOM 2701 O O . ASN A 1 395 ? -5.333 -10.712 6.087 1.00 98.62 395 ASN A O 1
ATOM 2705 N N . PRO A 1 396 ? -4.352 -12.713 5.783 1.00 98.56 396 PRO A N 1
ATOM 2706 C CA . PRO A 1 396 ? -5.528 -13.295 5.143 1.00 98.56 396 PRO A CA 1
ATOM 2707 C C . PRO A 1 396 ? -6.715 -13.273 6.100 1.00 98.56 396 PRO A C 1
ATOM 2709 O O . PRO A 1 396 ? -6.579 -13.621 7.277 1.00 98.56 396 PRO A O 1
ATOM 2712 N N . VAL A 1 397 ? -7.895 -12.902 5.605 1.00 98.62 397 VAL A N 1
ATOM 2713 C CA . VAL A 1 397 ? -9.070 -12.796 6.481 1.00 98.62 397 VAL A CA 1
ATOM 2714 C C . VAL A 1 397 ? -9.464 -14.131 7.112 1.00 98.62 397 VAL A C 1
ATOM 2716 O O . VAL A 1 397 ? -9.929 -14.138 8.245 1.00 98.62 397 VAL A O 1
ATOM 2719 N N . SER A 1 398 ? -9.198 -15.262 6.453 1.00 97.69 398 SER A N 1
ATOM 2720 C CA . SER A 1 398 ? -9.421 -16.592 7.033 1.00 97.69 398 SER A CA 1
ATOM 2721 C C . SER A 1 398 ? -8.671 -16.786 8.353 1.00 97.69 398 SER A C 1
ATOM 2723 O O . SER A 1 398 ? -9.248 -17.262 9.330 1.00 97.69 398 SER A O 1
ATOM 2725 N N . ASP A 1 399 ? -7.405 -16.368 8.403 1.00 98.19 399 ASP A N 1
ATOM 2726 C CA . ASP A 1 399 ? -6.558 -16.501 9.588 1.00 98.19 399 ASP A CA 1
ATOM 2727 C C . ASP A 1 399 ? -7.013 -15.518 10.669 1.00 98.19 399 ASP A C 1
ATOM 2729 O O . ASP A 1 399 ? -7.061 -15.865 11.846 1.00 98.19 399 ASP A O 1
ATOM 2733 N N . VAL A 1 400 ? -7.426 -14.311 10.269 1.00 98.62 400 VAL A N 1
ATOM 2734 C CA . VAL A 1 400 ? -7.985 -13.300 11.178 1.00 98.62 400 VAL A CA 1
ATOM 2735 C C . VAL A 1 400 ? -9.245 -13.819 11.870 1.00 98.62 400 VAL A C 1
ATOM 2737 O O . VAL A 1 400 ? -9.329 -13.781 13.098 1.00 98.62 400 VAL A O 1
ATOM 2740 N N . LEU A 1 401 ? -10.216 -14.337 11.112 1.00 98.56 401 LEU A N 1
ATOM 2741 C CA . LEU A 1 401 ? -11.470 -14.851 11.669 1.00 98.56 401 LEU A CA 1
ATOM 2742 C C . LEU A 1 401 ? -11.240 -16.106 12.526 1.00 98.56 401 LEU A C 1
ATOM 2744 O O . LEU A 1 401 ? -11.889 -16.278 13.558 1.00 98.56 401 LEU A O 1
ATOM 2748 N N . LEU A 1 402 ? -10.297 -16.972 12.146 1.00 97.44 402 LEU A N 1
ATOM 2749 C CA . LEU A 1 402 ? -9.940 -18.142 12.949 1.00 97.44 402 LEU A CA 1
ATOM 2750 C C . LEU A 1 402 ? -9.318 -17.732 14.289 1.00 97.44 402 LEU A C 1
ATOM 2752 O O . LEU A 1 402 ? -9.748 -18.194 15.343 1.00 97.44 402 LEU A O 1
ATOM 2756 N N . GLN A 1 403 ? -8.336 -16.831 14.261 1.00 97.50 403 GLN A N 1
ATOM 2757 C CA . GLN A 1 403 ? -7.656 -16.371 15.470 1.00 97.50 403 GLN A CA 1
ATOM 2758 C C . GLN A 1 403 ? -8.575 -15.537 16.373 1.00 97.50 403 GLN A C 1
ATOM 2760 O O . GLN A 1 403 ? -8.379 -15.472 17.583 1.00 97.50 403 GLN A O 1
ATOM 2765 N N . LEU A 1 404 ? -9.609 -14.906 15.823 1.00 98.00 404 LEU A N 1
ATOM 2766 C CA . LEU A 1 404 ? -10.608 -14.161 16.590 1.00 98.00 404 LEU A CA 1
ATOM 2767 C C . LEU A 1 404 ? -11.851 -14.990 16.933 1.00 98.00 404 LEU A C 1
ATOM 2769 O O . LEU A 1 404 ? -12.876 -14.422 17.320 1.00 98.00 404 LEU A O 1
ATOM 2773 N N . ALA A 1 405 ? -11.778 -16.319 16.832 1.00 98.00 405 ALA A N 1
ATOM 2774 C CA . ALA A 1 405 ? -12.806 -17.184 17.387 1.00 98.00 405 ALA A CA 1
ATOM 2775 C C . ALA A 1 405 ? -13.009 -16.899 18.879 1.00 98.00 405 ALA A C 1
ATOM 2777 O O . ALA A 1 405 ? -12.076 -16.555 19.614 1.00 98.00 405 ALA A O 1
ATOM 2778 N N . ASP A 1 406 ? -14.260 -17.002 19.315 1.00 97.56 406 ASP A N 1
ATOM 2779 C CA . ASP A 1 406 ? -14.594 -16.891 20.726 1.00 97.56 406 ASP A CA 1
ATOM 2780 C C . ASP A 1 406 ? -13.883 -18.013 21.508 1.00 97.56 406 ASP A C 1
ATOM 2782 O O . ASP A 1 406 ? -14.031 -19.186 21.156 1.00 97.56 406 ASP A O 1
ATOM 2786 N N . PRO A 1 407 ? -13.107 -17.697 22.559 1.00 94.44 407 PRO A N 1
ATOM 2787 C CA . PRO A 1 407 ? -12.267 -18.686 23.233 1.00 94.44 407 PRO A CA 1
ATOM 2788 C C . PRO A 1 407 ? -13.066 -19.741 24.013 1.00 94.44 407 PRO A C 1
ATOM 2790 O O . PRO A 1 407 ? -12.493 -20.745 24.429 1.00 94.44 407 PRO A O 1
ATOM 2793 N N . VAL A 1 408 ? -14.368 -19.524 24.233 1.00 95.75 408 VAL A N 1
ATOM 2794 C CA . VAL A 1 408 ? -15.248 -20.445 24.965 1.00 95.75 408 VAL A CA 1
ATOM 2795 C C . VAL A 1 408 ? -16.085 -21.281 24.001 1.00 95.75 408 VAL A C 1
ATOM 2797 O O . VAL A 1 408 ? -16.201 -22.491 24.169 1.00 95.75 408 VAL A O 1
ATOM 2800 N N . THR A 1 409 ? -16.679 -20.645 22.993 1.00 96.75 409 THR A N 1
ATOM 2801 C CA . THR A 1 409 ? -17.625 -21.292 22.067 1.00 96.75 409 THR A CA 1
ATOM 2802 C C . THR A 1 409 ? -16.992 -21.737 20.750 1.00 96.75 409 THR A C 1
ATOM 2804 O O . THR A 1 409 ? -17.637 -22.454 19.989 1.00 96.75 409 THR A O 1
ATOM 2807 N N . ALA A 1 410 ? -15.754 -21.316 20.472 1.00 96.62 410 ALA A N 1
ATOM 2808 C CA . ALA A 1 410 ? -15.033 -21.522 19.214 1.00 96.62 410 ALA A CA 1
ATOM 2809 C C . ALA A 1 410 ? -15.739 -20.954 17.965 1.00 96.62 410 ALA A C 1
ATOM 2811 O O . ALA A 1 410 ? -15.363 -21.270 16.838 1.00 96.62 410 ALA A O 1
ATOM 2812 N N . VAL A 1 411 ? -16.749 -20.094 18.139 1.00 97.81 411 VAL A N 1
ATOM 2813 C CA . VAL A 1 411 ? -17.439 -19.434 17.025 1.00 97.81 411 VAL A CA 1
ATOM 2814 C C . VAL A 1 411 ? -16.541 -18.336 16.462 1.00 97.81 411 VAL A C 1
ATOM 2816 O O . VAL A 1 411 ? -16.240 -17.360 17.154 1.00 97.81 411 VAL A O 1
ATOM 2819 N N . SER A 1 412 ? -16.136 -18.472 15.200 1.00 98.06 412 SER A N 1
ATOM 2820 C CA . SER A 1 412 ? -15.447 -17.412 14.460 1.00 98.06 412 SER A CA 1
ATOM 2821 C C . SER A 1 412 ? -16.399 -16.278 14.070 1.00 98.06 412 SER A C 1
ATOM 2823 O O . SER A 1 412 ? -17.568 -16.534 13.767 1.00 98.06 412 SER A O 1
ATOM 2825 N N . PRO A 1 413 ? -15.923 -15.020 14.060 1.00 98.50 413 PRO A N 1
ATOM 2826 C CA . PRO A 1 413 ? -16.645 -13.930 13.432 1.00 98.50 413 PRO A CA 1
ATOM 2827 C C . PRO A 1 413 ? -16.824 -14.159 11.924 1.00 98.50 413 PRO A C 1
ATOM 2829 O O . PRO A 1 413 ? -16.057 -14.892 11.302 1.00 98.50 413 PRO A O 1
ATOM 2832 N N . VAL A 1 414 ? -17.806 -13.480 11.335 1.00 98.38 414 VAL A N 1
ATOM 2833 C CA . VAL A 1 414 ? -17.996 -13.346 9.879 1.00 98.38 414 VAL A CA 1
ATOM 2834 C C . VAL A 1 414 ? -18.224 -11.882 9.525 1.00 98.38 414 VAL A C 1
ATOM 2836 O O . VAL A 1 414 ? -18.774 -11.135 10.336 1.00 98.38 414 VAL A O 1
ATOM 2839 N N . PHE A 1 415 ? -17.811 -11.462 8.331 1.00 98.62 415 PHE A N 1
ATOM 2840 C CA . PHE A 1 415 ? -18.030 -10.096 7.862 1.00 98.62 415 PHE A CA 1
ATOM 2841 C C . PHE A 1 415 ? -19.516 -9.808 7.697 1.00 98.62 415 PHE A C 1
ATOM 2843 O O . PHE A 1 415 ? -20.270 -10.623 7.156 1.00 98.62 415 PHE A O 1
ATOM 2850 N N . VAL A 1 416 ? -19.914 -8.637 8.181 1.00 98.31 416 VAL A N 1
ATOM 2851 C CA . VAL A 1 416 ? -21.247 -8.074 7.982 1.00 98.31 416 VAL A CA 1
ATOM 2852 C C . VAL A 1 416 ? -21.242 -7.266 6.691 1.00 98.31 416 VAL A C 1
ATOM 2854 O O . VAL A 1 416 ? -20.266 -6.582 6.392 1.00 98.31 416 VAL A O 1
ATOM 2857 N N . GLY A 1 417 ? -22.342 -7.352 5.952 1.00 96.25 417 GLY A N 1
ATOM 2858 C CA . GLY A 1 417 ? -22.557 -6.635 4.707 1.00 96.25 417 GLY A CA 1
ATOM 2859 C C . GLY A 1 417 ? -24.043 -6.457 4.419 1.00 96.25 417 GLY A C 1
ATOM 2860 O O . GLY A 1 417 ? -24.888 -7.074 5.078 1.00 96.25 417 GLY A O 1
ATOM 2861 N N . ASP A 1 418 ? -24.371 -5.637 3.423 1.00 93.75 418 ASP A N 1
ATOM 2862 C CA . ASP A 1 418 ? -25.752 -5.411 3.006 1.00 93.75 418 ASP A CA 1
ATOM 2863 C C . ASP A 1 418 ? -26.231 -6.549 2.094 1.00 93.75 418 ASP A C 1
ATOM 2865 O O . ASP A 1 418 ? -25.907 -6.610 0.908 1.00 93.75 418 ASP A O 1
ATOM 2869 N N . ALA A 1 419 ? -27.036 -7.457 2.648 1.00 88.56 419 ALA A N 1
ATOM 2870 C CA . ALA A 1 419 ? -27.588 -8.592 1.913 1.00 88.56 419 ALA A CA 1
ATOM 2871 C C . ALA A 1 419 ? -28.551 -8.193 0.776 1.00 88.56 419 ALA A C 1
ATOM 2873 O O . ALA A 1 419 ? -28.804 -9.015 -0.104 1.00 88.56 419 ALA A O 1
ATOM 2874 N N . ALA A 1 420 ? -29.107 -6.975 0.788 1.00 91.50 420 ALA A N 1
ATOM 2875 C CA . ALA A 1 420 ? -29.962 -6.488 -0.292 1.00 91.50 420 ALA A CA 1
ATOM 2876 C C . ALA A 1 420 ? -29.148 -6.063 -1.524 1.00 91.50 420 ALA A C 1
ATOM 2878 O O . ALA A 1 420 ? -29.643 -6.178 -2.645 1.00 91.50 420 ALA A O 1
ATOM 2879 N N . VAL A 1 421 ? -27.911 -5.600 -1.314 1.00 91.06 421 VAL A N 1
ATOM 2880 C CA . VAL A 1 421 ? -26.967 -5.247 -2.384 1.00 91.06 421 VAL A CA 1
ATOM 2881 C C . VAL A 1 421 ? -26.157 -6.474 -2.810 1.00 91.06 421 VAL A C 1
ATOM 2883 O O . VAL A 1 421 ? -26.064 -6.767 -4.000 1.00 91.06 421 VAL A O 1
ATOM 2886 N N . GLY A 1 422 ? -25.623 -7.229 -1.845 1.00 91.19 422 GLY A N 1
ATOM 2887 C CA . GLY A 1 422 ? -24.744 -8.370 -2.089 1.00 91.19 422 GLY A CA 1
ATOM 2888 C C . GLY A 1 422 ? -23.394 -7.960 -2.686 1.00 91.19 422 GLY A C 1
ATOM 2889 O O . GLY A 1 422 ? -22.886 -6.873 -2.419 1.00 91.19 422 GLY A O 1
ATOM 2890 N N . ALA A 1 423 ? -22.806 -8.845 -3.493 1.00 95.69 423 ALA A N 1
ATOM 2891 C CA . ALA A 1 423 ? -21.549 -8.580 -4.185 1.00 95.69 423 ALA A CA 1
ATOM 2892 C C . ALA A 1 423 ? -21.692 -7.423 -5.186 1.00 95.69 423 ALA A C 1
ATOM 2894 O O . ALA A 1 423 ? -22.594 -7.426 -6.027 1.00 95.69 423 ALA A O 1
ATOM 2895 N N . HIS A 1 424 ? -20.762 -6.472 -5.141 1.00 96.19 424 HIS A N 1
ATOM 2896 C CA . HIS A 1 424 ? -20.729 -5.333 -6.055 1.00 96.19 424 HIS A CA 1
ATOM 2897 C C . HIS A 1 424 ? -19.283 -4.965 -6.421 1.00 96.19 424 HIS A C 1
ATOM 2899 O O . HIS A 1 424 ? -18.367 -5.212 -5.633 1.00 96.19 424 HIS A O 1
ATOM 2905 N N . PRO A 1 425 ? -19.045 -4.343 -7.589 1.00 95.12 425 PRO A N 1
ATOM 2906 C CA . PRO A 1 425 ? -17.728 -3.803 -7.897 1.00 95.12 425 PRO A CA 1
ATOM 2907 C C . PRO A 1 425 ? -17.405 -2.618 -6.983 1.00 95.12 425 PRO A C 1
ATOM 2909 O O . PRO A 1 425 ? -18.301 -1.974 -6.448 1.00 95.12 425 PRO A O 1
ATOM 2912 N N . VAL A 1 426 ? -16.130 -2.277 -6.835 1.00 94.62 426 VAL A N 1
ATOM 2913 C CA . VAL A 1 426 ? -15.694 -1.039 -6.178 1.00 94.62 426 VAL A CA 1
ATOM 2914 C C . VAL A 1 426 ? -15.592 0.044 -7.251 1.00 94.62 426 VAL A C 1
ATOM 2916 O O . VAL A 1 426 ? -14.601 0.110 -7.987 1.00 94.62 426 VAL A O 1
ATOM 2919 N N . ALA A 1 427 ? -16.614 0.901 -7.362 1.00 92.19 427 ALA A N 1
ATOM 2920 C CA . ALA A 1 427 ? -16.718 1.891 -8.441 1.00 92.19 427 ALA A CA 1
ATOM 2921 C C . ALA A 1 427 ? -15.510 2.821 -8.497 1.00 92.19 427 ALA A C 1
ATOM 2923 O O . ALA A 1 427 ? -15.044 3.162 -9.588 1.00 92.19 427 ALA A O 1
ATOM 2924 N N . ALA A 1 428 ? -14.954 3.158 -7.329 1.00 89.75 428 ALA A N 1
ATOM 2925 C CA . ALA A 1 428 ? -13.746 3.955 -7.224 1.00 89.75 428 ALA A CA 1
ATOM 2926 C C . ALA A 1 428 ? -12.625 3.413 -8.112 1.00 89.75 428 ALA A C 1
ATOM 2928 O O . ALA A 1 428 ? -12.021 4.210 -8.801 1.00 89.75 428 ALA A O 1
ATOM 2929 N N . CYS A 1 429 ? -12.399 2.096 -8.190 1.00 87.31 429 CYS A N 1
ATOM 2930 C CA . CYS A 1 429 ? -11.331 1.526 -9.019 1.00 87.31 429 CYS A CA 1
ATOM 2931 C C . CYS A 1 429 ? -11.626 1.583 -10.524 1.00 87.31 429 CYS A C 1
ATOM 2933 O O . CYS A 1 429 ? -10.703 1.649 -11.333 1.00 87.31 429 CYS A O 1
ATOM 2935 N N . THR A 1 430 ? -12.903 1.612 -10.914 1.00 77.44 430 THR A N 1
ATOM 2936 C CA . THR A 1 430 ? -13.301 1.728 -12.326 1.00 77.44 430 THR A CA 1
ATOM 2937 C C . THR A 1 430 ? -13.190 3.154 -12.864 1.00 77.44 430 THR A C 1
ATOM 2939 O O . THR A 1 430 ? -12.812 3.348 -14.019 1.00 77.44 430 THR A O 1
ATOM 2942 N N . LEU A 1 431 ? -13.410 4.165 -12.014 1.00 74.12 431 LEU A N 1
ATOM 2943 C CA . LEU A 1 431 ? -13.127 5.568 -12.349 1.00 74.12 431 LEU A CA 1
ATOM 2944 C C . LEU A 1 431 ? -11.637 5.799 -12.666 1.00 74.12 431 LEU A C 1
ATOM 2946 O O . LEU A 1 431 ? -11.294 6.790 -13.304 1.00 74.12 431 LEU A O 1
ATOM 2950 N N . LEU A 1 432 ? -10.766 4.871 -12.250 1.00 65.50 432 LEU A N 1
ATOM 2951 C CA . LEU A 1 432 ? -9.308 4.924 -12.388 1.00 65.50 432 LEU A CA 1
ATOM 2952 C C . LEU A 1 432 ? -8.776 4.134 -13.584 1.00 65.50 432 LEU A C 1
ATOM 2954 O O . LEU A 1 432 ? -7.562 3.986 -13.702 1.00 65.50 432 LEU A O 1
ATOM 2958 N N . LEU A 1 433 ? -9.622 3.600 -14.474 1.00 52.53 433 LEU A N 1
ATOM 2959 C CA . LEU A 1 433 ? -9.178 2.691 -15.547 1.00 52.53 433 LEU A CA 1
ATOM 2960 C C . LEU A 1 433 ? -8.174 3.309 -16.546 1.00 52.53 433 LEU A C 1
ATOM 2962 O O . LEU A 1 433 ? -7.594 2.579 -17.346 1.00 52.53 433 LEU A O 1
ATOM 2966 N N . GLN A 1 434 ? -7.905 4.618 -16.482 1.00 49.34 434 GLN A N 1
ATOM 2967 C CA . GLN A 1 434 ? -6.802 5.256 -17.216 1.00 49.34 434 GLN A CA 1
ATOM 2968 C C . GLN A 1 434 ? -5.463 5.262 -16.442 1.00 49.34 434 GLN A C 1
ATOM 2970 O O . GLN A 1 434 ? -4.407 5.250 -17.072 1.00 49.34 434 GLN A O 1
ATOM 2975 N N . ASP A 1 435 ? -5.491 5.182 -15.107 1.00 48.62 435 ASP A N 1
ATOM 2976 C CA . ASP A 1 435 ? -4.327 5.246 -14.205 1.00 48.62 435 ASP A CA 1
ATOM 2977 C C . ASP A 1 435 ? -3.916 3.883 -13.613 1.00 48.62 435 ASP A C 1
ATOM 2979 O O . ASP A 1 435 ? -2.762 3.695 -13.218 1.00 48.62 435 ASP A O 1
ATOM 2983 N N . PHE A 1 436 ? -4.824 2.899 -13.586 1.00 49.78 436 PHE A N 1
ATOM 2984 C CA . PHE A 1 436 ? -4.579 1.592 -12.961 1.00 49.78 436 PHE A CA 1
ATOM 2985 C C . PHE A 1 436 ? -3.790 0.610 -13.847 1.00 49.78 436 PHE A C 1
ATOM 2987 O O . PHE A 1 436 ? -2.899 -0.091 -13.369 1.00 49.78 436 PHE A O 1
ATOM 2994 N N . GLU A 1 437 ? -4.052 0.593 -15.156 1.00 57.06 437 GLU A N 1
ATOM 2995 C CA . GLU A 1 437 ? -3.304 -0.225 -16.126 1.00 57.06 437 GLU A CA 1
ATOM 2996 C C . GLU A 1 437 ? -1.783 0.050 -16.112 1.00 57.06 437 GLU A C 1
ATOM 2998 O O . GLU A 1 437 ? -0.997 -0.900 -16.129 1.00 57.06 437 GLU A O 1
ATOM 3003 N N . PRO A 1 438 ? -1.316 1.315 -16.048 1.00 51.81 438 PRO A N 1
ATOM 3004 C CA . PRO A 1 438 ? 0.092 1.634 -15.816 1.00 51.81 438 PRO A CA 1
ATOM 3005 C C . PRO A 1 438 ? 0.648 1.097 -14.492 1.00 51.81 438 PRO A C 1
ATOM 3007 O O . PRO A 1 438 ? 1.792 0.651 -14.464 1.00 51.81 438 PRO A O 1
ATOM 3010 N N . ALA A 1 439 ?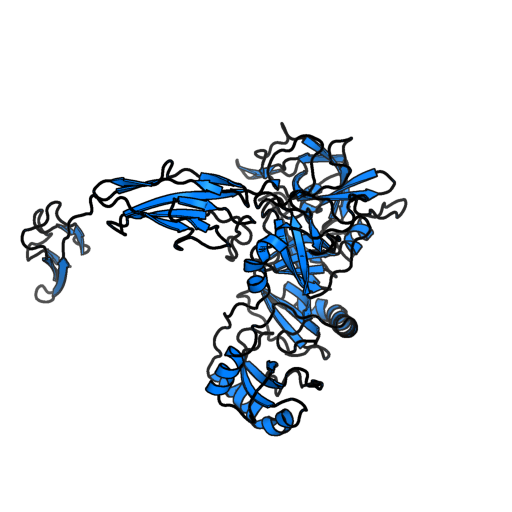 -0.140 1.115 -13.411 1.00 53.66 439 ALA A N 1
ATOM 3011 C CA . ALA A 1 439 ? 0.293 0.673 -12.083 1.00 53.66 439 ALA A CA 1
ATOM 3012 C C . ALA A 1 439 ? 0.473 -0.850 -11.980 1.00 53.66 439 ALA A C 1
ATOM 3014 O O . ALA A 1 439 ? 1.202 -1.313 -11.109 1.00 53.66 439 ALA A O 1
ATOM 3015 N N . LEU A 1 440 ? -0.144 -1.628 -12.876 1.00 60.28 440 LEU A N 1
ATOM 3016 C CA . LEU A 1 440 ? 0.072 -3.075 -12.996 1.00 60.28 440 LEU A CA 1
ATOM 3017 C C . LEU A 1 440 ? 1.261 -3.443 -13.885 1.00 60.28 440 LEU A C 1
ATOM 3019 O O . LEU A 1 440 ? 1.642 -4.617 -13.937 1.00 60.28 440 LEU A O 1
ATOM 3023 N N . LYS A 1 441 ? 1.844 -2.473 -14.593 1.00 69.12 441 LYS A N 1
ATOM 3024 C CA . LYS A 1 441 ? 3.006 -2.681 -15.458 1.00 69.12 441 LYS A CA 1
ATOM 3025 C C . LYS A 1 441 ? 4.284 -2.465 -14.662 1.00 69.12 441 LYS A C 1
ATOM 3027 O O . LYS A 1 441 ? 4.395 -1.547 -13.851 1.00 69.12 441 LYS A O 1
ATOM 3032 N N . LEU A 1 442 ? 5.277 -3.305 -14.923 1.00 68.62 442 LEU A N 1
ATOM 3033 C CA . LEU A 1 442 ? 6.623 -3.085 -14.426 1.00 68.62 442 LEU A CA 1
ATOM 3034 C C . LEU A 1 442 ? 7.159 -1.798 -15.068 1.00 68.62 442 LEU A C 1
ATOM 3036 O O . LEU A 1 442 ? 7.288 -1.714 -16.291 1.00 68.62 442 LEU A O 1
ATOM 3040 N N . GLN A 1 443 ? 7.429 -0.776 -14.252 1.00 63.06 443 GLN A N 1
ATOM 3041 C CA . GLN A 1 443 ? 7.959 0.493 -14.749 1.00 63.06 443 GLN A CA 1
ATOM 3042 C C . GLN A 1 443 ? 9.325 0.266 -15.411 1.00 63.06 443 GLN A C 1
ATOM 3044 O O . GLN A 1 443 ? 10.186 -0.433 -14.874 1.00 63.06 443 GLN A O 1
ATOM 3049 N N . ALA A 1 444 ? 9.521 0.862 -16.589 1.00 50.22 444 ALA A N 1
ATOM 3050 C CA . ALA A 1 444 ? 10.749 0.756 -17.369 1.00 50.22 444 ALA A CA 1
ATOM 3051 C C . ALA A 1 444 ? 11.887 1.539 -16.684 1.00 50.22 444 ALA A C 1
ATOM 3053 O O . ALA A 1 444 ? 12.171 2.682 -17.022 1.00 50.22 444 ALA A O 1
ATOM 3054 N N . GLY A 1 445 ? 12.505 0.925 -15.679 1.00 47.00 445 GLY A N 1
ATOM 3055 C CA . GLY A 1 445 ? 13.593 1.497 -14.886 1.00 47.00 445 GLY A CA 1
ATOM 3056 C C . GLY A 1 445 ? 14.658 0.466 -14.531 1.00 47.00 445 GLY A C 1
ATOM 3057 O O . GLY A 1 445 ? 15.290 0.576 -13.485 1.00 47.00 445 GLY A O 1
ATOM 3058 N N . ILE A 1 446 ? 14.843 -0.569 -15.358 1.00 53.38 446 ILE A N 1
ATOM 3059 C CA . ILE A 1 446 ? 15.912 -1.537 -15.113 1.00 53.38 446 ILE A CA 1
ATOM 3060 C C . ILE A 1 446 ? 17.247 -0.826 -15.331 1.00 53.38 446 ILE A C 1
ATOM 3062 O O . ILE A 1 446 ? 17.487 -0.265 -16.404 1.00 53.38 446 ILE A O 1
ATOM 3066 N N . ALA A 1 447 ? 18.121 -0.863 -14.327 1.00 56.88 447 ALA A N 1
ATOM 3067 C CA . ALA A 1 447 ? 19.502 -0.446 -14.496 1.00 56.88 447 ALA A CA 1
ATOM 3068 C C . ALA A 1 447 ? 20.108 -1.183 -15.703 1.00 56.88 447 ALA A C 1
ATOM 3070 O O . ALA A 1 447 ? 19.947 -2.398 -15.855 1.00 56.88 447 ALA A O 1
ATOM 3071 N N . GLY A 1 448 ? 20.777 -0.442 -16.588 1.00 67.31 448 GLY A N 1
ATOM 3072 C CA . GLY A 1 448 ? 21.441 -1.039 -17.740 1.00 67.31 448 GLY A CA 1
ATOM 3073 C C . GLY A 1 448 ? 22.506 -2.037 -17.285 1.00 67.31 448 GLY A C 1
ATOM 3074 O O . GLY A 1 448 ? 23.265 -1.764 -16.357 1.00 67.31 448 GLY A O 1
ATOM 3075 N N . LEU A 1 449 ? 22.583 -3.188 -17.954 1.00 82.62 449 LEU A N 1
ATOM 3076 C CA . LEU A 1 449 ? 23.583 -4.203 -17.633 1.00 82.62 449 LEU A CA 1
ATOM 3077 C C . LEU A 1 449 ? 25.003 -3.669 -17.809 1.00 82.62 449 LEU A C 1
ATOM 3079 O O . LEU A 1 449 ? 25.324 -3.041 -18.830 1.00 82.62 449 LEU A O 1
ATOM 3083 N N . SER A 1 450 ? 25.881 -4.015 -16.867 1.00 88.12 450 SER A N 1
ATOM 3084 C CA . SER A 1 450 ? 27.318 -3.795 -17.029 1.00 88.12 450 SER A CA 1
ATOM 3085 C C . SER A 1 450 ? 27.849 -4.547 -18.257 1.00 88.12 450 SER A C 1
ATOM 3087 O O . SER A 1 450 ? 27.297 -5.569 -18.674 1.00 88.12 450 SER A O 1
ATOM 3089 N N . ALA A 1 451 ? 28.939 -4.050 -18.850 1.00 88.81 451 ALA A N 1
ATOM 3090 C CA . ALA A 1 451 ? 29.563 -4.705 -20.001 1.00 88.81 451 ALA A CA 1
ATOM 3091 C C . ALA A 1 451 ? 30.004 -6.144 -19.675 1.00 88.81 451 ALA A C 1
ATOM 3093 O O . ALA A 1 451 ? 29.820 -7.041 -20.492 1.00 88.81 451 ALA A O 1
ATOM 3094 N N . LEU A 1 452 ? 30.512 -6.370 -18.458 1.00 89.94 452 LEU A N 1
ATOM 3095 C CA . LEU A 1 452 ? 30.926 -7.691 -17.987 1.00 89.94 452 LEU A CA 1
ATOM 3096 C C . LEU A 1 452 ? 29.736 -8.649 -17.841 1.00 89.94 452 LEU A C 1
ATOM 3098 O O . LEU A 1 452 ? 29.814 -9.789 -18.292 1.00 89.94 452 LEU A O 1
ATOM 3102 N N . ALA A 1 453 ? 28.626 -8.186 -17.256 1.00 90.81 453 ALA A N 1
ATOM 3103 C CA . ALA A 1 453 ? 27.411 -8.989 -17.119 1.00 90.81 453 ALA A CA 1
ATOM 3104 C C . ALA A 1 453 ? 26.855 -9.398 -18.491 1.00 90.81 453 ALA A C 1
ATOM 3106 O O . ALA A 1 453 ? 26.541 -10.567 -18.712 1.00 90.81 453 ALA A O 1
ATOM 3107 N N . ARG A 1 454 ? 26.822 -8.455 -19.444 1.00 90.38 454 ARG A N 1
ATOM 3108 C CA . ARG A 1 454 ? 26.440 -8.737 -20.836 1.00 90.38 454 ARG A CA 1
ATOM 3109 C C . ARG A 1 454 ? 27.366 -9.748 -21.501 1.00 90.38 454 ARG A C 1
ATOM 3111 O O . ARG A 1 454 ? 26.880 -10.681 -22.128 1.00 90.38 454 ARG A O 1
ATOM 3118 N N . GLN A 1 455 ? 28.679 -9.591 -21.343 1.00 92.69 455 GLN A N 1
ATOM 3119 C CA . GLN A 1 455 ? 29.656 -10.508 -21.928 1.00 92.69 455 GLN A CA 1
ATOM 3120 C C . GLN A 1 455 ? 29.517 -11.929 -21.364 1.00 92.69 455 GLN A C 1
ATOM 3122 O O . GLN A 1 455 ? 29.558 -12.890 -22.128 1.00 92.69 455 GLN A O 1
ATOM 3127 N N . SER A 1 456 ? 29.316 -12.062 -20.050 1.00 92.75 456 SER A N 1
ATOM 3128 C CA . SER A 1 456 ? 29.091 -13.355 -19.393 1.00 92.75 456 SER A CA 1
ATOM 3129 C C . SER A 1 456 ? 27.844 -14.057 -19.941 1.00 92.75 456 SER A C 1
ATOM 3131 O O . SER A 1 456 ? 27.904 -15.219 -20.343 1.00 92.75 456 SER A O 1
ATOM 3133 N N . ALA A 1 457 ? 26.729 -13.329 -20.050 1.00 94.31 457 ALA A N 1
ATOM 3134 C CA . ALA A 1 457 ? 25.487 -13.870 -20.592 1.00 94.31 457 ALA A CA 1
ATOM 3135 C C . ALA A 1 457 ? 25.583 -14.216 -22.083 1.00 94.31 457 ALA A C 1
ATOM 3137 O O . ALA A 1 457 ? 25.074 -15.253 -22.497 1.00 94.31 457 ALA A O 1
ATOM 3138 N N . ALA A 1 458 ? 26.280 -13.402 -22.882 1.00 94.50 458 ALA A N 1
ATOM 3139 C CA . ALA A 1 458 ? 26.530 -13.703 -24.288 1.00 94.50 458 ALA A CA 1
ATOM 3140 C C . ALA A 1 458 ? 27.357 -14.986 -24.455 1.00 94.50 458 ALA A C 1
ATOM 3142 O O . ALA A 1 458 ? 27.004 -15.828 -25.273 1.00 94.50 458 ALA A O 1
ATOM 3143 N N . ALA A 1 459 ? 28.400 -15.178 -23.641 1.00 94.81 459 ALA A N 1
ATOM 3144 C CA . ALA A 1 459 ? 29.214 -16.391 -23.672 1.00 94.81 459 ALA A CA 1
ATOM 3145 C C . ALA A 1 459 ? 28.418 -17.641 -23.257 1.00 94.81 459 ALA A C 1
ATOM 3147 O O . ALA A 1 459 ? 28.536 -18.685 -23.898 1.00 94.81 459 ALA A O 1
ATOM 3148 N N . ALA A 1 460 ? 27.583 -17.535 -22.215 1.00 95.00 460 ALA A N 1
ATOM 3149 C CA . ALA A 1 460 ? 26.685 -18.617 -21.811 1.00 95.00 460 ALA A CA 1
ATOM 3150 C C . ALA A 1 460 ? 25.667 -18.946 -22.914 1.00 95.00 460 ALA A C 1
ATOM 3152 O O . ALA A 1 460 ? 25.440 -20.118 -23.210 1.00 95.00 460 ALA A O 1
ATOM 3153 N N . LEU A 1 461 ? 25.106 -17.922 -23.562 1.00 95.56 461 LEU A N 1
ATOM 3154 C CA . LEU A 1 461 ? 24.184 -18.094 -24.675 1.00 95.56 461 LE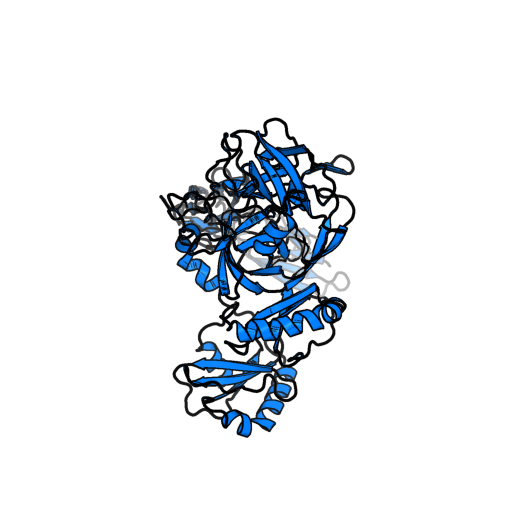U A CA 1
ATOM 3155 C C . LEU A 1 461 ? 24.846 -18.771 -25.874 1.00 95.56 461 LEU A C 1
ATOM 3157 O O . LEU A 1 461 ? 24.290 -19.720 -26.415 1.00 95.56 461 LEU A O 1
ATOM 3161 N N . ASP A 1 462 ? 26.030 -18.322 -26.281 1.00 94.62 462 ASP A N 1
ATOM 3162 C CA . ASP A 1 462 ? 26.729 -18.857 -27.453 1.00 94.62 462 ASP A CA 1
ATOM 3163 C C . ASP A 1 462 ? 27.100 -20.334 -27.275 1.00 94.62 462 ASP A C 1
ATOM 3165 O O . ASP A 1 462 ? 27.025 -21.107 -28.229 1.00 94.62 462 ASP A O 1
ATOM 3169 N N . ALA A 1 463 ? 27.430 -20.745 -26.047 1.00 95.38 463 ALA A N 1
ATOM 3170 C CA . ALA A 1 463 ? 27.729 -22.136 -25.721 1.00 95.38 463 ALA A CA 1
ATOM 3171 C C . ALA A 1 463 ? 26.513 -23.074 -25.857 1.00 95.38 463 ALA A C 1
ATOM 3173 O O . ALA A 1 463 ? 26.695 -24.259 -26.125 1.00 95.38 463 ALA A O 1
ATOM 3174 N N . HIS A 1 464 ? 25.292 -22.552 -25.698 1.00 95.56 464 HIS A N 1
ATOM 3175 C CA . HIS A 1 464 ? 24.056 -23.345 -25.600 1.00 95.56 464 HIS A CA 1
ATOM 3176 C C . HIS A 1 464 ? 22.993 -22.974 -26.647 1.00 95.56 464 HIS A C 1
ATOM 3178 O O . HIS A 1 464 ? 21.889 -23.517 -26.645 1.00 95.56 464 HIS A O 1
ATOM 3184 N N . ALA A 1 465 ? 23.304 -22.072 -27.583 1.00 94.31 465 ALA A N 1
ATOM 3185 C CA . ALA A 1 465 ? 22.334 -21.517 -28.528 1.00 94.31 465 ALA A CA 1
ATOM 3186 C C . ALA A 1 465 ? 21.651 -22.585 -29.395 1.00 94.31 465 ALA A C 1
ATOM 3188 O O . ALA A 1 465 ? 20.462 -22.470 -29.684 1.00 94.31 465 ALA A O 1
ATOM 3189 N N . GLN A 1 466 ? 22.384 -23.625 -29.807 1.00 92.88 466 GLN A N 1
ATOM 3190 C CA . GLN A 1 466 ? 21.825 -24.699 -30.631 1.00 92.88 466 GLN A CA 1
ATOM 3191 C C . GLN A 1 466 ? 20.781 -25.524 -29.868 1.00 92.88 466 GLN A C 1
ATOM 3193 O O . GLN A 1 466 ? 19.748 -25.866 -30.438 1.00 92.88 466 GLN A O 1
ATOM 3198 N N . GLU A 1 467 ? 21.038 -25.824 -28.594 1.00 92.44 467 GLU A N 1
ATOM 3199 C CA . GLU A 1 467 ? 20.093 -26.533 -27.729 1.00 92.44 467 GLU A CA 1
ATOM 3200 C C . GLU A 1 467 ? 18.858 -25.668 -27.471 1.00 92.44 467 GLU A C 1
ATOM 3202 O O . GLU A 1 467 ? 17.731 -26.110 -27.674 1.00 92.44 467 GLU A O 1
ATOM 3207 N N . LEU A 1 468 ? 19.067 -24.397 -27.121 1.00 92.38 468 LEU A N 1
ATOM 3208 C CA . LEU A 1 468 ? 17.991 -23.455 -26.825 1.00 92.38 468 LEU A CA 1
ATOM 3209 C C . LEU A 1 468 ? 17.091 -23.169 -28.044 1.00 92.38 468 LEU A C 1
ATOM 3211 O O . LEU A 1 468 ? 15.874 -23.082 -27.897 1.00 92.38 468 LEU A O 1
ATOM 3215 N N . LEU A 1 469 ? 17.652 -23.077 -29.257 1.00 91.31 469 LEU A N 1
ATOM 3216 C CA . LEU A 1 469 ? 16.875 -22.931 -30.501 1.00 91.31 469 LEU A CA 1
ATOM 3217 C C . LEU A 1 469 ? 16.125 -24.209 -30.902 1.00 91.31 469 LEU A C 1
ATOM 3219 O O . LEU A 1 469 ? 15.217 -24.139 -31.729 1.00 91.31 469 LEU A O 1
ATOM 3223 N N . ALA A 1 470 ? 16.496 -25.368 -30.353 1.00 90.81 470 ALA A N 1
ATOM 3224 C CA . ALA A 1 470 ? 15.802 -26.623 -30.626 1.00 90.81 470 ALA A CA 1
ATOM 3225 C C . ALA A 1 470 ? 14.491 -26.759 -29.832 1.00 90.81 470 ALA A C 1
ATOM 3227 O O . ALA A 1 470 ? 13.664 -27.609 -30.174 1.00 90.81 470 ALA A O 1
ATOM 3228 N N . PHE A 1 471 ? 14.272 -25.933 -28.801 1.00 88.56 471 PHE A N 1
ATOM 3229 C CA . PHE A 1 471 ? 13.018 -25.940 -28.055 1.00 88.56 471 PHE A CA 1
ATOM 3230 C C . PHE A 1 471 ? 11.853 -25.461 -28.940 1.00 88.56 471 PHE A C 1
ATOM 3232 O O . PHE A 1 471 ? 11.927 -24.381 -29.538 1.00 88.56 471 PHE A O 1
ATOM 3239 N N . PRO A 1 472 ? 10.747 -26.228 -29.013 1.00 85.00 472 PRO A N 1
ATOM 3240 C CA . PRO A 1 472 ? 9.557 -25.825 -29.750 1.00 85.00 472 PRO A CA 1
ATOM 3241 C C . PRO A 1 472 ? 9.083 -24.417 -29.380 1.00 85.00 472 PRO A C 1
ATOM 3243 O O . PRO A 1 472 ? 8.990 -24.063 -28.210 1.00 85.00 472 PRO A O 1
ATOM 3246 N N . GLY A 1 473 ? 8.769 -23.612 -30.396 1.00 84.81 473 GLY A N 1
ATOM 3247 C CA . GLY A 1 473 ? 8.253 -22.257 -30.207 1.00 84.81 473 GLY A CA 1
ATOM 3248 C C . GLY A 1 473 ? 9.317 -21.181 -29.992 1.00 84.81 473 GLY A C 1
ATOM 3249 O O . GLY A 1 473 ? 8.988 -20.011 -30.189 1.00 84.81 473 GLY A O 1
ATOM 3250 N N . VAL A 1 474 ? 10.571 -21.535 -29.679 1.00 89.94 474 VAL A N 1
ATOM 3251 C CA . VAL A 1 474 ? 11.680 -20.572 -29.617 1.00 89.94 474 VAL A CA 1
ATOM 3252 C C . VAL A 1 474 ? 12.042 -20.130 -31.033 1.00 89.94 474 VAL A C 1
ATOM 3254 O O . VAL A 1 474 ? 12.288 -20.934 -31.930 1.00 89.94 474 VAL A O 1
ATOM 3257 N N . ARG A 1 475 ? 12.027 -18.816 -31.252 1.00 90.38 475 ARG A N 1
ATOM 3258 C CA . ARG A 1 475 ? 12.199 -18.177 -32.562 1.00 90.38 475 ARG A CA 1
ATOM 3259 C C . ARG A 1 475 ? 13.360 -17.212 -32.619 1.00 90.38 475 ARG A C 1
ATOM 3261 O O . ARG A 1 475 ? 13.532 -16.613 -33.669 1.00 90.38 475 ARG A O 1
ATOM 3268 N N . GLY A 1 476 ? 14.073 -17.013 -31.518 1.00 91.81 476 GLY A N 1
ATOM 3269 C CA . GLY A 1 476 ? 15.213 -16.118 -31.428 1.00 91.81 476 GLY A CA 1
ATOM 3270 C C . GLY A 1 476 ? 15.800 -16.127 -30.027 1.00 91.81 476 GLY A C 1
ATOM 3271 O O . GLY A 1 476 ? 15.087 -16.345 -29.046 1.00 91.81 476 GLY A O 1
ATOM 3272 N N . LEU A 1 477 ? 17.102 -15.881 -29.952 1.00 95.00 477 LEU A N 1
ATOM 3273 C CA . LEU A 1 477 ? 17.861 -15.877 -28.710 1.00 95.00 477 LEU A CA 1
ATOM 3274 C C . LEU A 1 477 ? 18.672 -14.595 -28.572 1.00 95.00 477 LEU A C 1
ATOM 3276 O O . LEU A 1 477 ? 19.416 -14.245 -29.487 1.00 95.00 477 LEU A O 1
ATOM 3280 N N . GLY A 1 478 ? 18.568 -13.928 -27.428 1.00 94.38 478 GLY A N 1
ATOM 3281 C CA . GLY A 1 478 ? 19.246 -12.661 -27.162 1.00 94.38 478 GLY A CA 1
ATOM 3282 C C . GLY A 1 478 ? 19.762 -12.541 -25.734 1.00 94.38 478 GLY A C 1
ATOM 3283 O O . GLY A 1 478 ? 19.620 -13.456 -24.930 1.00 94.38 478 GLY A O 1
ATOM 3284 N N . VAL A 1 479 ? 20.337 -11.388 -25.407 1.00 93.88 479 VAL A N 1
ATOM 3285 C CA . VAL A 1 479 ? 20.748 -11.037 -24.039 1.00 93.88 479 VAL A CA 1
ATOM 3286 C C . VAL A 1 479 ? 20.030 -9.757 -23.627 1.00 93.88 479 VAL A C 1
ATOM 3288 O O . VAL A 1 479 ? 19.922 -8.817 -24.412 1.00 93.88 479 VAL A O 1
ATOM 3291 N N . GLY A 1 480 ? 19.545 -9.722 -22.392 1.00 91.75 480 GLY A N 1
ATOM 3292 C CA . GLY A 1 480 ? 18.905 -8.559 -21.782 1.00 91.75 480 GLY A CA 1
ATOM 3293 C C . GLY A 1 480 ? 18.905 -8.696 -20.270 1.00 91.75 480 GLY A C 1
ATOM 3294 O O . GLY A 1 480 ? 19.620 -9.537 -19.739 1.00 91.75 480 GLY A O 1
ATOM 3295 N N . SER A 1 481 ? 18.142 -7.870 -19.565 1.00 90.88 481 SER A N 1
ATOM 3296 C CA . SER A 1 481 ? 18.079 -7.933 -18.100 1.00 90.88 481 SER A CA 1
ATOM 3297 C C . SER A 1 481 ? 17.035 -8.939 -17.616 1.00 90.88 481 SER A C 1
ATOM 3299 O O . SER A 1 481 ? 16.022 -9.147 -18.278 1.00 90.88 481 SER A O 1
ATOM 3301 N N . SER A 1 482 ? 17.248 -9.515 -16.436 1.00 92.50 482 SER A N 1
ATOM 3302 C CA . SER A 1 482 ? 16.205 -10.239 -15.707 1.00 92.50 482 SER A CA 1
ATOM 3303 C C . SER A 1 482 ? 15.194 -9.256 -15.103 1.00 92.50 482 SER A C 1
ATOM 3305 O O . SER A 1 482 ? 15.560 -8.187 -14.606 1.00 92.50 482 SER A O 1
ATOM 3307 N N . TYR A 1 483 ? 13.912 -9.614 -15.146 1.00 91.44 483 TYR A N 1
ATOM 3308 C CA . TYR A 1 483 ? 12.856 -8.972 -14.364 1.00 91.44 483 TYR A CA 1
ATOM 3309 C C . TYR A 1 483 ? 12.686 -9.609 -12.985 1.00 91.44 483 TYR A C 1
ATOM 3311 O O . TYR A 1 483 ? 12.205 -8.942 -12.067 1.00 91.44 483 TYR A O 1
ATOM 3319 N N . ASP A 1 484 ? 13.090 -10.870 -12.825 1.00 93.38 484 ASP A N 1
ATOM 3320 C CA . ASP A 1 484 ? 13.112 -11.531 -11.524 1.00 93.38 484 ASP A CA 1
ATOM 3321 C C . ASP A 1 484 ? 14.269 -11.055 -10.640 1.00 93.38 484 ASP A C 1
ATOM 3323 O O . ASP A 1 484 ? 14.127 -11.070 -9.426 1.00 93.38 484 ASP A O 1
ATOM 3327 N N . GLU A 1 485 ? 15.386 -10.583 -11.191 1.00 91.56 485 GLU A N 1
ATOM 3328 C CA . GLU A 1 485 ? 16.465 -9.938 -10.429 1.00 91.56 485 GLU A CA 1
ATOM 3329 C C . GLU A 1 485 ? 16.959 -8.686 -11.175 1.00 91.56 485 GLU A C 1
ATOM 3331 O O . GLU A 1 485 ? 17.871 -8.763 -12.002 1.00 91.56 485 GLU A O 1
ATOM 3336 N N . PRO A 1 486 ? 16.339 -7.514 -10.929 1.00 83.62 486 PRO A N 1
ATOM 3337 C CA . PRO A 1 486 ? 16.714 -6.280 -11.608 1.00 83.62 486 PRO A CA 1
ATOM 3338 C C . PRO A 1 486 ? 18.199 -5.942 -11.419 1.00 83.62 486 PRO A C 1
ATOM 3340 O O . PRO A 1 486 ? 18.687 -5.845 -10.297 1.00 83.62 486 PRO A O 1
ATOM 3343 N N . GLY A 1 487 ? 18.902 -5.717 -12.531 1.00 83.00 487 GLY A N 1
ATOM 3344 C CA . GLY A 1 487 ? 20.347 -5.453 -12.554 1.00 83.00 487 GLY A CA 1
ATOM 3345 C C . GLY A 1 487 ? 21.199 -6.658 -12.968 1.00 83.00 487 GLY A C 1
ATOM 3346 O O . GLY A 1 487 ? 22.331 -6.455 -13.414 1.00 83.00 487 GLY A O 1
ATOM 3347 N N . ASP A 1 488 ? 20.638 -7.869 -12.930 1.00 89.75 488 ASP A N 1
ATOM 3348 C CA . ASP A 1 488 ? 21.304 -9.091 -13.381 1.00 89.75 488 ASP A CA 1
ATOM 3349 C C . ASP A 1 488 ? 20.967 -9.430 -14.842 1.00 89.75 488 ASP A C 1
ATOM 3351 O O . ASP A 1 488 ? 19.879 -9.105 -15.338 1.00 89.75 488 ASP A O 1
ATOM 3355 N N . PRO A 1 489 ? 21.899 -10.069 -15.574 1.00 93.75 489 PRO A N 1
ATOM 3356 C CA . PRO A 1 489 ? 21.673 -10.432 -16.961 1.00 93.75 489 PRO A CA 1
ATOM 3357 C C . PRO A 1 489 ? 20.776 -11.671 -17.084 1.00 93.75 489 PRO A C 1
ATOM 3359 O O . PRO A 1 489 ? 20.791 -12.570 -16.244 1.00 93.75 489 PRO A O 1
ATOM 3362 N N . ALA A 1 490 ? 20.051 -11.741 -18.193 1.00 94.69 490 ALA A N 1
ATOM 3363 C CA . ALA A 1 490 ? 19.232 -12.866 -18.601 1.00 94.69 490 ALA A CA 1
ATOM 3364 C C . ALA A 1 490 ? 19.464 -13.216 -20.077 1.00 94.69 490 ALA A C 1
ATOM 3366 O O . ALA A 1 490 ? 19.672 -12.346 -20.932 1.00 94.69 490 ALA A O 1
ATOM 3367 N N . ILE A 1 491 ? 19.371 -14.507 -20.382 1.00 96.25 491 ILE A N 1
ATOM 3368 C CA . ILE A 1 491 ? 19.228 -15.013 -21.744 1.00 96.25 491 ILE A CA 1
ATOM 3369 C C . ILE A 1 491 ? 17.768 -14.846 -22.151 1.00 96.25 491 ILE A C 1
ATOM 3371 O O . ILE A 1 491 ? 16.871 -15.374 -21.498 1.00 96.25 491 ILE A O 1
ATOM 3375 N N . LEU A 1 492 ? 17.530 -14.113 -23.232 1.00 94.19 492 LEU A N 1
ATOM 3376 C CA . LEU A 1 492 ? 16.200 -13.850 -23.766 1.00 94.19 492 LEU A CA 1
ATOM 3377 C C . LEU A 1 492 ? 15.802 -14.947 -24.741 1.00 94.19 492 LEU A C 1
ATOM 3379 O O . LEU A 1 492 ? 16.516 -15.192 -25.715 1.00 94.19 492 LEU A O 1
ATOM 3383 N N . LEU A 1 493 ? 14.643 -15.552 -24.512 1.00 93.44 493 LEU A N 1
ATOM 3384 C CA . LEU A 1 493 ? 14.018 -16.505 -25.415 1.00 93.44 493 LEU A CA 1
ATOM 3385 C C . LEU A 1 493 ? 12.782 -15.853 -26.018 1.00 93.44 493 LEU A C 1
ATOM 3387 O O . LEU A 1 493 ? 11.784 -15.629 -25.336 1.00 93.44 493 LEU A O 1
ATOM 3391 N N . PHE A 1 494 ? 12.856 -15.537 -27.307 1.00 91.56 494 PHE A N 1
ATOM 3392 C CA . PHE A 1 494 ? 11.743 -14.957 -28.047 1.00 91.56 494 PHE A CA 1
ATOM 3393 C C . PHE A 1 494 ? 10.844 -16.085 -28.551 1.00 91.56 494 PHE A C 1
ATOM 3395 O O . PHE A 1 494 ? 11.242 -16.849 -29.433 1.00 91.56 494 PHE A O 1
ATOM 3402 N N . VAL A 1 495 ? 9.651 -16.218 -27.969 1.00 88.88 495 VAL A N 1
ATOM 3403 C CA . VAL A 1 495 ? 8.754 -17.367 -28.168 1.00 88.88 495 VAL A CA 1
ATOM 3404 C C . VAL A 1 495 ? 7.477 -16.947 -28.887 1.00 88.88 495 VAL A C 1
ATOM 3406 O O . VAL A 1 495 ? 6.800 -16.005 -28.483 1.00 88.88 495 VAL A O 1
ATOM 3409 N N . ALA A 1 496 ? 7.120 -17.641 -29.969 1.00 84.12 496 ALA A N 1
ATOM 3410 C CA . ALA A 1 496 ? 5.889 -17.328 -30.698 1.00 84.12 496 ALA A CA 1
ATOM 3411 C C . ALA A 1 496 ? 4.660 -17.415 -29.772 1.00 84.12 496 ALA A C 1
ATOM 3413 O O . ALA A 1 496 ? 4.488 -18.407 -29.064 1.00 84.12 496 ALA A O 1
ATOM 3414 N N . ARG A 1 497 ? 3.796 -16.392 -29.788 1.00 81.88 497 ARG A N 1
ATOM 3415 C CA . ARG A 1 497 ? 2.612 -16.334 -28.920 1.00 81.88 497 ARG A CA 1
ATOM 3416 C C . ARG A 1 497 ? 1.725 -17.566 -29.113 1.00 81.88 497 ARG A C 1
ATOM 3418 O O . ARG A 1 497 ? 1.407 -17.941 -30.240 1.00 81.88 497 ARG A O 1
ATOM 3425 N N . GLY A 1 498 ? 1.306 -18.175 -28.004 1.00 74.94 498 GLY A N 1
ATOM 3426 C CA . GLY A 1 498 ? 0.457 -19.369 -28.012 1.00 74.94 498 GLY A CA 1
ATOM 3427 C C . GLY A 1 498 ? 1.182 -20.658 -28.412 1.00 74.94 498 GLY A C 1
ATOM 3428 O O . GLY A 1 498 ? 0.537 -21.703 -28.506 1.00 74.94 498 GLY A O 1
ATOM 3429 N N . ALA A 1 499 ? 2.501 -20.620 -28.637 1.00 72.62 499 ALA A N 1
ATOM 3430 C CA . ALA A 1 499 ? 3.287 -21.840 -28.709 1.00 72.62 499 ALA A CA 1
ATOM 3431 C C . ALA A 1 499 ? 3.239 -22.553 -27.352 1.00 72.62 499 ALA A C 1
ATOM 3433 O O . ALA A 1 499 ? 3.314 -21.918 -26.302 1.00 72.62 499 ALA A O 1
ATOM 3434 N N . ALA A 1 500 ? 3.133 -23.882 -27.371 1.00 67.44 500 ALA A N 1
ATOM 3435 C CA . ALA A 1 500 ? 3.345 -24.666 -26.165 1.00 67.44 500 ALA A CA 1
ATOM 3436 C C . ALA A 1 500 ? 4.791 -24.443 -25.714 1.00 67.44 500 ALA A C 1
ATOM 3438 O O . ALA A 1 500 ? 5.714 -24.861 -26.413 1.00 67.44 500 ALA A O 1
ATOM 3439 N N . ILE A 1 501 ? 4.974 -23.759 -24.588 1.00 65.19 501 ILE A N 1
ATOM 3440 C CA . ILE A 1 501 ? 6.290 -23.526 -24.006 1.00 65.19 501 ILE A CA 1
ATOM 3441 C C . ILE A 1 501 ? 6.682 -24.821 -23.284 1.00 65.19 501 ILE A C 1
ATOM 3443 O O . ILE A 1 501 ? 6.011 -25.201 -22.322 1.00 65.19 501 ILE A O 1
ATOM 3447 N N . PRO A 1 502 ? 7.710 -25.555 -23.745 1.00 64.38 502 PRO A N 1
ATOM 3448 C CA . PRO A 1 502 ? 8.257 -26.671 -22.980 1.00 64.38 502 PRO A CA 1
ATOM 3449 C C . PRO A 1 502 ? 8.800 -26.155 -21.640 1.00 64.38 502 PRO A C 1
ATOM 3451 O O . PRO A 1 502 ? 9.002 -24.954 -21.487 1.00 64.38 502 PRO A O 1
ATOM 3454 N N . ALA A 1 503 ? 9.117 -27.041 -20.695 1.00 73.81 503 ALA A N 1
ATOM 3455 C CA . ALA A 1 503 ? 9.889 -26.648 -19.515 1.00 73.81 503 ALA A CA 1
ATOM 3456 C C . ALA A 1 503 ? 11.280 -26.149 -19.959 1.00 73.81 503 ALA A C 1
ATOM 3458 O O . ALA A 1 503 ? 12.203 -26.940 -20.162 1.00 73.81 503 ALA A O 1
ATOM 3459 N N . LEU A 1 504 ? 11.394 -24.842 -20.196 1.00 85.25 504 LEU A N 1
ATOM 3460 C CA . LEU A 1 504 ? 12.641 -24.176 -20.538 1.00 85.25 504 LEU A CA 1
ATOM 3461 C C . LEU A 1 504 ? 13.536 -24.156 -19.294 1.00 85.25 504 LEU A C 1
ATOM 3463 O O . LEU A 1 504 ? 13.030 -24.011 -18.178 1.00 85.25 504 LEU A O 1
ATOM 3467 N N . PRO A 1 505 ? 14.864 -24.287 -19.451 1.00 91.06 505 PRO A N 1
ATOM 3468 C CA . PRO A 1 505 ? 15.765 -24.239 -18.309 1.00 91.06 505 PRO A CA 1
ATOM 3469 C C . PRO A 1 505 ? 15.626 -22.890 -17.601 1.00 91.06 505 PRO A C 1
ATOM 3471 O O . PRO A 1 505 ? 15.609 -21.852 -18.259 1.00 91.06 505 PRO A O 1
ATOM 3474 N N . ALA A 1 506 ? 15.521 -22.890 -16.272 1.00 91.88 506 ALA A N 1
ATOM 3475 C CA . ALA A 1 506 ? 15.364 -21.664 -15.484 1.00 91.88 506 ALA A CA 1
ATOM 3476 C C . ALA A 1 506 ? 16.600 -20.748 -15.529 1.00 91.88 506 ALA A C 1
ATOM 3478 O O . ALA A 1 506 ? 16.490 -19.522 -15.451 1.00 91.88 506 ALA A O 1
ATOM 3479 N N . ASP A 1 507 ? 17.769 -21.351 -15.718 1.00 94.19 507 ASP A N 1
ATOM 3480 C CA . ASP A 1 507 ? 19.025 -20.678 -15.990 1.00 94.19 507 ASP A CA 1
ATOM 3481 C C . ASP A 1 507 ? 19.927 -21.549 -16.873 1.00 94.19 507 ASP A C 1
ATOM 3483 O O . ASP A 1 507 ? 19.720 -22.753 -17.021 1.00 94.19 507 ASP A O 1
ATOM 3487 N N . VAL A 1 508 ? 20.927 -20.916 -17.479 1.00 94.12 508 VAL A N 1
ATOM 3488 C CA . VAL A 1 508 ? 21.959 -21.547 -18.299 1.00 94.12 508 VAL A CA 1
ATOM 3489 C C . VAL A 1 508 ? 23.305 -21.080 -17.770 1.00 94.12 508 VAL A C 1
ATOM 3491 O O . VAL A 1 508 ? 23.623 -19.891 -17.820 1.00 94.12 508 VAL A O 1
ATOM 3494 N N . ASN A 1 509 ? 24.101 -22.010 -17.242 1.00 92.06 509 ASN A N 1
ATOM 3495 C CA . ASN A 1 509 ? 25.362 -21.710 -16.556 1.00 92.06 509 ASN A CA 1
ATOM 3496 C C . ASN A 1 509 ? 25.203 -20.641 -15.446 1.00 92.06 509 ASN A C 1
ATOM 3498 O O . ASN A 1 509 ? 26.084 -19.798 -15.272 1.00 92.06 509 ASN A O 1
ATOM 3502 N N . GLY A 1 510 ? 24.077 -20.640 -14.718 1.00 90.31 510 GLY A N 1
ATOM 3503 C CA . GLY A 1 510 ? 23.780 -19.652 -13.676 1.00 90.31 510 GLY A CA 1
ATOM 3504 C C . GLY A 1 510 ? 23.242 -18.309 -14.184 1.00 90.31 510 GLY A C 1
ATOM 3505 O O . GLY A 1 510 ? 22.999 -17.419 -13.374 1.00 90.31 510 GLY A O 1
ATOM 3506 N N . ILE A 1 511 ? 23.042 -18.139 -15.497 1.00 94.25 511 ILE A N 1
ATOM 3507 C CA . ILE A 1 511 ? 22.404 -16.954 -16.089 1.00 94.25 511 ILE A CA 1
ATOM 3508 C C . ILE A 1 511 ? 20.920 -17.238 -16.305 1.00 94.25 511 ILE A C 1
ATOM 3510 O O . ILE A 1 511 ? 20.571 -18.157 -17.043 1.00 94.25 511 ILE A O 1
ATOM 3514 N N . ARG A 1 512 ? 20.047 -16.437 -15.687 1.00 95.38 512 ARG A N 1
ATOM 3515 C CA . ARG A 1 512 ? 18.584 -16.589 -15.763 1.00 95.38 512 ARG A CA 1
ATOM 3516 C C . ARG A 1 512 ? 18.098 -16.613 -17.211 1.00 95.38 512 ARG A C 1
ATOM 3518 O O . ARG A 1 512 ? 18.637 -15.914 -18.066 1.00 95.38 512 ARG A O 1
ATOM 3525 N N . THR A 1 513 ? 17.047 -17.372 -17.486 1.00 95.50 513 THR A N 1
ATOM 3526 C CA . THR A 1 513 ? 16.330 -17.291 -18.764 1.00 95.50 513 THR A CA 1
ATOM 3527 C C . THR A 1 513 ? 15.080 -16.437 -18.623 1.00 95.50 513 THR A C 1
ATOM 3529 O O . THR A 1 513 ? 14.363 -16.575 -17.634 1.00 95.50 513 THR A O 1
ATOM 3532 N N . ARG A 1 514 ? 14.800 -15.587 -19.616 1.00 93.88 514 ARG A N 1
ATOM 3533 C CA . ARG A 1 514 ? 13.599 -14.748 -19.690 1.00 93.88 514 ARG A CA 1
ATOM 3534 C C . ARG A 1 514 ? 12.867 -14.954 -21.010 1.00 93.88 514 ARG A C 1
ATOM 3536 O O . ARG A 1 514 ? 13.438 -14.761 -22.081 1.00 93.88 514 ARG A O 1
ATOM 3543 N N . ILE A 1 515 ? 11.593 -15.300 -20.924 1.00 92.31 515 ILE A N 1
ATOM 3544 C CA . ILE A 1 515 ? 10.694 -15.529 -22.049 1.00 92.31 515 ILE A CA 1
ATOM 3545 C C . ILE A 1 515 ? 10.064 -14.202 -22.469 1.00 92.31 515 ILE A C 1
ATOM 3547 O O . ILE A 1 515 ? 9.536 -13.455 -21.648 1.00 92.31 515 ILE A O 1
ATOM 3551 N N . ILE A 1 516 ? 10.098 -13.925 -23.770 1.00 89.62 516 ILE A N 1
ATOM 3552 C CA . ILE A 1 516 ? 9.415 -12.790 -24.385 1.00 89.62 516 ILE A CA 1
ATOM 3553 C C . ILE A 1 516 ? 8.481 -13.335 -25.462 1.00 89.62 516 ILE A C 1
ATOM 3555 O O . ILE A 1 516 ? 8.932 -13.833 -26.494 1.00 89.62 516 ILE A O 1
ATOM 3559 N N . GLU A 1 517 ? 7.174 -13.239 -25.227 1.00 87.19 517 GLU A N 1
ATOM 3560 C CA . GLU A 1 517 ? 6.162 -13.696 -26.178 1.00 87.19 517 GLU A CA 1
ATOM 3561 C C . GLU A 1 517 ? 5.784 -12.618 -27.203 1.00 87.19 517 GLU A C 1
ATOM 3563 O O . GLU A 1 517 ? 5.610 -11.443 -26.871 1.00 87.19 517 GLU A O 1
ATOM 3568 N N . GLY A 1 518 ? 5.579 -13.020 -28.459 1.00 80.75 518 GLY A N 1
ATOM 3569 C CA . GLY A 1 518 ? 5.203 -12.101 -29.537 1.00 80.75 518 GLY A CA 1
ATOM 3570 C C . GLY A 1 518 ? 4.630 -12.798 -30.770 1.00 80.75 518 GLY A C 1
ATOM 3571 O O . GLY A 1 518 ? 4.844 -13.989 -30.984 1.00 80.75 518 GLY A O 1
ATOM 3572 N N . ASP A 1 519 ? 3.881 -12.051 -31.586 1.00 72.56 519 ASP A N 1
ATOM 3573 C CA . ASP A 1 519 ? 3.134 -12.596 -32.735 1.00 72.56 519 ASP A CA 1
ATOM 3574 C C . ASP A 1 519 ? 4.018 -12.884 -33.958 1.00 72.56 519 ASP A C 1
ATOM 3576 O O . ASP A 1 519 ? 3.706 -13.744 -34.781 1.00 72.56 519 ASP A O 1
ATOM 3580 N N . SER A 1 520 ? 5.141 -12.177 -34.089 1.00 66.44 520 SER A N 1
ATOM 3581 C CA . SER A 1 520 ? 6.059 -12.344 -35.213 1.00 66.44 520 SER A CA 1
ATOM 3582 C C . SER A 1 520 ? 7.476 -11.939 -34.828 1.00 66.44 520 SER A C 1
ATOM 3584 O O . SER A 1 520 ? 7.925 -10.822 -35.080 1.00 66.44 520 SER A O 1
ATOM 3586 N N . PHE A 1 521 ? 8.211 -12.878 -34.251 1.00 69.06 521 PHE A N 1
ATOM 3587 C CA . PHE A 1 521 ? 9.661 -12.878 -34.384 1.00 69.06 521 PHE A CA 1
ATOM 3588 C C . PHE A 1 521 ? 9.957 -13.459 -35.771 1.00 69.06 521 PHE A C 1
ATOM 3590 O O . PHE A 1 521 ? 9.313 -14.433 -36.172 1.00 69.06 521 PHE A O 1
ATOM 3597 N N . GLY A 1 522 ? 10.853 -12.859 -36.557 1.00 60.25 522 GLY A N 1
ATOM 3598 C CA . GLY A 1 522 ? 11.258 -13.429 -37.850 1.00 60.25 522 GLY A CA 1
ATOM 3599 C C . GLY A 1 522 ? 11.815 -14.860 -37.712 1.00 60.25 522 GLY A C 1
ATOM 3600 O O . GLY A 1 522 ? 11.708 -15.515 -36.675 1.00 60.25 522 GLY A O 1
ATOM 3601 N N . SER A 1 523 ? 12.431 -15.414 -38.751 1.00 59.22 523 SER A N 1
ATOM 3602 C CA . SER A 1 523 ? 13.316 -16.573 -38.564 1.00 59.22 523 SER A CA 1
ATOM 3603 C C . SER A 1 523 ? 14.587 -16.096 -37.852 1.00 59.22 523 SER A C 1
ATOM 3605 O O . SER A 1 523 ? 15.565 -15.764 -38.516 1.00 59.22 523 SER A O 1
ATOM 3607 N N . ALA A 1 524 ? 14.547 -15.961 -36.525 1.00 66.00 524 ALA A N 1
ATOM 3608 C CA . ALA A 1 524 ? 15.668 -15.464 -35.743 1.00 66.00 524 ALA A CA 1
ATOM 3609 C C . ALA A 1 524 ? 16.427 -16.630 -35.082 1.00 66.00 524 ALA A C 1
ATOM 3611 O O . ALA A 1 524 ? 15.879 -17.513 -34.433 1.00 66.00 524 ALA A O 1
ATOM 3612 N N . GLY A 1 525 ? 17.732 -16.673 -35.319 1.00 85.19 525 GLY A N 1
ATOM 3613 C CA . GLY A 1 525 ? 18.641 -17.547 -34.590 1.00 85.19 525 GLY A CA 1
ATOM 3614 C C . GLY A 1 525 ? 19.182 -16.802 -33.376 1.00 85.19 525 GLY A C 1
ATOM 3615 O O . GLY A 1 525 ? 18.441 -16.226 -32.579 1.00 85.19 525 GLY A O 1
ATOM 3616 N N . ARG A 1 526 ? 20.506 -16.753 -33.281 1.00 92.19 526 ARG A N 1
ATO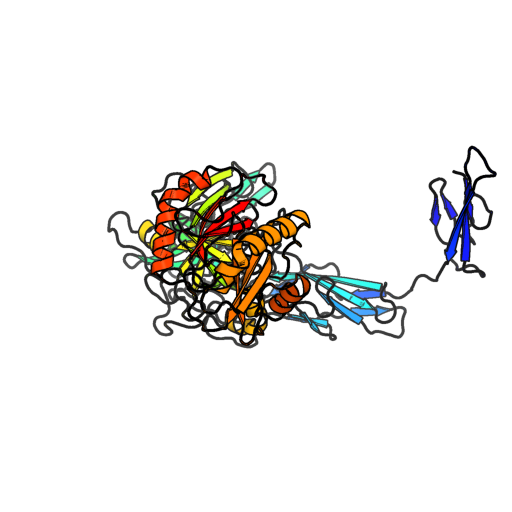M 3617 C CA . ARG A 1 526 ? 21.212 -15.873 -32.355 1.00 92.19 526 ARG A CA 1
ATOM 3618 C C . ARG A 1 526 ? 21.091 -14.413 -32.812 1.00 92.19 526 ARG A C 1
ATOM 3620 O O . ARG A 1 526 ? 21.542 -14.077 -33.902 1.00 92.19 526 ARG A O 1
ATOM 3627 N N . LEU A 1 527 ? 20.497 -13.568 -31.976 1.00 91.56 527 LEU A N 1
ATOM 3628 C CA . LEU A 1 527 ? 20.288 -12.138 -32.212 1.00 91.56 527 LEU A CA 1
ATOM 3629 C C . LEU A 1 527 ? 21.463 -11.315 -31.697 1.00 91.56 527 LEU A C 1
ATOM 3631 O O . LEU A 1 527 ? 22.069 -11.658 -30.684 1.00 91.56 527 LEU A O 1
ATOM 3635 N N . THR A 1 528 ? 21.743 -10.188 -32.339 1.00 90.38 528 THR A N 1
ATOM 3636 C CA . THR A 1 528 ? 22.623 -9.147 -31.794 1.00 90.38 528 THR A CA 1
ATOM 3637 C C . THR A 1 528 ? 21.966 -8.421 -30.613 1.00 90.38 528 THR A C 1
ATOM 3639 O O . THR A 1 528 ? 20.746 -8.473 -30.426 1.00 90.38 528 THR A O 1
ATOM 3642 N N . ASP A 1 529 ? 22.754 -7.686 -29.823 1.00 85.75 529 ASP A N 1
ATOM 3643 C CA . ASP A 1 529 ? 22.241 -6.855 -28.720 1.00 85.75 529 ASP A CA 1
ATOM 3644 C C . ASP A 1 529 ? 21.210 -5.824 -29.214 1.00 85.75 529 ASP A C 1
ATOM 3646 O O . ASP A 1 529 ? 20.185 -5.594 -28.572 1.00 85.75 529 ASP A O 1
ATOM 3650 N N . ALA A 1 530 ? 21.454 -5.226 -30.386 1.00 86.94 530 ALA A N 1
ATOM 3651 C CA . ALA A 1 530 ? 20.569 -4.224 -30.972 1.00 86.94 530 ALA A CA 1
ATOM 3652 C C . ALA A 1 530 ? 19.222 -4.825 -31.402 1.00 86.94 530 ALA A C 1
ATOM 3654 O O . ALA A 1 530 ? 18.173 -4.227 -31.156 1.00 86.94 530 ALA A O 1
ATOM 3655 N N . GLU A 1 531 ? 19.242 -6.014 -32.008 1.00 89.81 531 GLU A N 1
ATOM 3656 C CA . GLU A 1 531 ? 18.024 -6.742 -32.378 1.00 89.81 531 GLU A CA 1
ATOM 3657 C C . GLU A 1 531 ? 17.256 -7.202 -31.136 1.00 89.81 531 GLU A C 1
ATOM 3659 O O . GLU A 1 531 ? 16.043 -7.014 -31.068 1.00 89.81 531 GLU A O 1
ATOM 3664 N N . SER A 1 532 ? 17.961 -7.720 -30.124 1.00 89.25 532 SER A N 1
ATOM 3665 C CA . SER A 1 532 ? 17.369 -8.143 -28.847 1.00 89.25 532 SER A CA 1
ATOM 3666 C C . SER A 1 532 ? 16.629 -6.985 -28.173 1.00 89.25 532 SER A C 1
ATOM 3668 O O . SER A 1 532 ? 15.452 -7.105 -27.836 1.00 89.25 532 SER A O 1
ATOM 3670 N N . ALA A 1 533 ? 17.280 -5.822 -28.069 1.00 87.38 533 ALA A N 1
ATOM 3671 C CA . ALA A 1 533 ? 16.685 -4.619 -27.495 1.00 87.38 533 ALA A CA 1
ATOM 3672 C C . ALA A 1 533 ? 15.541 -4.043 -28.347 1.00 87.38 533 ALA A C 1
ATOM 3674 O O . ALA A 1 533 ? 14.654 -3.365 -27.825 1.00 87.38 533 ALA A O 1
ATOM 3675 N N . ALA A 1 534 ? 15.556 -4.242 -29.668 1.00 87.00 534 ALA A N 1
ATOM 3676 C CA . ALA A 1 534 ? 14.458 -3.829 -30.540 1.00 87.00 534 ALA A CA 1
ATOM 3677 C C . ALA A 1 534 ? 13.221 -4.712 -30.347 1.00 87.00 534 ALA A C 1
ATOM 3679 O O . ALA A 1 534 ? 12.119 -4.181 -30.217 1.00 87.00 534 ALA A O 1
ATOM 3680 N N . LEU A 1 535 ? 13.405 -6.032 -30.275 1.00 87.31 535 LEU A N 1
ATOM 3681 C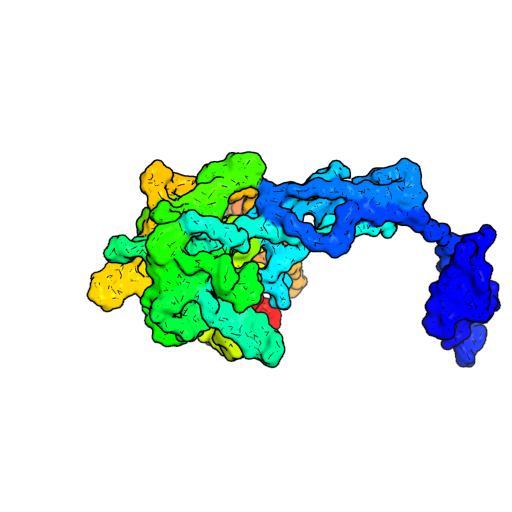 CA . LEU A 1 535 ? 12.313 -6.974 -30.043 1.00 87.31 535 LEU A CA 1
ATOM 3682 C C . LEU A 1 535 ? 11.728 -6.848 -28.635 1.00 87.31 535 LEU A C 1
ATOM 3684 O O . LEU A 1 535 ? 10.511 -6.874 -28.492 1.00 87.31 535 LEU A O 1
ATOM 3688 N N . GLU A 1 536 ? 12.559 -6.643 -27.609 1.00 86.12 536 GLU A N 1
ATOM 3689 C CA . GLU A 1 536 ? 12.079 -6.385 -26.246 1.00 86.12 536 GLU A CA 1
ATOM 3690 C C . GLU A 1 536 ? 11.211 -5.120 -26.181 1.00 86.12 536 GLU A C 1
ATOM 3692 O O . GLU A 1 536 ? 10.125 -5.150 -25.613 1.00 86.12 536 GLU A O 1
ATOM 3697 N N . ARG A 1 537 ? 11.631 -4.020 -26.826 1.00 85.44 537 ARG A N 1
ATOM 3698 C CA . ARG A 1 537 ? 10.832 -2.779 -26.887 1.00 85.44 537 ARG A CA 1
ATOM 3699 C C . ARG A 1 537 ? 9.528 -2.926 -27.668 1.00 85.44 537 ARG A C 1
ATOM 3701 O O . ARG A 1 537 ? 8.615 -2.134 -27.458 1.00 85.44 537 ARG A O 1
ATOM 3708 N N . ALA A 1 538 ? 9.464 -3.875 -28.598 1.00 83.94 538 ALA A N 1
ATOM 3709 C CA . ALA A 1 538 ? 8.259 -4.167 -29.364 1.00 83.94 538 ALA A CA 1
ATOM 3710 C C . ALA A 1 538 ? 7.294 -5.105 -28.615 1.00 83.94 538 ALA A C 1
ATOM 3712 O O . ALA A 1 538 ? 6.125 -5.196 -28.992 1.00 83.94 538 ALA A O 1
ATOM 3713 N N . ALA A 1 539 ? 7.766 -5.803 -27.577 1.00 82.31 539 ALA A N 1
ATOM 3714 C CA . ALA A 1 539 ? 6.945 -6.700 -26.779 1.00 82.31 539 ALA A CA 1
ATOM 3715 C C . ALA A 1 539 ? 5.997 -5.920 -25.845 1.00 82.31 539 ALA A C 1
ATOM 3717 O O . ALA A 1 539 ? 6.295 -4.787 -25.451 1.00 82.31 539 ALA A O 1
ATOM 3718 N N . PRO A 1 540 ? 4.849 -6.510 -25.461 1.00 81.69 540 PRO A N 1
ATOM 3719 C CA . PRO A 1 540 ? 3.996 -5.933 -24.431 1.00 81.69 540 PRO A CA 1
ATOM 3720 C C . PRO A 1 540 ? 4.783 -5.694 -23.128 1.00 81.69 540 PRO A C 1
ATOM 3722 O O . PRO A 1 540 ? 5.570 -6.559 -22.738 1.00 81.69 540 PRO A O 1
ATOM 3725 N N . PRO A 1 541 ? 4.564 -4.567 -22.425 1.00 80.94 541 PRO A N 1
ATOM 3726 C CA . PRO A 1 541 ? 5.209 -4.320 -21.141 1.00 80.94 541 PRO A CA 1
ATOM 3727 C C . PRO A 1 541 ? 4.921 -5.439 -20.139 1.00 80.94 541 PRO A C 1
ATOM 3729 O O . PRO A 1 541 ? 3.778 -5.894 -20.026 1.00 80.94 541 PRO A O 1
ATOM 3732 N N . ALA A 1 542 ? 5.943 -5.842 -19.384 1.00 82.62 542 ALA A N 1
ATOM 3733 C CA . ALA A 1 542 ? 5.783 -6.834 -18.332 1.00 82.62 542 ALA A CA 1
ATOM 3734 C C . ALA A 1 542 ? 4.821 -6.348 -17.238 1.00 82.62 542 ALA A C 1
ATOM 3736 O O . ALA A 1 542 ? 4.715 -5.149 -16.967 1.00 82.62 542 ALA A O 1
ATOM 3737 N N . ARG A 1 543 ? 4.132 -7.288 -16.590 1.00 84.12 543 ARG A N 1
ATOM 3738 C CA . ARG A 1 543 ? 3.255 -7.023 -15.441 1.00 84.12 543 ARG A CA 1
ATOM 3739 C C . ARG A 1 543 ? 4.011 -7.165 -14.120 1.00 84.12 543 ARG A C 1
ATOM 3741 O O . ARG A 1 543 ? 5.064 -7.789 -14.072 1.00 84.12 543 ARG A O 1
ATOM 3748 N N . LEU A 1 544 ? 3.458 -6.625 -13.034 1.00 82.62 544 LEU A N 1
ATOM 3749 C CA . LEU A 1 544 ? 3.994 -6.815 -11.677 1.00 82.62 544 LEU A CA 1
ATOM 3750 C C . LEU A 1 544 ? 3.751 -8.228 -11.124 1.00 82.62 544 LEU A C 1
ATOM 3752 O O . LEU A 1 544 ? 4.485 -8.674 -10.237 1.00 82.62 544 LEU A O 1
ATOM 3756 N N . ALA A 1 545 ? 2.754 -8.932 -11.660 1.00 88.19 545 ALA A N 1
ATOM 3757 C CA . ALA A 1 545 ? 2.518 -10.354 -11.454 1.00 88.19 545 ALA A CA 1
ATOM 3758 C C . ALA A 1 545 ? 1.706 -10.941 -12.621 1.00 88.19 545 ALA A C 1
ATOM 3760 O O . ALA A 1 545 ? 0.953 -10.232 -13.297 1.00 88.19 545 ALA A O 1
ATOM 3761 N N . TYR A 1 546 ? 1.843 -12.247 -12.826 1.00 88.44 546 TYR A N 1
ATOM 3762 C CA . TYR A 1 546 ? 1.062 -13.043 -13.767 1.00 88.44 546 TYR A CA 1
ATOM 3763 C C . TYR A 1 546 ? 0.199 -14.053 -13.011 1.00 88.44 546 TYR A C 1
ATOM 3765 O O . TYR A 1 546 ? 0.517 -14.435 -11.886 1.00 88.44 546 TYR A O 1
ATOM 3773 N N . ALA A 1 547 ? -0.896 -14.494 -13.631 1.00 86.06 547 ALA A N 1
ATOM 3774 C CA . ALA A 1 547 ? -1.676 -15.600 -13.093 1.00 86.06 547 ALA A CA 1
ATOM 3775 C C . ALA A 1 547 ? -0.834 -16.884 -13.120 1.00 86.06 547 ALA A C 1
ATOM 3777 O O . ALA A 1 547 ? -0.138 -17.161 -14.098 1.00 86.06 547 ALA A O 1
ATOM 3778 N N . VAL A 1 548 ? -0.915 -17.662 -12.046 1.00 90.69 548 VAL A N 1
ATOM 3779 C CA . VAL A 1 548 ? -0.178 -18.915 -11.862 1.00 90.69 548 VAL A CA 1
ATOM 3780 C C . VAL A 1 548 ? -1.180 -19.992 -11.468 1.00 90.69 548 VAL A C 1
ATOM 3782 O O . VAL A 1 548 ? -2.124 -19.714 -10.726 1.00 90.69 548 VAL A O 1
ATOM 3785 N N . SER A 1 549 ? -1.009 -21.211 -11.981 1.00 92.12 549 SER A N 1
ATOM 3786 C CA . SER A 1 549 ? -1.922 -22.309 -11.647 1.00 92.12 549 SER A CA 1
ATOM 3787 C C . SER A 1 549 ? -1.843 -22.674 -10.161 1.00 92.12 549 SER A C 1
ATOM 3789 O O . SER A 1 549 ? -0.800 -22.534 -9.523 1.00 92.12 549 SER A O 1
ATOM 3791 N N . GLU A 1 550 ? -2.929 -23.205 -9.605 1.00 92.31 550 GLU A N 1
ATOM 3792 C CA . GLU A 1 550 ? -2.956 -23.642 -8.204 1.00 92.31 550 GLU A CA 1
ATOM 3793 C C . GLU A 1 550 ? -1.890 -24.713 -7.910 1.00 92.31 550 GLU A C 1
ATOM 3795 O O . GLU A 1 550 ? -1.247 -24.679 -6.863 1.00 92.31 550 GLU A O 1
ATOM 3800 N N . ALA A 1 551 ? -1.629 -25.616 -8.862 1.00 93.88 551 ALA A N 1
ATOM 3801 C CA . ALA A 1 551 ? -0.590 -26.639 -8.739 1.00 93.88 551 ALA A CA 1
ATOM 3802 C C . ALA A 1 551 ? 0.820 -26.034 -8.612 1.00 93.88 551 ALA A C 1
ATOM 3804 O O . ALA A 1 551 ? 1.610 -26.464 -7.770 1.00 93.88 551 ALA A O 1
ATOM 3805 N N . GLU A 1 552 ? 1.120 -25.007 -9.408 1.00 94.31 552 GLU A N 1
ATOM 3806 C CA . GLU A 1 552 ? 2.382 -24.264 -9.345 1.00 94.31 552 GLU A CA 1
ATOM 3807 C C . GLU A 1 552 ? 2.523 -23.509 -8.013 1.00 94.31 552 GLU A C 1
ATOM 3809 O O . GLU A 1 552 ? 3.580 -23.563 -7.378 1.00 94.31 552 GLU A O 1
ATOM 3814 N N . VAL A 1 553 ? 1.444 -22.865 -7.549 1.00 96.31 553 VAL A N 1
ATOM 3815 C CA . VAL A 1 553 ? 1.414 -22.178 -6.248 1.00 96.31 553 VAL A CA 1
ATOM 3816 C C . VAL A 1 553 ? 1.647 -23.164 -5.104 1.00 96.31 553 VAL A C 1
ATOM 3818 O O . VAL A 1 553 ? 2.456 -22.881 -4.223 1.00 96.31 553 VAL A O 1
ATOM 3821 N N . MET A 1 554 ? 1.002 -24.336 -5.120 1.00 96.06 554 MET A N 1
ATOM 3822 C CA . MET A 1 554 ? 1.206 -25.379 -4.108 1.00 96.06 554 MET A CA 1
ATOM 3823 C C . MET A 1 554 ? 2.644 -25.910 -4.104 1.00 96.06 554 MET A C 1
ATOM 3825 O O . MET A 1 554 ? 3.229 -26.069 -3.032 1.00 96.06 554 MET A O 1
ATOM 3829 N N . ARG A 1 555 ? 3.242 -26.135 -5.284 1.00 96.50 555 ARG A N 1
ATOM 3830 C CA . ARG A 1 555 ? 4.645 -26.563 -5.388 1.00 96.50 555 ARG A CA 1
ATOM 3831 C C . ARG A 1 555 ? 5.584 -25.529 -4.771 1.00 96.50 555 ARG A C 1
ATOM 3833 O O . ARG A 1 555 ? 6.422 -25.879 -3.947 1.00 96.50 555 ARG A O 1
ATOM 3840 N N . ALA A 1 556 ? 5.436 -24.258 -5.140 1.00 97.88 556 ALA A N 1
ATOM 3841 C CA . ALA A 1 556 ? 6.268 -23.188 -4.596 1.00 97.88 556 ALA A CA 1
ATOM 3842 C C . ALA A 1 556 ? 6.024 -22.959 -3.099 1.00 97.88 556 ALA A C 1
ATOM 3844 O O . ALA A 1 556 ? 6.968 -22.701 -2.355 1.00 97.88 556 ALA A O 1
ATOM 3845 N N . ARG A 1 557 ? 4.781 -23.115 -2.632 1.00 97.69 557 ARG A N 1
ATOM 3846 C CA . ARG A 1 557 ? 4.424 -23.034 -1.213 1.00 97.69 557 ARG A CA 1
ATOM 3847 C C . ARG A 1 557 ? 5.186 -24.054 -0.372 1.00 97.69 557 ARG A C 1
ATOM 3849 O O . ARG A 1 557 ? 5.730 -23.659 0.654 1.00 97.69 557 ARG A O 1
ATOM 3856 N N . ALA A 1 558 ? 5.274 -25.308 -0.816 1.00 97.75 558 ALA A N 1
ATOM 3857 C CA . ALA A 1 558 ? 6.036 -26.336 -0.104 1.00 97.75 558 ALA A CA 1
ATOM 3858 C C . ALA A 1 558 ? 7.513 -25.933 0.071 1.00 97.75 558 ALA A C 1
ATOM 3860 O O . ALA A 1 558 ? 8.081 -26.088 1.151 1.00 97.75 558 ALA A O 1
ATOM 3861 N N . VAL A 1 559 ? 8.111 -25.326 -0.960 1.00 98.25 559 VAL A N 1
ATOM 3862 C CA . VAL A 1 559 ? 9.490 -24.822 -0.891 1.00 98.25 559 VAL A CA 1
ATOM 3863 C C . VAL A 1 559 ? 9.612 -23.623 0.056 1.00 98.25 559 VAL A C 1
ATOM 3865 O O . VAL A 1 559 ? 10.568 -23.558 0.828 1.00 98.25 559 VAL A O 1
ATOM 3868 N N . VAL A 1 560 ? 8.651 -22.688 0.063 1.00 97.75 560 VAL A N 1
ATOM 3869 C CA . VAL A 1 560 ? 8.630 -21.586 1.047 1.00 97.75 560 VAL A CA 1
ATOM 3870 C C . VAL A 1 560 ? 8.557 -22.134 2.471 1.00 97.75 560 VAL A C 1
ATOM 3872 O O . VAL A 1 560 ? 9.334 -21.700 3.317 1.00 97.75 560 VAL A O 1
ATOM 3875 N N . GLU A 1 561 ? 7.664 -23.085 2.742 1.00 95.38 561 GLU A N 1
ATOM 3876 C CA . GLU A 1 561 ? 7.489 -23.674 4.076 1.00 95.38 561 GLU A CA 1
ATOM 3877 C C . GLU A 1 561 ? 8.780 -24.341 4.582 1.00 95.38 561 GLU A C 1
ATOM 3879 O O . GLU A 1 561 ? 9.131 -24.190 5.753 1.00 95.38 561 GLU A O 1
ATOM 3884 N N . GLU A 1 562 ? 9.539 -24.999 3.700 1.00 97.62 562 GLU A N 1
ATOM 3885 C CA . GLU A 1 562 ? 10.821 -25.618 4.052 1.00 97.62 562 GLU A CA 1
ATOM 3886 C C . GLU A 1 562 ? 11.972 -24.601 4.179 1.00 97.62 562 GLU A C 1
ATOM 3888 O O . GLU A 1 562 ? 12.805 -24.695 5.085 1.00 97.62 562 GLU A O 1
ATOM 3893 N N . ARG A 1 563 ? 12.064 -23.627 3.263 1.00 97.81 563 ARG A N 1
ATOM 3894 C CA . ARG A 1 563 ? 13.261 -22.780 3.100 1.00 97.81 563 ARG A CA 1
ATOM 3895 C C . ARG A 1 563 ? 13.167 -21.411 3.760 1.00 97.81 563 ARG A C 1
ATOM 3897 O O . ARG A 1 563 ? 14.216 -20.816 4.032 1.00 97.81 563 ARG A O 1
ATOM 3904 N N . ALA A 1 564 ? 11.968 -20.906 4.056 1.00 96.81 564 ALA A N 1
ATOM 3905 C CA . ALA A 1 564 ? 11.795 -19.573 4.632 1.00 96.81 564 ALA A CA 1
ATOM 3906 C C . ALA A 1 564 ? 12.590 -19.363 5.934 1.00 96.81 564 ALA A C 1
ATOM 3908 O O . ALA A 1 564 ? 13.266 -18.339 6.011 1.00 96.81 564 ALA A O 1
ATOM 3909 N N . PRO A 1 565 ? 12.633 -20.291 6.917 1.00 95.62 565 PRO A N 1
ATOM 3910 C CA . PRO A 1 565 ? 13.409 -20.075 8.143 1.00 95.62 565 PRO A CA 1
ATOM 3911 C C . PRO A 1 565 ? 14.902 -19.819 7.884 1.00 95.62 565 PRO A C 1
ATOM 3913 O O . PRO A 1 565 ? 15.484 -18.896 8.453 1.00 95.62 565 PRO A O 1
ATOM 3916 N N . GLY A 1 566 ? 15.517 -20.597 6.984 1.00 96.50 566 GLY A N 1
ATOM 3917 C CA . GLY A 1 566 ? 16.928 -20.444 6.624 1.00 96.50 566 GLY A CA 1
ATOM 3918 C C . GLY A 1 566 ? 17.197 -19.176 5.812 1.00 96.50 566 GLY A C 1
ATOM 3919 O O . GLY A 1 566 ? 18.175 -18.475 6.064 1.00 96.50 566 GLY A O 1
ATOM 3920 N N . LEU A 1 567 ? 16.311 -18.840 4.870 1.00 96.88 567 LEU A N 1
ATOM 3921 C CA . LEU A 1 567 ? 16.428 -17.620 4.069 1.00 96.88 567 LEU A CA 1
ATOM 3922 C C . LEU A 1 567 ? 16.240 -16.357 4.919 1.00 96.88 567 LEU A C 1
ATOM 3924 O O . LEU A 1 567 ? 17.030 -15.426 4.802 1.00 96.88 567 LEU A O 1
ATOM 3928 N N . MET A 1 568 ? 15.258 -16.346 5.820 1.00 96.12 568 MET A N 1
ATOM 3929 C CA . MET A 1 568 ? 14.964 -15.222 6.718 1.00 96.12 568 MET A CA 1
ATOM 3930 C C . MET A 1 568 ? 16.077 -14.951 7.739 1.00 96.12 568 MET A C 1
ATOM 3932 O O . MET A 1 568 ? 16.176 -13.838 8.256 1.00 96.12 568 MET A O 1
ATOM 3936 N N . ALA A 1 569 ? 16.932 -15.940 8.020 1.00 95.94 569 ALA A N 1
ATOM 3937 C CA . ALA A 1 569 ? 18.115 -15.772 8.863 1.00 95.94 569 ALA A CA 1
ATOM 3938 C C . ALA A 1 569 ? 19.288 -15.084 8.136 1.00 95.94 569 ALA A C 1
ATOM 3940 O O . ALA A 1 569 ? 20.230 -14.620 8.783 1.00 95.94 569 ALA A O 1
ATOM 3941 N N . ARG A 1 570 ? 19.257 -15.002 6.798 1.00 95.88 570 ARG A N 1
ATOM 3942 C CA . ARG A 1 570 ? 20.323 -14.370 6.011 1.00 95.88 570 ARG A CA 1
ATOM 3943 C C . ARG A 1 570 ? 20.237 -12.850 6.104 1.00 95.88 570 ARG A C 1
ATOM 3945 O O . ARG A 1 570 ? 19.164 -12.247 6.098 1.00 95.88 570 ARG A O 1
ATOM 3952 N N . ARG A 1 571 ? 21.404 -12.204 6.126 1.00 94.31 571 ARG A N 1
ATOM 3953 C CA . ARG A 1 571 ? 21.503 -10.742 6.139 1.00 94.31 571 ARG A CA 1
ATOM 3954 C C . ARG A 1 571 ? 20.824 -10.147 4.901 1.00 94.31 571 ARG A C 1
ATOM 3956 O O . ARG A 1 571 ? 21.049 -10.597 3.784 1.00 94.31 571 ARG A O 1
ATOM 3963 N N . GLY A 1 572 ? 20.027 -9.105 5.119 1.00 93.75 572 GLY A N 1
ATOM 3964 C CA . GLY A 1 572 ? 19.366 -8.359 4.050 1.00 93.75 572 GLY A CA 1
ATOM 3965 C C . GLY A 1 572 ? 18.034 -8.951 3.591 1.00 93.75 572 GLY A C 1
ATOM 3966 O O . GLY A 1 572 ? 17.266 -8.209 2.997 1.00 93.75 572 GLY A O 1
ATOM 3967 N N . ILE A 1 573 ? 17.709 -10.208 3.913 1.00 96.56 573 ILE A N 1
ATOM 3968 C CA . ILE A 1 573 ? 16.390 -10.793 3.626 1.00 96.56 573 ILE A CA 1
ATOM 3969 C C . ILE A 1 573 ? 15.412 -10.430 4.753 1.00 96.56 573 ILE A C 1
ATOM 3971 O O . ILE A 1 573 ? 15.735 -10.519 5.942 1.00 96.56 573 ILE A O 1
ATOM 3975 N N . GLN A 1 574 ? 14.219 -9.973 4.375 1.00 96.38 574 GLN A N 1
ATOM 3976 C CA . GLN A 1 574 ? 13.158 -9.569 5.307 1.00 96.38 574 GLN A CA 1
ATOM 3977 C C . GLN A 1 574 ? 11.793 -10.199 5.018 1.00 96.38 574 GLN A C 1
ATOM 3979 O O . GLN A 1 574 ? 10.891 -10.086 5.849 1.00 96.38 574 GLN A O 1
ATOM 3984 N N . GLY A 1 575 ? 11.650 -10.882 3.883 1.00 97.88 575 GLY A N 1
ATOM 3985 C CA . GLY A 1 575 ? 10.469 -11.671 3.574 1.00 97.88 575 GLY A CA 1
ATOM 3986 C C . GLY A 1 575 ? 10.735 -12.706 2.487 1.00 97.88 575 GLY A C 1
ATOM 3987 O O . GLY A 1 575 ? 11.614 -12.512 1.648 1.00 97.88 575 GLY A O 1
ATOM 3988 N N . VAL A 1 576 ? 9.969 -13.794 2.493 1.00 98.50 576 VAL A N 1
ATOM 3989 C CA . VAL A 1 576 ? 9.964 -14.833 1.454 1.00 98.50 576 VAL A CA 1
ATOM 3990 C C . VAL A 1 576 ? 8.533 -15.312 1.242 1.00 98.50 576 VAL A C 1
ATOM 3992 O O . VAL A 1 576 ? 7.845 -15.589 2.218 1.00 98.50 576 VAL A O 1
ATOM 3995 N N . GLY A 1 577 ? 8.076 -15.445 0.002 1.00 98.38 577 GLY A N 1
ATOM 3996 C CA . GLY A 1 577 ? 6.731 -15.936 -0.304 1.00 98.38 577 GLY A CA 1
ATOM 3997 C C . GLY A 1 577 ? 6.619 -16.542 -1.695 1.00 98.38 577 GLY A C 1
ATOM 3998 O O . GLY A 1 577 ? 7.621 -16.764 -2.371 1.00 98.38 577 GLY A O 1
ATOM 3999 N N . VAL A 1 578 ? 5.388 -16.795 -2.129 1.00 98.50 578 VAL A N 1
ATOM 4000 C CA . VAL A 1 578 ? 5.080 -17.328 -3.460 1.00 98.50 578 VAL A CA 1
ATOM 4001 C C . VAL A 1 578 ? 4.546 -16.210 -4.347 1.00 98.50 578 VAL A C 1
ATOM 4003 O O . VAL A 1 578 ? 3.583 -15.539 -3.988 1.00 98.50 578 VAL A O 1
ATOM 4006 N N . SER A 1 579 ? 5.149 -16.031 -5.516 1.00 97.50 579 SER A N 1
ATOM 4007 C CA . SER A 1 579 ? 4.725 -15.097 -6.562 1.00 97.50 579 SER A CA 1
ATOM 4008 C C . SER A 1 579 ? 4.760 -15.793 -7.929 1.00 97.50 579 SER A C 1
ATOM 4010 O O . SER A 1 579 ? 5.046 -16.985 -8.023 1.00 97.50 579 SER A O 1
ATOM 4012 N N . SER A 1 580 ? 4.474 -15.060 -8.998 1.00 95.25 580 SER A N 1
ATOM 4013 C CA . SER A 1 580 ? 4.795 -15.464 -10.368 1.00 95.25 580 SER A CA 1
ATOM 4014 C C . SER A 1 580 ? 6.223 -15.060 -10.725 1.00 95.25 580 SER A C 1
ATOM 4016 O O . SER A 1 580 ? 6.647 -13.957 -10.357 1.00 95.25 580 SER A O 1
ATOM 4018 N N . SER A 1 581 ? 6.915 -15.878 -11.517 1.00 94.81 581 SER A N 1
ATOM 4019 C CA . SER A 1 581 ? 8.117 -15.426 -12.223 1.00 94.81 581 SER A CA 1
ATOM 4020 C C . SER A 1 581 ? 7.737 -14.332 -13.224 1.00 94.81 581 SER A C 1
ATOM 4022 O O . SER A 1 581 ? 6.761 -14.459 -13.966 1.00 94.81 581 SER A O 1
ATOM 4024 N N . LEU A 1 582 ? 8.489 -13.234 -13.226 1.00 92.31 582 LEU A N 1
ATOM 4025 C CA . LEU A 1 582 ? 8.401 -12.211 -14.264 1.00 92.31 582 LEU A CA 1
ATOM 4026 C C . LEU A 1 582 ? 9.218 -12.574 -15.498 1.00 92.31 582 LEU A C 1
ATOM 4028 O O . LEU A 1 582 ? 8.935 -12.065 -16.583 1.00 92.31 582 LEU A O 1
ATOM 4032 N N . ASP A 1 583 ? 10.209 -13.447 -15.326 1.00 93.06 583 ASP A N 1
ATOM 4033 C CA . ASP A 1 583 ? 11.018 -13.956 -16.421 1.00 93.06 583 ASP A CA 1
ATOM 4034 C C . ASP A 1 583 ? 10.336 -15.104 -17.177 1.00 93.06 583 ASP A C 1
ATOM 4036 O O . ASP A 1 583 ? 10.613 -15.309 -18.354 1.00 93.06 583 ASP A O 1
ATOM 4040 N N . SER A 1 584 ? 9.435 -15.844 -16.533 1.00 91.44 584 SER A N 1
ATOM 4041 C CA . SER A 1 584 ? 8.741 -17.000 -17.108 1.00 91.44 584 SER A CA 1
ATOM 4042 C C . SER A 1 584 ? 7.245 -16.950 -16.766 1.00 91.44 584 SER A C 1
ATOM 4044 O O . SER A 1 584 ? 6.807 -17.552 -15.780 1.00 91.44 584 SER A O 1
ATOM 4046 N N . PRO A 1 585 ? 6.438 -16.181 -17.529 1.00 86.50 585 PRO A N 1
ATOM 4047 C CA . PRO A 1 585 ? 5.007 -16.055 -17.272 1.00 86.50 585 PRO A CA 1
ATOM 4048 C C . PRO A 1 585 ? 4.309 -17.423 -17.248 1.00 86.50 585 PRO A C 1
ATOM 4050 O O . PRO A 1 585 ? 4.419 -18.204 -18.189 1.00 86.50 585 PRO A O 1
ATOM 4053 N N . GLY A 1 586 ? 3.576 -17.701 -16.168 1.00 85.38 586 GLY A N 1
ATOM 4054 C CA . GLY A 1 586 ? 2.889 -18.979 -15.934 1.00 85.38 586 GLY A CA 1
ATOM 4055 C C . GLY A 1 586 ? 3.576 -19.893 -14.913 1.00 85.38 586 GLY A C 1
ATOM 4056 O O . GLY A 1 586 ? 2.905 -20.754 -14.343 1.00 85.38 586 GLY A O 1
ATOM 4057 N N . GLU A 1 587 ? 4.859 -19.671 -14.611 1.00 91.88 587 GLU A N 1
ATOM 4058 C CA . GLU A 1 587 ? 5.580 -20.379 -13.545 1.00 91.88 587 GLU A CA 1
ATOM 4059 C C . GLU A 1 587 ? 5.495 -19.634 -12.204 1.00 91.88 587 GLU A C 1
ATOM 4061 O O . GLU A 1 587 ? 5.532 -18.398 -12.135 1.00 91.88 587 GLU A O 1
ATOM 4066 N N . ALA A 1 588 ? 5.435 -20.396 -11.109 1.00 95.88 588 ALA A N 1
ATOM 4067 C CA . ALA A 1 588 ? 5.624 -19.836 -9.773 1.00 95.88 588 ALA A CA 1
ATOM 4068 C C . ALA A 1 588 ? 7.100 -19.487 -9.511 1.00 95.88 588 ALA A C 1
ATOM 4070 O O . ALA A 1 588 ? 8.016 -20.182 -9.955 1.00 95.88 588 ALA A O 1
ATOM 4071 N N . ALA A 1 589 ? 7.324 -18.454 -8.704 1.00 97.50 589 ALA A N 1
ATOM 4072 C CA . ALA A 1 589 ? 8.626 -18.077 -8.177 1.00 97.50 589 ALA A CA 1
ATOM 4073 C C . ALA A 1 589 ? 8.572 -17.876 -6.658 1.00 97.50 589 ALA A C 1
ATOM 4075 O O . ALA A 1 589 ? 7.569 -17.417 -6.105 1.00 97.50 589 ALA A O 1
ATOM 4076 N N . LEU A 1 590 ? 9.683 -18.167 -5.984 1.00 98.31 590 LEU A N 1
ATOM 4077 C CA . LEU A 1 590 ? 9.929 -17.728 -4.617 1.00 98.31 590 LEU A CA 1
ATOM 4078 C C . LEU A 1 590 ? 10.286 -16.248 -4.652 1.00 98.31 590 LEU A C 1
ATOM 4080 O O . LEU A 1 590 ? 11.404 -15.890 -5.031 1.00 98.31 590 LEU A O 1
ATOM 4084 N N . ILE A 1 591 ? 9.350 -15.386 -4.266 1.00 98.06 591 ILE A N 1
ATOM 4085 C CA . ILE A 1 591 ? 9.669 -13.973 -4.096 1.00 98.06 591 ILE A CA 1
ATOM 4086 C C . ILE A 1 591 ? 10.446 -13.785 -2.794 1.00 98.06 591 ILE A C 1
ATOM 4088 O O . ILE A 1 591 ? 10.062 -14.309 -1.751 1.00 98.06 591 ILE A O 1
ATOM 4092 N N . ILE A 1 592 ? 11.554 -13.058 -2.854 1.00 98.00 592 ILE A N 1
ATOM 4093 C CA . ILE A 1 592 ? 12.457 -12.787 -1.742 1.00 98.00 592 ILE A CA 1
ATOM 4094 C C . ILE A 1 592 ? 12.574 -11.274 -1.615 1.00 98.00 592 ILE A C 1
ATOM 4096 O O . ILE A 1 592 ? 13.130 -10.591 -2.478 1.00 98.00 592 ILE A O 1
ATOM 4100 N N . PHE A 1 593 ? 12.043 -10.756 -0.515 1.00 97.00 593 PHE A N 1
ATOM 4101 C CA . PHE A 1 593 ? 12.095 -9.343 -0.188 1.00 97.00 593 PHE A CA 1
ATOM 4102 C C . PHE A 1 593 ? 13.430 -9.033 0.474 1.00 97.00 593 PHE A C 1
ATOM 4104 O O . PHE A 1 593 ? 13.766 -9.592 1.528 1.00 97.00 593 PHE A O 1
ATOM 4111 N N . VAL A 1 594 ? 14.183 -8.126 -0.139 1.00 95.56 594 VAL A N 1
ATOM 4112 C CA . VAL A 1 594 ? 15.505 -7.710 0.327 1.00 95.56 594 VAL A CA 1
ATOM 4113 C C . VAL A 1 594 ? 15.501 -6.235 0.706 1.00 95.56 594 VAL A C 1
ATOM 4115 O O . VAL A 1 594 ? 14.846 -5.413 0.071 1.00 95.56 594 VAL A O 1
ATOM 4118 N N . VAL A 1 595 ? 16.229 -5.889 1.765 1.00 93.69 595 VAL A N 1
ATOM 4119 C CA . VAL A 1 595 ? 16.354 -4.504 2.226 1.00 93.69 595 VAL A CA 1
ATOM 4120 C C . VAL A 1 595 ? 17.313 -3.760 1.301 1.00 93.69 595 VAL A C 1
ATOM 4122 O O . VAL A 1 595 ? 18.497 -4.102 1.224 1.00 93.69 595 VAL A O 1
ATOM 4125 N N . ARG A 1 596 ? 16.815 -2.715 0.636 1.00 90.62 596 ARG A N 1
ATOM 4126 C CA . ARG A 1 596 ? 17.590 -1.894 -0.301 1.00 90.62 596 ARG A CA 1
ATOM 4127 C C . ARG A 1 596 ? 18.879 -1.367 0.340 1.00 90.62 596 ARG A C 1
ATOM 4129 O O . ARG A 1 596 ? 18.872 -0.856 1.460 1.00 90.62 596 ARG A O 1
ATOM 4136 N N . GLY A 1 597 ? 19.996 -1.493 -0.376 1.00 89.94 597 GLY A N 1
ATOM 4137 C CA . GLY A 1 597 ? 21.312 -1.016 0.068 1.00 89.94 597 GLY A CA 1
ATOM 4138 C C . GLY A 1 597 ? 21.987 -1.856 1.163 1.00 89.94 597 GLY A C 1
ATOM 4139 O O . GLY A 1 597 ? 23.106 -1.541 1.568 1.00 89.94 597 GLY A O 1
ATOM 4140 N N . VAL A 1 598 ? 21.360 -2.936 1.642 1.00 92.94 598 VAL A N 1
ATOM 4141 C CA . VAL A 1 598 ? 21.991 -3.862 2.591 1.00 92.94 598 VAL A CA 1
ATOM 4142 C C . VAL A 1 598 ? 22.696 -4.975 1.823 1.00 92.94 598 VAL A C 1
ATOM 4144 O O . VAL A 1 598 ? 22.072 -5.727 1.083 1.00 92.94 598 VAL A O 1
ATOM 4147 N N . SER A 1 599 ? 24.008 -5.112 2.040 1.00 90.38 599 SER A N 1
ATOM 4148 C CA . SER A 1 599 ? 24.793 -6.215 1.473 1.00 90.38 599 SER A CA 1
ATOM 4149 C C . SER A 1 599 ? 24.216 -7.578 1.879 1.00 90.38 599 SER A C 1
ATOM 4151 O O . SER A 1 599 ? 23.906 -7.809 3.054 1.00 90.38 599 SER A O 1
ATOM 4153 N N . ARG A 1 600 ? 24.104 -8.467 0.888 1.00 91.44 600 ARG A N 1
ATOM 4154 C CA . ARG A 1 600 ? 23.576 -9.829 0.988 1.00 91.44 600 ARG A CA 1
ATOM 4155 C C . ARG A 1 600 ? 24.435 -10.788 0.168 1.00 91.44 600 ARG A C 1
ATOM 4157 O O . ARG A 1 600 ? 25.037 -10.377 -0.823 1.00 91.44 600 ARG A O 1
ATOM 4164 N N . ASP A 1 601 ? 24.428 -12.060 0.546 1.00 90.06 601 ASP A N 1
ATOM 4165 C CA . ASP A 1 601 ? 24.972 -13.119 -0.306 1.00 90.06 601 ASP A CA 1
ATOM 4166 C C . ASP A 1 601 ? 24.094 -13.299 -1.559 1.00 90.06 601 ASP A C 1
ATOM 4168 O O . ASP A 1 601 ? 22.875 -13.075 -1.479 1.00 90.06 601 ASP A O 1
ATOM 4172 N N . PRO A 1 602 ? 24.661 -13.756 -2.692 1.00 89.81 602 PRO A N 1
ATOM 4173 C CA . PRO A 1 602 ? 23.890 -14.079 -3.887 1.00 89.81 602 PRO A CA 1
ATOM 4174 C C . PRO A 1 602 ? 22.742 -15.048 -3.586 1.00 89.81 602 PRO A C 1
ATOM 4176 O O . PRO A 1 602 ? 22.853 -15.955 -2.754 1.00 89.81 602 PRO A O 1
ATOM 4179 N N . VAL A 1 603 ? 21.607 -14.841 -4.244 1.00 92.44 603 VAL A N 1
ATOM 4180 C CA . VAL A 1 603 ? 20.463 -15.750 -4.166 1.00 92.44 603 VAL A CA 1
ATOM 4181 C C . VAL A 1 603 ? 20.518 -16.639 -5.409 1.00 92.44 603 VAL A C 1
ATOM 4183 O O . VAL A 1 603 ? 20.609 -16.098 -6.506 1.00 92.44 603 VAL A O 1
ATOM 4186 N N . PRO A 1 604 ? 20.495 -17.977 -5.272 1.00 94.31 604 PRO A N 1
ATOM 4187 C CA . PRO A 1 604 ? 20.447 -18.863 -6.431 1.00 94.31 604 PRO A CA 1
ATOM 4188 C C . PRO A 1 604 ? 19.259 -18.538 -7.342 1.00 94.31 604 PRO A C 1
ATOM 4190 O O . PRO A 1 604 ? 18.180 -18.207 -6.851 1.00 94.31 604 PRO A O 1
ATOM 4193 N N . THR A 1 605 ? 19.432 -18.685 -8.654 1.00 94.25 605 THR A N 1
ATOM 4194 C CA . THR A 1 605 ? 18.373 -18.514 -9.670 1.00 94.25 605 THR A CA 1
ATOM 4195 C C . THR A 1 605 ? 17.182 -19.445 -9.438 1.00 94.25 605 THR A C 1
ATOM 4197 O O . THR A 1 605 ? 16.043 -19.087 -9.742 1.00 94.25 605 THR A O 1
ATOM 4200 N N . VAL A 1 606 ? 17.445 -20.617 -8.852 1.00 95.69 606 VAL A N 1
ATOM 4201 C CA . VAL A 1 606 ? 16.478 -21.667 -8.532 1.00 95.69 606 VAL A CA 1
ATOM 4202 C C . VAL A 1 606 ? 16.752 -22.219 -7.133 1.00 95.69 606 VAL A C 1
ATOM 4204 O O . VAL A 1 606 ? 17.902 -22.469 -6.770 1.00 95.69 606 VAL A O 1
ATOM 4207 N N . ILE A 1 607 ? 15.698 -22.459 -6.356 1.00 96.88 607 ILE A N 1
ATOM 4208 C CA . ILE A 1 607 ? 15.745 -23.172 -5.074 1.00 96.88 607 ILE A CA 1
ATOM 4209 C C . ILE A 1 607 ? 14.718 -24.302 -5.141 1.00 96.88 607 ILE A C 1
ATOM 4211 O O . ILE A 1 607 ? 13.546 -24.054 -5.406 1.00 96.88 607 ILE A O 1
ATOM 4215 N N . ASP A 1 608 ? 15.174 -25.542 -4.948 1.00 96.31 608 ASP A N 1
ATOM 4216 C CA . ASP A 1 608 ? 14.351 -26.763 -4.995 1.00 96.31 608 ASP A CA 1
ATOM 4217 C C . ASP A 1 608 ? 13.436 -26.853 -6.234 1.00 96.31 608 ASP A C 1
ATOM 4219 O O . ASP A 1 608 ? 12.271 -27.239 -6.161 1.00 96.31 608 ASP A O 1
ATOM 4223 N N . GLY A 1 609 ? 13.968 -26.467 -7.399 1.00 93.62 609 GLY A N 1
ATOM 4224 C CA . GLY A 1 609 ? 13.239 -26.502 -8.671 1.00 93.62 609 GLY A CA 1
ATOM 4225 C C . GLY A 1 609 ? 12.265 -25.340 -8.896 1.00 93.62 609 GLY A C 1
ATOM 4226 O O . GLY A 1 609 ? 11.535 -25.356 -9.882 1.00 93.62 609 GLY A O 1
ATOM 4227 N N . VAL A 1 610 ? 12.248 -24.327 -8.024 1.00 96.44 610 VAL A N 1
ATOM 4228 C CA . VAL A 1 610 ? 11.419 -23.122 -8.166 1.00 96.44 610 VAL A CA 1
ATOM 4229 C C . VAL A 1 610 ? 12.309 -21.907 -8.412 1.00 96.44 610 VAL A C 1
ATOM 4231 O O . VAL A 1 610 ? 13.283 -21.693 -7.688 1.00 96.44 610 VAL A O 1
ATOM 4234 N N . ARG A 1 611 ? 11.982 -21.097 -9.426 1.00 96.44 611 ARG A N 1
ATOM 4235 C CA . ARG A 1 611 ? 12.692 -19.841 -9.720 1.00 96.44 611 ARG A CA 1
ATOM 4236 C C . ARG A 1 611 ? 12.667 -18.905 -8.515 1.00 96.44 611 ARG A C 1
ATOM 4238 O O . ARG A 1 611 ? 11.697 -18.885 -7.762 1.00 96.44 611 ARG A O 1
ATOM 4245 N N . THR A 1 612 ? 13.696 -18.087 -8.349 1.00 97.25 612 THR A N 1
ATOM 4246 C CA . THR A 1 612 ? 13.693 -17.005 -7.356 1.00 97.25 612 THR A CA 1
ATOM 4247 C C . THR A 1 612 ? 13.399 -15.669 -8.018 1.00 97.25 612 THR A C 1
ATOM 4249 O O . THR A 1 612 ? 13.857 -15.414 -9.128 1.00 97.25 612 THR A O 1
ATOM 4252 N N . ARG A 1 613 ? 12.663 -14.804 -7.324 1.00 96.06 613 ARG A N 1
ATOM 4253 C CA . ARG A 1 613 ? 12.377 -13.426 -7.721 1.00 96.06 613 ARG A CA 1
ATOM 4254 C C . ARG A 1 613 ? 12.754 -12.502 -6.576 1.00 96.06 613 ARG A C 1
ATOM 4256 O O . ARG A 1 613 ? 12.309 -12.701 -5.456 1.00 96.06 613 ARG A O 1
ATOM 4263 N N . LEU A 1 614 ? 13.559 -11.489 -6.824 1.00 94.88 614 LEU A N 1
ATOM 4264 C CA . LEU A 1 614 ? 14.003 -10.538 -5.825 1.00 94.88 614 LEU A CA 1
ATOM 4265 C C . LEU A 1 614 ? 13.218 -9.241 -5.925 1.00 94.88 614 LEU A C 1
ATOM 4267 O O . LEU A 1 614 ? 12.975 -8.702 -7.004 1.00 94.88 614 LEU A O 1
ATOM 4271 N N . ARG A 1 615 ? 12.839 -8.726 -4.759 1.00 92.88 615 ARG A N 1
ATOM 4272 C CA . ARG A 1 615 ? 12.120 -7.466 -4.623 1.00 92.88 615 ARG A CA 1
ATOM 4273 C C . ARG A 1 615 ? 12.817 -6.595 -3.590 1.00 92.88 615 ARG A C 1
ATOM 4275 O O . ARG A 1 615 ? 12.846 -6.933 -2.409 1.00 92.88 615 ARG A O 1
ATOM 4282 N N . GLU A 1 616 ? 13.422 -5.503 -4.048 1.00 91.44 616 GLU A N 1
ATOM 4283 C CA . GLU A 1 616 ? 14.110 -4.559 -3.168 1.00 91.44 616 GLU A CA 1
ATOM 4284 C C . GLU A 1 616 ? 13.146 -3.529 -2.583 1.00 91.44 616 GLU A C 1
ATOM 4286 O O . GLU A 1 616 ? 12.520 -2.766 -3.321 1.00 91.44 616 GLU A O 1
ATOM 4291 N N . THR A 1 617 ? 13.095 -3.445 -1.258 1.00 90.56 617 THR A N 1
ATOM 4292 C CA . THR A 1 617 ? 12.160 -2.569 -0.545 1.00 90.56 617 THR A CA 1
ATOM 4293 C C . THR A 1 617 ? 12.836 -1.856 0.628 1.00 90.56 617 THR A C 1
ATOM 4295 O O . THR A 1 617 ? 13.947 -2.210 1.052 1.00 90.56 617 THR A O 1
ATOM 4298 N N . SER A 1 618 ? 12.175 -0.831 1.170 1.00 90.44 618 SER A N 1
ATOM 4299 C CA . SER A 1 618 ? 12.458 -0.322 2.514 1.00 90.44 618 SER A CA 1
ATOM 4300 C C . SER A 1 618 ? 12.154 -1.402 3.570 1.00 90.44 618 SER A C 1
ATOM 4302 O O . SER A 1 618 ? 11.654 -2.489 3.270 1.00 90.44 618 SER A O 1
ATOM 4304 N N . ARG A 1 619 ? 12.498 -1.154 4.840 1.00 91.94 619 ARG A N 1
ATOM 4305 C CA . ARG A 1 619 ? 12.148 -2.105 5.906 1.00 91.94 619 ARG A CA 1
ATOM 4306 C C . ARG A 1 619 ? 10.637 -2.159 6.088 1.00 91.94 619 ARG A C 1
ATOM 4308 O O . ARG A 1 619 ? 10.025 -1.109 6.255 1.00 91.94 619 ARG A O 1
ATOM 4315 N N . PHE A 1 620 ? 10.080 -3.362 6.176 1.00 94.00 620 PHE A N 1
ATOM 4316 C CA . PHE A 1 620 ? 8.677 -3.514 6.536 1.00 94.00 620 PHE A CA 1
ATOM 4317 C C . PHE A 1 620 ? 8.402 -3.057 7.974 1.00 94.00 620 PHE A C 1
ATOM 4319 O O . PHE A 1 620 ? 9.078 -3.471 8.923 1.00 94.00 620 PHE A O 1
ATOM 4326 N N . ARG A 1 621 ? 7.386 -2.211 8.130 1.00 93.31 621 ARG A N 1
ATOM 4327 C CA . ARG A 1 621 ? 6.951 -1.618 9.399 1.00 93.31 621 ARG A CA 1
ATOM 4328 C C . ARG A 1 621 ? 5.438 -1.720 9.532 1.00 93.31 621 ARG A C 1
ATOM 4330 O O . ARG A 1 621 ? 4.734 -1.744 8.521 1.00 93.31 621 ARG A O 1
ATOM 4337 N N . ALA A 1 622 ? 4.950 -1.756 10.768 1.00 91.56 622 ALA A N 1
ATOM 4338 C CA . ALA A 1 622 ? 3.548 -1.451 11.034 1.00 91.56 622 ALA A CA 1
ATOM 4339 C C . ALA A 1 622 ? 3.241 -0.026 10.546 1.00 91.56 622 ALA A C 1
ATOM 4341 O O . ALA A 1 622 ? 4.116 0.845 10.618 1.00 91.56 622 ALA A O 1
ATOM 4342 N N . ARG A 1 623 ? 2.049 0.182 9.981 1.00 74.19 623 ARG A N 1
ATOM 4343 C CA . ARG A 1 623 ? 1.687 1.435 9.307 1.00 74.19 623 ARG A CA 1
ATOM 4344 C C . ARG A 1 623 ? 0.808 2.324 10.169 1.00 74.19 623 ARG A C 1
ATOM 4346 O O . ARG A 1 623 ? -0.362 1.972 10.385 1.00 74.19 623 ARG A O 1
#

pLDDT: mean 90.68, std 9.58, range [47.0, 98.94]

Secondary structure (DSSP, 8-state):
-EEEETTEETEETTTEEE-TT--EE--SS--SS-EEEEEEEETTEEEEEEEEEEE--PPP--EEEETTTT-EEEEETT-EEE--EEEESSS---EEEEETTEETEETTTEEE-TTSEEE--SS--B--STTSTTPBPPEEEEEEESS-TT-EEEEEEEEE-GGGSPPPSSBPBSSEEEETT-EEEETTEEEE--EE--EEEEETTEEEEEE-HHHHSTTTT--TT-EEEES-TTTTTT--TT-EEEEEEEEE--TTTPPSSP---EEEEE-TTSB-TT--BTT-SS-EETTEEPPBPPPPBS-----TT-EEEEEETTTEEEEEEEEEEEEEEEEEEESSSSSS-EEEEEEEEEEEEE-TT---TT-TTPEEEETTT--EEEEEEEE-SS-EEEEEHHHHHHHTS-TTT-PPPEE---TTT-S---HHHHTTTTTHHHHTBPPS-PPPPPHHHHHHHHHHHHHHHHHHHHSTTEEEEEEEE-SSSTTSEEEEEEEETT-------SEETTEEEEEEEES---S-SBPPHHHHHHHHHHSPPPBS-----HHHHHHHHHHHHHHHHHHHTSTTEEEEEEEE-SSSTTSEEEEEEEETT---PPPPSEETTEEEEEEEESPPEE-

Radius of gyration: 29.64 Å; chains: 1; bounding box: 81×80×67 Å

Foldseek 3Di:
DFKEKQPHTQYDLQQFGADPVGDTGGHPDQHPQQKIKMKDADPVHRVDIDIDIDGHDDDQPKAKDKDPFPDAAEAEAQGKDAIDMAIPSDPQGAWFKDKPNHGQYDLLQFGADSRRITGGHNWFAADLDQVRFQAGDWIKIKIAGPVHRVHITIHIYGHFYPLADADDPQDAFLHKKAFLPQWDDDDHDIFHAIATQAWWWDWPNFIKRKFFCCGHVVLVPRDFFTFMWPRYCVSVVSHRPPTDRFFTWHDAAHQPPGDPLGARMTITTGDDRNHDQQGWHQLQDQDDDSSGRHIFHAFWWLFDEAFAQFKKWWAIRHTGIDIWTWFFWQKWFKAWEARGGPDHDIDIGTHTGKIKIFFNCRGHRRNGGHFMAGQAFSTTAFGWWWAFSGITITDGSNVRQQSPQDPPPRTGIMGRHRPVVHTHGSNSVVSCVVPVVVRQFDPPDQDFEDPVLQVVQVVLCVVCLVVLCPFWQFQAWEKGAFQLDRRHIEIEGEGEPPIDGDPDDCAGPQHGHAYFYDNDDDNYGYDDHVVVVVSVVVTDGFGSAAGEDPVQQVVVSVQCVVCVVVLCPWWFWGMWGWGAGSRDHHHIATETEGEPPTDTDDDGCDDPRHGYGYDYTHGMYTD

Sequence (623 aa):
MLWSVNGVRGGSAVFGLISEDGVYIAPTIIPGASTVTVTAGASSSPTVSGTASVTIQAGSDVVVEIAGSGARIAVPTFGSRAFSASVTGSADASVTWQVNGVTGGSSVAGTITPAGVYSAPHSVPVSTLPNNDGQATEVIVTAISGADPSASDSAIVVPVPPQRRAYAVPVPLGTSGGNAQDTSVSGQQTFCCAGTLGALVSRGGFLYILSNNHVLARSDQASAGEAIVQPGLTESRCSSSGTNLVATLSQFQNLESGPMPRVDAAIAQAAGNAVDALGTIVQLGGEAAGGQPSDGAPNPGPGVAPSIGRAVAKSGSATGITCGSIIAVNVTVRIEYQKGCGTGTTFNTTFTNQVDITGVGFSAAGDSGSLIVTQDTADPVGLLYGGSDTDTVANPVSDVLLQLADPVTAVSPVFVGDAAVGAHPVAACTLLLQDFEPALKLQAGIAGLSALARQSAAAALDAHAQELLAFPGVRGLGVGSSYDEPGDPAILLFVARGAAIPALPADVNGIRTRIIEGDSFGSAGRLTDAESAALERAAPPARLAYAVSEAEVMRARAVVEERAPGLMARRGIQGVGVSSSLDSPGEAALIIFVVRGVSRDPVPTVIDGVRTRLRETSRFRAR